Protein 6ERY (pdb70)

InterPro domains:
  IPR002946 Intracellular chloride channel [PR01263] (387-402)
  IPR002946 Intracellular chloride channel [PR01263] (429-440)
  IPR002946 Intracellular chloride channel [PR01263] (466-475)
  IPR002946 Intracellular chloride channel [PR01263] (518-526)
  IPR002946 Intracellular chloride channel [PR01263] (528-539)
  IPR002946 Intracellular chloride channel [TIGR00862] (362-596)
  IPR010987 Glutathione S-transferase, C-terminal-like [PS50405] (425-596)
  IPR036249 Thioredoxin-like superfamily [SSF52833] (372-443)
  IPR036282 Glutathione S-transferase, C-terminal domain superfamily [SSF47616] (447-594)
  IPR040079 Glutathione transferase family [SFLDS00019] (376-571)
  IPR053823 CLIC, N-terminal domain [PF22441] (362-446)
  IPR053823 CLIC, N-terminal domain [cd03061] (360-448)

CATH classification: 3.40.30.10 (+1 more: 1.20.1050.10)

Foldseek 3Di:
DQAAKEWEAAAFPVQFHHFQDLLSLLVLLVCVQFVGDYYYGHDRPVPDPPAPGGWMAHSRRTGDDSVVVVVVCLVPRDPDSTHRQAAPDVVLQVQLVCLLVLLVCLLPAQAPVCNVVSVVVNLVSLVSNLVQLQAADPPDDPVPDPDDRGGHPAQANRGVDHHSSCSNVVSSVVLSQLQCCVQPVDHNDPVSVSVVSNNVSQCPDCSRVVSHDDSCSSNVVSVVSNDHRD/DAKEWEAAAFPVLFHHFQDLLSLLVLLLCVQFVGDYHYGYDDLVRHHDPADDDDPPADDGWMAGPNDIGDDSVVVSVVCQVPRDPPNTHRFAAPDCVLQVQQVCQLVLLVCLLPDADPVCNVVSVVSNLVSLVSNLVQLQQADPVCCVDPPSVVRGGHLAQASRGVDHHSSCSNVVSSVVLSQLQCCVQPVDHNDVVSVSVVSNVVSQCVDCSRPVSDDDSVSSNVVSVVSNHD

Organism: Mus musculus (NCBI:txid10090)

Radius of gyration: 26.55 Å; Cα contacts (8 Å, |Δi|>4): 662; chains: 2; bounding box: 54×56×81 Å

Sequence (464 aa):
GAMGITLFVKAGYDGESIGNCPFSQRLFMILWLKGVIFNVTTVDLNLAPGTNPPFMTFDGEVKTDVNKIEEFLEEKLVPPRYPKLGTQHPESNSAGNDVFAKFSAFIKNTKKDANEIYEKNLLRALKKLDSYLNSPLPDEIDADSSEDVTVSQRKFLDGDELTLADCNLLPKLHIIKIVAKKYRDFEFPSEMTGIWRYLNNAYARDEFTNTCPADREIEHAYSDAAKRMKMGITLFVKAGYDGESSIGNCPFSQRLFMILWLKGVIFNVTTVDLKRKPADLQNLAPGTNPPFMTFDGEVKTDVNKIEEFLEEKLVPPRYPKLGTQHPESNSAGNDVFAKFSAFIKNTKKDANEIYEKNLLRALKKLDSYLNSPLPDEIDADSSEDVTVSQRKFLDGDELTLADCNLLPKLHIIKIVAKKYRDFEFPSEMTGIWRYLNNAYARDEFTNTCPADREIEHAYSDAAKR

Secondary structure (DSSP, 8-state):
--EEEEEEB-TTSSSBPS-HHHHHHHHHHHHHT---EEEEEBTTTB----SS--TTPPSPEEEETTEEE--HHHHHHHHHHHS-TTTS-----SSTHHHHTTTTHHHHHHHHHH---HHHHHHHHHHHHHHHHHHHHHHHSPPHHHHHSTTGGG--S---SBTTBSS--HHHHHHHHHHHHHHHHHHHHH-----TT-HHHHHHHHHHTT-HHHHTTPPPHHHHHHHTGGGG--/---SEEEEEEB-TTSSSBPS-HHHHHHHHHHHHHT--EEEEEE-----TT--S-EEEETTEEE--HHHHHHHHHHHS-TTTS-----SSTHHHHTTTTHHHHHHHHHH---GGGHHHHHHHHHHHHHHHHHHHHSPPTT---TT-SS---S---SSSSSSS--HHHHHHHHHHHHHHHHHHHHH-----TT-HHHHHHHHHHHTSHHHHTTSPPHHHHHHHTGGGGS---

B-factor: mean 38.96, std 15.68, range [15.63, 159.29]

Structure (mmCIF, N/CA/C/O backbone):
data_6ERY
#
_entry.id   6ERY
#
_cell.length_a   42.623
_cell.length_b   68.989
_cell.length_c   80.980
_cell.angle_alpha   90.000
_cell.angle_beta   95.140
_cell.angle_gamma   90.000
#
_symmetry.space_group_name_H-M   'P 1 21 1'
#
loop_
_entity.id
_entity.type
_entity.pdbx_description
1 polymer 'Chloride intracellular channel protein 6'
2 non-polymer 'SULFATE ION'
3 water water
#
loop_
_atom_site.group_PDB
_atom_site.id
_atom_site.type_symbol
_atom_site.label_atom_id
_atom_site.label_alt_id
_atom_site.label_comp_id
_atom_site.label_asym_id
_atom_site.label_entity_id
_atom_site.label_seq_id
_atom_site.pdbx_PDB_ins_code
_atom_site.Cartn_x
_atom_site.Cartn_y
_atom_site.Cartn_z
_atom_site.occupancy
_atom_site.B_iso_or_equiv
_atom_site.auth_seq_id
_atom_site.auth_comp_id
_atom_site.auth_asym_id
_atom_site.auth_atom_id
_atom_site.pdbx_PDB_model_num
ATOM 1 N N . GLY A 1 1 ? -30.264 4.117 -39.280 1.00 56.13 359 GLY B N 1
ATOM 2 C CA . GLY A 1 1 ? -29.819 5.200 -38.422 1.00 53.31 359 GLY B CA 1
ATOM 3 C C . GLY A 1 1 ? -28.715 4.763 -37.473 1.00 53.72 359 GLY B C 1
ATOM 4 O O . GLY A 1 1 ? -28.427 3.565 -37.371 1.00 51.48 359 GLY B O 1
ATOM 5 N N . ALA A 1 2 ? -28.076 5.726 -36.800 1.00 44.25 360 ALA B N 1
ATOM 6 C CA . ALA A 1 2 ? -27.148 5.368 -35.738 1.00 48.60 360 ALA B CA 1
ATOM 7 C C . ALA A 1 2 ? -27.920 4.653 -34.641 1.00 49.71 360 ALA B C 1
ATOM 8 O O . ALA A 1 2 ? -28.990 5.102 -34.220 1.00 47.01 360 ALA B O 1
ATOM 10 N N . MET A 1 3 ? -27.404 3.516 -34.209 1.00 42.79 361 MET B N 1
ATOM 11 C CA . MET A 1 3 ? -28.080 2.708 -33.211 1.00 37.26 361 MET B CA 1
ATOM 12 C C . MET A 1 3 ? -27.085 2.350 -32.124 1.00 36.50 361 MET B C 1
ATOM 13 O O . MET A 1 3 ? -25.898 2.137 -32.387 1.00 35.50 361 MET B O 1
ATOM 18 N N . GLY A 1 4 ? -27.572 2.296 -30.903 1.00 32.60 362 GLY B N 1
ATOM 19 C CA . GLY A 1 4 ? -26.724 1.898 -29.804 1.00 34.93 362 GLY B CA 1
ATOM 20 C C . GLY A 1 4 ? -26.130 3.080 -29.077 1.00 28.40 362 GLY B C 1
ATOM 21 O O . GLY A 1 4 ? -26.492 4.242 -29.278 1.00 29.29 362 GLY B O 1
ATOM 22 N N . ILE A 1 5 ? -25.157 2.758 -28.232 1.00 30.93 363 ILE B N 1
ATOM 23 C CA . ILE A 1 5 ? -24.571 3.701 -27.290 1.00 27.91 363 ILE B CA 1
ATOM 24 C C . ILE A 1 5 ? -23.087 3.855 -27.589 1.00 29.03 363 ILE B C 1
ATOM 25 O O . ILE A 1 5 ? -22.360 2.860 -27.690 1.00 25.13 363 ILE B O 1
ATOM 30 N N . THR A 1 6 ? -22.638 5.098 -27.719 1.00 32.66 364 THR B N 1
ATOM 31 C CA . THR A 1 6 ? -21.217 5.409 -27.705 1.00 31.10 364 THR B CA 1
ATOM 32 C C . THR A 1 6 ? -20.946 6.406 -26.587 1.00 33.65 364 THR B C 1
ATOM 33 O O . THR A 1 6 ? -21.586 7.463 -26.517 1.00 25.84 364 THR B O 1
ATOM 37 N N . LEU A 1 7 ? -20.019 6.051 -25.702 1.00 30.80 365 LEU B N 1
ATOM 38 C CA . LEU A 1 7 ? -19.554 6.935 -24.643 1.00 30.62 365 LEU B CA 1
ATOM 39 C C . LEU A 1 7 ? -18.274 7.621 -25.103 1.00 24.88 365 LEU B C 1
ATOM 40 O O . LEU A 1 7 ? -17.290 6.940 -25.425 1.00 31.03 365 LEU B O 1
ATOM 45 N N . PHE A 1 8 ? -18.284 8.955 -25.116 1.00 24.04 366 PHE B N 1
ATOM 46 C CA . PHE A 1 8 ? -17.126 9.767 -25.471 1.00 26.04 366 PHE B CA 1
ATOM 47 C C . PHE A 1 8 ? -16.471 10.242 -24.179 1.00 30.57 366 PHE B C 1
ATOM 48 O O . PHE A 1 8 ? -17.146 10.811 -23.313 1.00 30.30 366 PHE B O 1
ATOM 56 N N . VAL A 1 9 ? -15.182 9.945 -24.018 1.00 30.41 367 VAL B N 1
ATOM 57 C CA . VAL A 1 9 ? -14.464 10.208 -22.776 1.00 32.04 367 VAL B CA 1
ATOM 58 C C . VAL A 1 9 ? -13.225 11.038 -23.090 1.00 33.23 367 VAL B C 1
ATOM 59 O O . VAL A 1 9 ? -12.830 11.195 -24.247 1.00 37.05 367 VAL B O 1
ATOM 63 N N . LYS A 1 10 ? -12.617 11.584 -22.033 1.00 32.96 368 LYS B N 1
ATOM 64 C CA . LYS A 1 10 ? -11.350 12.306 -22.179 1.00 41.48 368 LYS B CA 1
ATOM 65 C C . LYS A 1 10 ? -10.216 11.344 -22.547 1.00 40.93 368 LYS B C 1
ATOM 66 O O . LYS A 1 10 ? -10.061 10.277 -21.935 1.00 34.12 368 LYS B O 1
ATOM 69 N N . ALA A 1 11 ? -9.425 11.717 -23.548 1.00 44.15 369 ALA B N 1
ATOM 70 C CA . ALA A 1 11 ? -8.229 10.955 -23.873 1.00 44.80 369 ALA B CA 1
ATOM 71 C C . ALA A 1 11 ? -7.121 11.253 -22.873 1.00 45.41 369 ALA B C 1
ATOM 72 O O . ALA A 1 11 ? -7.072 12.328 -22.271 1.00 50.81 369 ALA B O 1
ATOM 74 N N . GLY A 1 12 ? -6.234 10.280 -22.692 1.00 44.29 370 GLY B N 1
ATOM 75 C CA . GLY A 1 12 ? -5.034 10.477 -21.906 1.00 44.01 370 GLY B CA 1
ATOM 76 C C . GLY A 1 12 ? -4.021 11.306 -22.673 1.00 46.50 370 GLY B C 1
ATOM 77 O O . GLY A 1 12 ? -4.312 11.899 -23.712 1.00 54.06 370 GLY B O 1
ATOM 78 N N . TYR A 1 13 ? -2.809 11.368 -22.128 1.00 50.17 371 TYR B N 1
ATOM 79 C CA . TYR A 1 13 ? -1.769 12.163 -22.784 1.00 69.46 371 TYR B CA 1
ATOM 80 C C . TYR A 1 13 ? -1.225 11.512 -24.053 1.00 68.74 371 TYR B C 1
ATOM 81 O O . TYR A 1 13 ? -0.667 12.219 -24.898 1.00 70.05 371 TYR B O 1
ATOM 90 N N . ASP A 1 14 ? -1.371 10.196 -24.218 1.00 75.12 372 ASP B N 1
ATOM 91 C CA . ASP A 1 14 ? -0.935 9.602 -25.479 1.00 80.32 372 ASP B CA 1
ATOM 92 C C . ASP A 1 14 ? -1.888 9.900 -26.631 1.00 81.07 372 ASP B C 1
ATOM 93 O O . ASP A 1 14 ? -1.608 9.489 -27.762 1.00 83.63 372 ASP B O 1
ATOM 98 N N . GLY A 1 15 ? -2.997 10.593 -26.369 1.00 76.19 373 GLY B N 1
ATOM 99 C CA . GLY A 1 15 ? -3.962 10.935 -27.390 1.00 71.57 373 GLY B CA 1
ATOM 100 C C . GLY A 1 15 ? -4.927 9.833 -27.763 1.00 69.47 373 GLY B C 1
ATOM 101 O O . GLY A 1 15 ? -5.795 10.057 -28.618 1.00 73.02 373 GLY B O 1
ATOM 102 N N . GLU A 1 16 ? -4.834 8.665 -27.134 1.00 60.14 374 GLU B N 1
ATOM 103 C CA . GLU A 1 16 ? -5.679 7.543 -27.525 1.00 58.90 374 GLU B CA 1
ATOM 104 C C . GLU A 1 16 ? -6.272 6.761 -26.358 1.00 60.21 374 GLU B C 1
ATOM 105 O O . GLU A 1 16 ? -7.395 6.263 -26.494 1.00 58.32 374 GLU B O 1
ATOM 107 N N . SER A 1 17 ? -5.587 6.648 -25.218 1.00 62.24 375 SER B N 1
ATOM 108 C CA . SER A 1 17 ? -6.054 5.825 -24.113 1.00 55.22 375 SER B CA 1
ATOM 109 C C . SER A 1 17 ? -6.900 6.653 -23.143 1.00 47.42 375 SER B C 1
ATOM 110 O O . SER A 1 17 ? -7.045 7.870 -23.278 1.00 47.31 375 SER B O 1
ATOM 113 N N . ILE A 1 18 ? -7.471 5.973 -22.149 1.00 43.23 376 ILE B N 1
ATOM 114 C CA . ILE A 1 18 ? -8.349 6.624 -21.184 1.00 40.62 376 ILE B CA 1
ATOM 115 C C . ILE A 1 18 ? -7.567 7.626 -20.348 1.00 40.84 376 ILE B C 1
ATOM 116 O O . ILE A 1 18 ? -6.519 7.301 -19.778 1.00 43.29 376 ILE B O 1
ATOM 121 N N . GLY A 1 19 ? -8.072 8.861 -20.276 1.00 33.62 377 GLY B N 1
ATOM 122 C CA . GLY A 1 19 ? -7.462 9.878 -19.453 1.00 34.38 377 GLY B CA 1
ATOM 123 C C . GLY A 1 19 ? -8.151 9.985 -18.094 1.00 33.10 377 GLY B C 1
ATOM 124 O O . GLY A 1 19 ? -9.188 9.386 -17.846 1.00 35.36 377 GLY B O 1
ATOM 125 N N . ASN A 1 20 ? -7.533 10.770 -17.216 1.00 34.39 378 ASN B N 1
ATOM 126 C CA . ASN A 1 20 ? -8.139 11.073 -15.921 1.00 36.48 378 ASN B CA 1
ATOM 127 C C . ASN A 1 20 ? -9.472 11.804 -16.080 1.00 32.86 378 ASN B C 1
ATOM 128 O O . ASN A 1 20 ? -9.552 12.831 -16.750 1.00 34.30 378 ASN B O 1
ATOM 133 N N . CYS A 1 21 ? -10.514 11.263 -15.455 1.00 28.12 379 CYS B N 1
ATOM 134 C CA . CYS A 1 21 ? -11.832 11.878 -15.387 1.00 26.17 379 CYS B CA 1
ATOM 135 C C . CYS A 1 21 ? -12.762 11.022 -14.549 1.00 23.94 379 CYS B C 1
ATOM 136 O O . CYS A 1 21 ? -13.118 9.926 -14.975 1.00 24.71 379 CYS B O 1
ATOM 139 N N . PRO A 1 22 ? -13.175 11.481 -13.362 1.00 26.76 380 PRO B N 1
ATOM 140 C CA . PRO A 1 22 ? -14.105 10.679 -12.555 1.00 23.89 380 PRO B CA 1
ATOM 141 C C . PRO A 1 22 ? -15.470 10.592 -13.182 1.00 25.48 380 PRO B C 1
ATOM 142 O O . PRO A 1 22 ? -16.219 9.664 -12.869 1.00 24.42 380 PRO B O 1
ATOM 146 N N . PHE A 1 23 ? -15.824 11.539 -14.046 1.00 23.48 381 PHE B N 1
ATOM 147 C CA . PHE A 1 23 ? -17.166 11.508 -14.622 1.00 24.72 381 PHE B CA 1
ATOM 148 C C . PHE A 1 23 ? -17.264 10.481 -15.733 1.00 28.75 381 PHE B C 1
ATOM 149 O O . PHE A 1 23 ? -18.268 9.761 -15.834 1.00 24.29 381 PHE B O 1
ATOM 157 N N . SER A 1 24 ? -16.221 10.405 -16.566 1.00 22.63 382 SER B N 1
ATOM 158 C CA . SER A 1 24 ? -16.151 9.372 -17.598 1.00 24.00 382 SER B CA 1
ATOM 159 C C . SER A 1 24 ? -16.104 7.974 -16.981 1.00 21.56 382 SER B C 1
ATOM 160 O O . SER A 1 24 ? -16.774 7.051 -17.462 1.00 21.10 382 SER B O 1
ATOM 163 N N . GLN A 1 25 ? -15.276 7.789 -15.942 1.00 22.49 383 GLN B N 1
ATOM 164 C CA . GLN A 1 25 ? -15.192 6.477 -15.304 1.00 25.92 383 GLN B CA 1
ATOM 165 C C . GLN A 1 25 ? -16.541 6.061 -14.737 1.00 22.94 383 GLN B C 1
ATOM 166 O O . GLN A 1 25 ? -16.930 4.890 -14.835 1.00 22.89 383 GLN B O 1
ATOM 172 N N . ARG A 1 26 ? -17.261 7.015 -14.143 1.00 19.65 384 ARG B N 1
ATOM 173 C CA . ARG A 1 26 ? -18.583 6.756 -13.587 1.00 16.28 384 ARG B CA 1
ATOM 174 C C . ARG A 1 26 ? -19.526 6.185 -14.641 1.00 23.96 384 ARG B C 1
ATOM 175 O O . ARG A 1 26 ? -20.169 5.150 -14.427 1.00 21.41 384 ARG B O 1
ATOM 183 N N . LEU A 1 27 ? -19.582 6.819 -15.807 1.00 23.90 385 LEU B N 1
ATOM 184 C CA . LEU A 1 27 ? -20.467 6.340 -16.870 1.00 20.61 385 LEU B CA 1
ATOM 185 C C . LEU A 1 27 ? -19.976 5.021 -17.460 1.00 23.04 385 LEU B C 1
ATOM 186 O O . LEU A 1 27 ? -20.786 4.134 -17.768 1.00 24.49 385 LEU B O 1
ATOM 191 N N . PHE A 1 28 ? -18.659 4.874 -17.633 1.00 20.72 386 PHE B N 1
ATOM 192 C CA . PHE A 1 28 ? -18.077 3.597 -18.046 1.00 21.18 386 PHE B CA 1
ATOM 193 C C . PHE A 1 28 ? -18.534 2.462 -17.120 1.00 20.87 386 PHE B C 1
ATOM 194 O O . PHE A 1 28 ? -18.943 1.391 -17.584 1.00 21.11 386 PHE B O 1
ATOM 202 N N . MET A 1 29 ? -18.482 2.691 -15.801 1.00 20.30 387 MET B N 1
ATOM 203 C CA . MET A 1 29 ? -18.902 1.664 -14.848 1.00 23.58 387 MET B CA 1
ATOM 204 C C . MET A 1 29 ? -20.388 1.355 -14.977 1.00 22.26 387 MET B C 1
ATOM 205 O O . MET A 1 29 ? -20.787 0.185 -14.899 1.00 23.08 387 MET B O 1
ATOM 210 N N . ILE A 1 30 ? -21.223 2.392 -15.111 1.00 21.67 388 ILE B N 1
ATOM 211 C CA . ILE A 1 30 ? -22.662 2.176 -15.249 1.00 24.03 388 ILE B CA 1
ATOM 212 C C . ILE A 1 30 ? -22.938 1.301 -16.458 1.00 23.12 388 ILE B C 1
ATOM 213 O O . ILE A 1 30 ? -23.680 0.317 -16.371 1.00 21.96 388 ILE B O 1
ATOM 218 N N . LEU A 1 31 ? -22.337 1.651 -17.600 1.00 20.78 389 LEU B N 1
ATOM 219 C CA . LEU A 1 31 ? -22.614 0.925 -18.835 1.00 21.78 389 LEU B CA 1
ATOM 220 C C . LEU A 1 31 ? -22.122 -0.509 -18.729 1.00 22.67 389 LEU B C 1
ATOM 221 O O . LEU A 1 31 ? -22.789 -1.438 -19.197 1.00 22.29 389 LEU B O 1
ATOM 226 N N . TRP A 1 32 ? -20.954 -0.708 -18.105 1.00 22.35 390 TRP B N 1
ATOM 227 C CA . TRP A 1 32 ? -20.469 -2.057 -17.852 1.00 19.96 390 TRP B CA 1
ATOM 228 C C . TRP A 1 32 ? -21.454 -2.825 -16.983 1.00 20.58 390 TRP B C 1
ATOM 229 O O . TRP A 1 32 ? -21.899 -3.925 -17.339 1.00 22.17 390 TRP B O 1
ATOM 240 N N . LEU A 1 33 ? -21.826 -2.248 -15.846 1.00 21.67 391 LEU B N 1
ATOM 241 C CA . LEU A 1 33 ? -22.713 -2.950 -14.920 1.00 20.37 391 LEU B CA 1
ATOM 242 C C . LEU A 1 33 ? -24.089 -3.207 -15.529 1.00 20.35 391 LEU B C 1
ATOM 243 O O . LEU A 1 33 ? -24.792 -4.141 -15.110 1.00 24.24 391 LEU B O 1
ATOM 248 N N . LYS A 1 34 ? -24.512 -2.361 -16.468 1.00 16.82 392 LYS B N 1
ATOM 249 C CA . LYS A 1 34 ? -25.790 -2.587 -17.139 1.00 20.50 392 LYS B CA 1
ATOM 250 C C . LYS A 1 34 ? -25.760 -3.818 -18.024 1.00 21.54 392 LYS B C 1
ATOM 251 O O . LYS A 1 34 ? -26.824 -4.330 -18.385 1.00 21.00 392 LYS B O 1
ATOM 257 N N . GLY A 1 35 ? -24.580 -4.243 -18.461 1.00 21.52 393 GLY B N 1
ATOM 258 C CA . GLY A 1 35 ? -24.541 -5.341 -19.390 1.00 24.37 393 GLY B CA 1
ATOM 259 C C . GLY A 1 35 ? -24.951 -4.971 -20.794 1.00 28.29 393 GLY B C 1
ATOM 260 O O . GLY A 1 35 ? -25.313 -5.861 -21.560 1.00 26.90 393 GLY B O 1
ATOM 261 N N . VAL A 1 36 ? -25.004 -3.676 -21.118 1.00 24.48 394 VAL B N 1
ATOM 262 C CA . VAL A 1 36 ? -25.379 -3.216 -22.458 1.00 23.35 394 VAL B CA 1
ATOM 263 C C . VAL A 1 36 ? -24.169 -3.272 -23.386 1.00 27.75 394 VAL B C 1
ATOM 264 O O . VAL A 1 36 ? -23.016 -3.193 -22.949 1.00 23.72 394 VAL B O 1
ATOM 268 N N . ILE A 1 37 ? -24.424 -3.454 -24.680 1.00 23.70 395 ILE B N 1
ATOM 269 C CA . ILE A 1 37 ? -23.369 -3.336 -25.679 1.00 28.37 395 ILE B CA 1
ATOM 270 C C . ILE A 1 37 ? -23.084 -1.857 -25.887 1.00 24.72 395 ILE B C 1
ATOM 271 O O . ILE A 1 37 ? -24.011 -1.058 -26.060 1.00 25.51 395 ILE B O 1
ATOM 276 N N . PHE A 1 38 ? -21.813 -1.478 -25.826 1.00 25.33 396 PHE B N 1
ATOM 277 C CA . PHE A 1 38 ? -21.454 -0.083 -26.054 1.00 28.70 396 PHE B CA 1
ATOM 278 C C . PHE A 1 38 ? -20.000 -0.006 -26.486 1.00 32.44 396 PHE B C 1
ATOM 279 O O . PHE A 1 38 ? -19.220 -0.942 -26.276 1.00 28.56 396 PHE B O 1
ATOM 287 N N . ASN A 1 39 ? -19.645 1.104 -27.125 1.00 28.50 397 ASN B N 1
ATOM 288 C CA . ASN A 1 39 ? -18.237 1.370 -27.364 1.00 39.93 397 ASN B CA 1
ATOM 289 C C . ASN A 1 39 ? -17.817 2.652 -26.647 1.00 41.25 397 ASN B C 1
ATOM 290 O O . ASN A 1 39 ? -18.640 3.505 -26.287 1.00 30.79 397 ASN B O 1
ATOM 295 N N . VAL A 1 40 ? -16.510 2.786 -26.462 1.00 32.79 398 VAL B N 1
ATOM 296 C CA . VAL A 1 40 ? -15.917 3.923 -25.781 1.00 26.26 398 VAL B CA 1
ATOM 297 C C . VAL A 1 40 ? -14.981 4.590 -26.771 1.00 36.45 398 VAL B C 1
ATOM 298 O O . VAL A 1 40 ? -14.072 3.945 -27.312 1.00 36.26 398 VAL B O 1
ATOM 302 N N . THR A 1 41 ? -15.201 5.874 -27.014 1.00 38.19 399 THR B N 1
ATOM 303 C CA . THR A 1 41 ? -14.372 6.633 -27.933 1.00 36.87 399 THR B CA 1
ATOM 304 C C . THR A 1 41 ? -13.662 7.701 -27.130 1.00 42.06 399 THR B C 1
ATOM 305 O O . THR A 1 41 ? -14.302 8.473 -26.405 1.00 40.46 399 THR B O 1
ATOM 309 N N . THR A 1 42 ? -12.351 7.757 -27.268 1.00 36.83 400 THR B N 1
ATOM 310 C CA . THR A 1 42 ? -11.586 8.774 -26.577 1.00 36.16 400 THR B CA 1
ATOM 311 C C . THR A 1 42 ? -11.556 10.010 -27.459 1.00 35.56 400 THR B C 1
ATOM 312 O O . THR A 1 42 ? -11.523 9.901 -28.687 1.00 34.98 400 THR B O 1
ATOM 316 N N . VAL A 1 43 ? -11.566 11.182 -26.828 1.00 38.58 401 VAL B N 1
ATOM 317 C CA . VAL A 1 43 ? -11.643 12.466 -27.518 1.00 41.46 401 VAL B CA 1
ATOM 318 C C . VAL A 1 43 ? -10.290 13.133 -27.328 1.00 49.15 401 VAL B C 1
ATOM 319 O O . VAL A 1 43 ? -9.880 13.395 -26.190 1.00 53.59 401 VAL B O 1
ATOM 323 N N . ASP A 1 44 ? -9.619 13.455 -28.439 1.00 54.70 402 ASP B N 1
ATOM 324 C CA . ASP A 1 44 ? -8.224 13.891 -28.394 1.00 66.33 402 ASP B CA 1
ATOM 325 C C . ASP A 1 44 ? -7.959 15.307 -28.888 1.00 72.84 402 ASP B C 1
ATOM 326 O O . ASP A 1 44 ? -6.795 15.725 -28.882 1.00 85.71 402 ASP B O 1
ATOM 328 N N . LEU A 1 45 ? -8.979 16.048 -29.315 1.00 68.21 403 LEU B N 1
ATOM 329 C CA . LEU A 1 45 ? -8.816 17.438 -29.758 1.00 74.67 403 LEU B CA 1
ATOM 330 C C . LEU A 1 45 ? -7.717 17.631 -30.807 1.00 74.72 403 LEU B C 1
ATOM 331 O O . LEU A 1 45 ? -6.561 17.881 -30.469 1.00 72.19 403 LEU B O 1
ATOM 336 N N . ASN A 1 54 ? -25.176 17.346 -33.749 1.00 79.13 412 ASN B N 1
ATOM 337 C CA . ASN A 1 54 ? -25.440 18.639 -33.127 1.00 82.99 412 ASN B CA 1
ATOM 338 C C . ASN A 1 54 ? -24.968 18.654 -31.675 1.00 86.06 412 ASN B C 1
ATOM 339 O O . ASN A 1 54 ? -25.730 18.324 -30.763 1.00 85.84 412 ASN B O 1
ATOM 341 N N . LEU A 1 55 ? -23.696 19.014 -31.473 1.00 85.71 413 LEU B N 1
ATOM 342 C CA . LEU A 1 55 ? -23.115 19.208 -30.150 1.00 72.27 413 LEU B CA 1
ATOM 343 C C . LEU A 1 55 ? -22.483 20.593 -30.085 1.00 73.52 413 LEU B C 1
ATOM 344 O O . LEU A 1 55 ? -21.811 21.026 -31.028 1.00 75.01 413 LEU B O 1
ATOM 346 N N . ALA A 1 56 ? -22.723 21.288 -28.965 1.00 76.21 414 ALA B N 1
ATOM 347 C CA . ALA A 1 56 ? -22.244 22.650 -28.766 1.00 78.30 414 ALA B CA 1
ATOM 348 C C . ALA A 1 56 ? -20.719 22.711 -28.858 1.00 84.35 414 ALA B C 1
ATOM 349 O O . ALA A 1 56 ? -20.034 21.711 -28.626 1.00 85.85 414 ALA B O 1
ATOM 351 N N . PRO A 1 57 ? -20.167 23.877 -29.201 1.00 92.84 415 PRO B N 1
ATOM 352 C CA . PRO A 1 57 ? -18.707 23.989 -29.342 1.00 95.28 415 PRO B CA 1
ATOM 353 C C . PRO A 1 57 ? -17.999 23.761 -28.014 1.00 99.42 415 PRO B C 1
ATOM 354 O O . PRO A 1 57 ? -18.371 24.332 -26.985 1.00 104.52 415 PRO B O 1
ATOM 358 N N . GLY A 1 58 ? -16.967 22.920 -28.046 1.00 95.27 416 GLY B N 1
ATOM 359 C CA . GLY A 1 58 ? -16.125 22.749 -26.880 1.00 94.28 416 GLY B CA 1
ATOM 360 C C . GLY A 1 58 ? -16.818 22.173 -25.667 1.00 93.98 416 GLY B C 1
ATOM 361 O O . GLY A 1 58 ? -16.360 22.398 -24.543 1.00 97.30 416 GLY B O 1
ATOM 362 N N . THR A 1 59 ? -17.915 21.438 -25.862 1.00 89.85 417 THR B N 1
ATOM 363 C CA . THR A 1 59 ? -18.592 20.768 -24.756 1.00 76.83 417 THR B CA 1
ATOM 364 C C . THR A 1 59 ? -17.610 19.836 -24.054 1.00 72.57 417 THR B C 1
ATOM 365 O O . THR A 1 59 ? -16.751 19.223 -24.694 1.00 71.95 417 THR B O 1
ATOM 367 N N . ASN A 1 60 ? -17.717 19.741 -22.729 1.00 68.05 418 ASN B N 1
ATOM 368 C CA . ASN A 1 60 ? -16.711 18.988 -21.995 1.00 61.54 418 ASN B CA 1
ATOM 369 C C . ASN A 1 60 ? -16.893 17.491 -22.243 1.00 59.28 418 ASN B C 1
ATOM 370 O O . ASN A 1 60 ? -18.004 16.964 -22.110 1.00 34.54 418 ASN B O 1
ATOM 375 N N . PRO A 1 61 ? -15.795 16.773 -22.465 1.00 61.29 419 PRO B N 1
ATOM 376 C CA . PRO A 1 61 ? -15.815 15.578 -23.313 1.00 61.49 419 PRO B CA 1
ATOM 377 C C . PRO A 1 61 ? -16.499 14.356 -22.729 1.00 58.88 419 PRO B C 1
ATOM 378 O O . PRO A 1 61 ? -16.650 13.375 -23.470 1.00 73.90 419 PRO B O 1
ATOM 382 N N . PRO A 1 62 ? -16.940 14.314 -21.451 1.00 51.42 420 PRO B N 1
ATOM 383 C CA . PRO A 1 62 ? -17.802 13.163 -21.106 1.00 34.09 420 PRO B CA 1
ATOM 384 C C . PRO A 1 62 ? -19.220 13.346 -21.631 1.00 36.71 420 PRO B C 1
ATOM 385 O O . PRO A 1 62 ? -20.035 14.003 -20.988 1.00 26.82 420 PRO B O 1
ATOM 389 N N . PHE A 1 63 ? -19.537 12.778 -22.800 1.00 28.77 421 PHE B N 1
ATOM 390 C CA . PHE A 1 63 ? -20.909 12.787 -23.305 1.00 28.17 421 PHE B CA 1
ATOM 391 C C . PHE A 1 63 ? -21.183 11.481 -24.050 1.00 31.49 421 PHE B C 1
ATOM 392 O O . PHE A 1 63 ? -20.315 10.615 -24.176 1.00 29.28 421 PHE B O 1
ATOM 400 N N . MET A 1 64 ? -22.417 11.333 -24.537 1.00 27.49 422 MET B N 1
ATOM 401 C CA . MET A 1 64 ? -22.898 10.036 -24.999 1.00 30.02 422 MET B CA 1
ATOM 402 C C . MET A 1 64 ? -23.861 10.203 -26.164 1.00 32.41 422 MET B C 1
ATOM 403 O O . MET A 1 64 ? -24.675 11.130 -26.168 1.00 37.28 422 MET B O 1
ATOM 408 N N . THR A 1 65 ? -23.772 9.314 -27.155 1.00 29.59 423 THR B N 1
ATOM 409 C CA . THR A 1 65 ? -24.844 9.213 -28.140 1.00 33.86 423 THR B CA 1
ATOM 410 C C . THR A 1 65 ? -25.655 7.959 -27.869 1.00 32.69 423 THR B C 1
ATOM 411 O O . THR A 1 65 ? -25.097 6.893 -27.578 1.00 31.23 423 THR B O 1
ATOM 415 N N . PHE A 1 66 ? -26.977 8.105 -27.964 1.00 31.80 424 PHE B N 1
ATOM 416 C CA . PHE A 1 66 ? -27.926 7.020 -27.761 1.00 30.72 424 PHE B CA 1
ATOM 417 C C . PHE A 1 66 ? -28.814 7.018 -28.994 1.00 39.01 424 PHE B C 1
ATOM 418 O O . PHE A 1 66 ? -29.624 7.934 -29.179 1.00 40.06 424 PHE B O 1
ATOM 426 N N . ASP A 1 67 ? -28.639 6.005 -29.838 1.00 34.92 425 ASP B N 1
ATOM 427 C CA . ASP A 1 67 ? -29.296 5.955 -31.137 1.00 45.93 425 ASP B CA 1
ATOM 428 C C . ASP A 1 67 ? -29.083 7.265 -31.893 1.00 42.00 425 ASP B C 1
ATOM 429 O O . ASP A 1 67 ? -29.999 7.821 -32.497 1.00 54.64 425 ASP B O 1
ATOM 434 N N . GLY A 1 68 ? -27.853 7.779 -31.833 1.00 40.54 426 GLY B N 1
ATOM 435 C CA . GLY A 1 68 ? -27.483 8.967 -32.566 1.00 51.97 426 GLY B CA 1
ATOM 436 C C . GLY A 1 68 ? -27.754 10.277 -31.853 1.00 55.98 426 GLY B C 1
ATOM 437 O O . GLY A 1 68 ? -27.167 11.299 -32.227 1.00 60.18 426 GLY B O 1
ATOM 438 N N . GLU A 1 69 ? -28.622 10.279 -30.840 1.00 45.68 427 GLU B N 1
ATOM 439 C CA . GLU A 1 69 ? -28.953 11.505 -30.124 1.00 46.52 427 GLU B CA 1
ATOM 440 C C . GLU A 1 69 ? -27.886 11.794 -29.073 1.00 44.47 427 GLU B C 1
ATOM 441 O O . GLU A 1 69 ? -27.505 10.903 -28.310 1.00 38.49 427 GLU B O 1
ATOM 443 N N . VAL A 1 70 ? -27.406 13.040 -29.035 1.00 46.23 428 VAL B N 1
ATOM 444 C CA . VAL A 1 70 ? -26.354 13.442 -28.106 1.00 46.65 428 VAL B CA 1
ATOM 445 C C . VAL A 1 70 ? -26.955 13.742 -26.739 1.00 42.22 428 VAL B C 1
ATOM 446 O O . VAL A 1 70 ? -27.992 14.403 -26.629 1.00 36.45 428 VAL B O 1
ATOM 450 N N . LYS A 1 71 ? -26.303 13.248 -25.691 1.00 36.39 429 LYS B N 1
ATOM 451 C CA . LYS A 1 71 ? -26.704 13.490 -24.311 1.00 35.17 429 LYS B CA 1
ATOM 452 C C . LYS A 1 71 ? -25.519 14.044 -23.539 1.00 37.39 429 LYS B C 1
ATOM 453 O O . LYS A 1 71 ? -24.419 13.481 -23.608 1.00 31.00 429 LYS B O 1
ATOM 459 N N . THR A 1 72 ? -25.743 15.131 -22.810 1.00 37.14 430 THR B N 1
ATOM 460 C CA . THR A 1 72 ? -24.702 15.819 -22.059 1.00 34.27 430 THR B CA 1
ATOM 461 C C . THR A 1 72 ? -25.042 15.822 -20.573 1.00 41.20 430 THR B C 1
ATOM 462 O O . THR A 1 72 ? -26.164 15.495 -20.166 1.00 39.92 430 THR B O 1
ATOM 466 N N . ASP A 1 73 ? -24.040 16.195 -19.769 1.00 38.47 431 ASP B N 1
ATOM 467 C CA . ASP A 1 73 ? -24.164 16.345 -18.317 1.00 37.99 431 ASP B CA 1
ATOM 468 C C . ASP A 1 73 ? -24.156 14.960 -17.691 1.00 34.12 431 ASP B C 1
ATOM 469 O O . ASP A 1 73 ? -25.052 14.145 -17.948 1.00 36.95 431 ASP B O 1
ATOM 474 N N . VAL A 1 74 ? -23.128 14.680 -16.887 1.00 35.99 432 VAL B N 1
ATOM 475 C CA . VAL A 1 74 ? -22.940 13.325 -16.375 1.00 33.73 432 VAL B CA 1
ATOM 476 C C . VAL A 1 74 ? -24.143 12.889 -15.544 1.00 32.04 432 VAL B C 1
ATOM 477 O O . VAL A 1 74 ? -24.555 11.720 -15.590 1.00 31.16 432 VAL B O 1
ATOM 481 N N . ASN A 1 75 ? -24.725 13.813 -14.768 1.00 30.83 433 ASN B N 1
ATOM 482 C CA . ASN A 1 75 ? -25.864 13.441 -13.936 1.00 31.98 433 ASN B CA 1
ATOM 483 C C . ASN A 1 75 ? -27.080 13.111 -14.797 1.00 35.10 433 ASN B C 1
ATOM 484 O O . ASN A 1 75 ? -27.843 12.183 -14.485 1.00 33.65 433 ASN B O 1
ATOM 489 N N . LYS A 1 76 ? -27.285 13.868 -15.880 1.00 31.10 434 LYS B N 1
ATOM 490 C CA . LYS A 1 76 ? -28.425 13.597 -16.743 1.00 30.75 434 LYS B CA 1
ATOM 491 C C . LYS A 1 76 ? -28.219 12.321 -17.546 1.00 29.03 434 LYS B C 1
ATOM 492 O O . LYS A 1 76 ? -29.185 11.581 -17.791 1.00 28.29 434 LYS B O 1
ATOM 495 N N . ILE A 1 77 ? -26.977 12.022 -17.929 1.00 26.92 435 ILE B N 1
ATOM 496 C CA . ILE A 1 77 ? -26.732 10.765 -18.628 1.00 28.42 435 ILE B CA 1
ATOM 497 C C . ILE A 1 77 ? -27.012 9.586 -17.699 1.00 32.56 435 ILE B C 1
ATOM 498 O O . ILE A 1 77 ? -27.625 8.590 -18.111 1.00 25.42 435 ILE B O 1
ATOM 503 N N . GLU A 1 78 ? -26.590 9.679 -16.433 1.00 30.23 436 GLU B N 1
ATOM 504 C CA . GLU A 1 78 ? -26.886 8.602 -15.492 1.00 26.76 436 GLU B CA 1
ATOM 505 C C . GLU A 1 78 ? -28.386 8.361 -15.395 1.00 31.02 436 GLU B C 1
ATOM 506 O O . GLU A 1 78 ? -28.851 7.218 -15.496 1.00 29.85 436 GLU B O 1
ATOM 512 N N . GLU A 1 79 ? -29.161 9.431 -15.170 1.00 31.32 437 GLU B N 1
ATOM 513 C CA . GLU A 1 79 ? -30.610 9.283 -15.051 1.00 33.43 437 GLU B CA 1
ATOM 514 C C . GLU A 1 79 ? -31.198 8.675 -16.315 1.00 28.39 437 GLU B C 1
ATOM 515 O O . GLU A 1 79 ? -32.104 7.838 -16.249 1.00 32.23 437 GLU B O 1
ATOM 521 N N . PHE A 1 80 ? -30.703 9.097 -17.480 1.00 35.71 438 PHE B N 1
ATOM 522 C CA . PHE A 1 80 ? -31.223 8.570 -18.738 1.00 32.65 438 PHE B CA 1
ATOM 523 C C . PHE A 1 80 ? -30.932 7.074 -18.873 1.00 23.57 438 PHE B C 1
ATOM 524 O O . PHE A 1 80 ? -31.816 6.292 -19.260 1.00 25.24 438 PHE B O 1
ATOM 532 N N . LEU A 1 81 ? -29.704 6.650 -18.545 1.00 25.20 439 LEU B N 1
ATOM 533 C CA . LEU A 1 81 ? -29.351 5.236 -18.655 1.00 30.41 439 LEU B CA 1
ATOM 534 C C . LEU A 1 81 ? -30.168 4.382 -17.701 1.00 32.11 439 LEU B C 1
ATOM 535 O O . LEU A 1 81 ? -30.647 3.301 -18.076 1.00 24.60 439 LEU B O 1
ATOM 540 N N . GLU A 1 82 ? -30.334 4.847 -16.460 1.00 25.69 440 GLU B N 1
ATOM 541 C CA . GLU A 1 82 ? -31.106 4.093 -15.485 1.00 23.84 440 GLU B CA 1
ATOM 542 C C . GLU A 1 82 ? -32.560 3.981 -15.920 1.00 32.70 440 GLU B C 1
ATOM 543 O O . GLU A 1 82 ? -33.225 2.978 -15.626 1.00 31.76 440 GLU B O 1
ATOM 549 N N . GLU A 1 83 ? -33.052 4.966 -16.676 1.00 24.31 441 GLU B N 1
ATOM 550 C CA . GLU A 1 83 ? -34.438 4.955 -17.108 1.00 26.05 441 GLU B CA 1
ATOM 551 C C . GLU A 1 83 ? -34.642 4.203 -18.418 1.00 24.98 441 GLU B C 1
ATOM 552 O O . GLU A 1 83 ? -35.714 3.629 -18.627 1.00 26.77 441 GLU B O 1
ATOM 558 N N . LYS A 1 84 ? -33.644 4.171 -19.304 1.00 33.65 442 LYS B N 1
ATOM 559 C CA . LYS A 1 84 ? -33.819 3.533 -20.605 1.00 33.67 442 LYS B CA 1
ATOM 560 C C . LYS A 1 84 ? -33.358 2.078 -20.636 1.00 30.60 442 LYS B C 1
ATOM 561 O O . LYS A 1 84 ? -33.802 1.328 -21.512 1.00 27.84 442 LYS B O 1
ATOM 567 N N . LEU A 1 85 ? -32.448 1.673 -19.756 1.00 20.89 443 LEU B N 1
ATOM 568 C CA . LEU A 1 85 ? -31.943 0.303 -19.722 1.00 23.00 443 LEU B CA 1
ATOM 569 C C . LEU A 1 85 ? -32.564 -0.383 -18.505 1.00 25.66 443 LEU B C 1
ATOM 570 O O . LEU A 1 85 ? -32.122 -0.182 -17.364 1.00 25.09 443 LEU B O 1
ATOM 575 N N . VAL A 1 86 ? -33.595 -1.186 -18.735 1.00 24.28 444 VAL B N 1
ATOM 576 C CA . VAL A 1 86 ? -34.370 -1.707 -17.605 1.00 23.04 444 VAL B CA 1
ATOM 577 C C . VAL A 1 86 ? -34.564 -3.215 -17.713 1.00 21.43 444 VAL B C 1
ATOM 578 O O . VAL A 1 86 ? -34.288 -3.810 -18.773 1.00 20.14 444 VAL B O 1
ATOM 582 N N . PRO A 1 87 ? -35.020 -3.873 -16.648 1.00 22.55 445 PRO B N 1
ATOM 583 C CA . PRO A 1 87 ? -35.286 -5.301 -16.731 1.00 23.37 445 PRO B CA 1
ATOM 584 C C . PRO A 1 87 ? -36.320 -5.578 -17.801 1.00 21.95 445 PRO B C 1
ATOM 585 O O . PRO A 1 87 ? -37.171 -4.721 -18.100 1.00 21.08 445 PRO B O 1
ATOM 589 N N . PRO A 1 88 ? -36.310 -6.778 -18.390 1.00 24.68 446 PRO B N 1
ATOM 590 C CA . PRO A 1 88 ? -35.452 -7.922 -18.041 1.00 24.91 446 PRO B CA 1
ATOM 591 C C . PRO A 1 88 ? -34.072 -7.965 -18.715 1.00 22.58 446 PRO B C 1
ATOM 592 O O . PRO A 1 88 ? -33.241 -8.774 -18.289 1.00 23.43 446 PRO B O 1
ATOM 596 N N . ARG A 1 89 ? -33.807 -7.111 -19.718 1.00 23.86 447 ARG B N 1
ATOM 597 C CA . ARG A 1 89 ? -32.524 -7.186 -20.415 1.00 24.12 447 ARG B CA 1
ATOM 598 C C . ARG A 1 89 ? -31.394 -6.547 -19.615 1.00 21.07 447 ARG B C 1
ATOM 599 O O . ARG A 1 89 ? -30.256 -7.008 -19.715 1.00 23.42 447 ARG B O 1
ATOM 607 N N . TYR A 1 90 ? -31.693 -5.544 -18.771 1.00 19.18 448 TYR B N 1
ATOM 608 C CA . TYR A 1 90 ? -30.669 -4.823 -18.016 1.00 23.12 448 TYR B CA 1
ATOM 609 C C . TYR A 1 90 ? -31.105 -4.657 -16.573 1.00 20.31 448 TYR B C 1
ATOM 610 O O . TYR A 1 90 ? -32.285 -4.424 -16.303 1.00 18.68 448 TYR B O 1
ATOM 619 N N . PRO A 1 91 ? -30.188 -4.740 -15.629 1.00 18.25 449 PRO B N 1
ATOM 620 C CA . PRO A 1 91 ? -30.578 -4.572 -14.228 1.00 23.80 449 PRO B CA 1
ATOM 621 C C . PRO A 1 91 ? -30.787 -3.107 -13.859 1.00 18.83 449 PRO B C 1
ATOM 622 O O . PRO A 1 91 ? -30.178 -2.195 -14.421 1.00 20.81 449 PRO B O 1
ATOM 626 N N . LYS A 1 92 ? -31.666 -2.896 -12.890 1.00 17.54 450 LYS B N 1
ATOM 627 C CA . LYS A 1 92 ? -31.749 -1.600 -12.222 1.00 23.24 450 LYS B CA 1
ATOM 628 C C . LYS A 1 92 ? -30.518 -1.408 -11.336 1.00 21.73 450 LYS B C 1
ATOM 629 O O . LYS A 1 92 ? -30.134 -2.308 -10.593 1.00 25.86 450 LYS B O 1
ATOM 632 N N . LEU A 1 93 ? -29.879 -0.251 -11.427 1.00 20.62 451 LEU B N 1
ATOM 633 C CA . LEU A 1 93 ? -28.710 0.014 -10.584 1.00 22.45 451 LEU B CA 1
ATOM 634 C C . LEU A 1 93 ? -28.983 1.039 -9.493 1.00 25.94 451 LEU B C 1
ATOM 6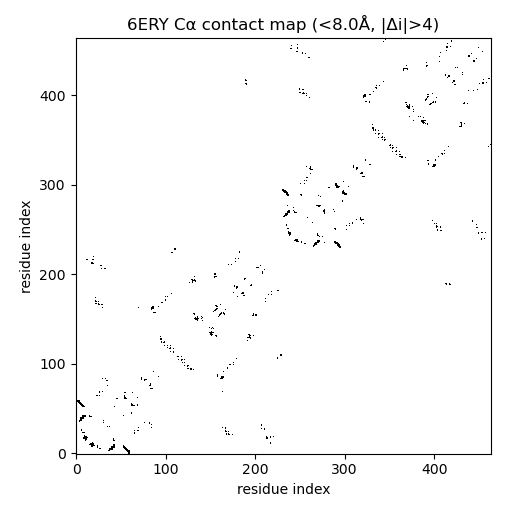35 O O . LEU A 1 93 ? -28.075 1.343 -8.710 1.00 25.40 451 LEU B O 1
ATOM 640 N N . GLY A 1 94 ? -30.196 1.576 -9.419 1.00 24.39 452 GLY B N 1
ATOM 641 C CA . GLY A 1 94 ? -30.509 2.569 -8.400 1.00 26.15 452 GLY B CA 1
ATOM 642 C C . GLY A 1 94 ? -30.385 2.028 -6.985 1.00 31.37 452 GLY B C 1
ATOM 643 O O . GLY A 1 94 ? -30.494 0.828 -6.722 1.00 26.88 452 GLY B O 1
ATOM 644 N N . THR A 1 95 ? -30.147 2.946 -6.051 1.00 28.77 453 THR B N 1
ATOM 645 C CA . THR A 1 95 ? -29.979 2.587 -4.651 1.00 29.57 453 THR B CA 1
ATOM 646 C C . THR A 1 95 ? -31.331 2.335 -3.996 1.00 35.51 453 THR B C 1
ATOM 647 O O . THR A 1 95 ? -32.361 2.862 -4.424 1.00 32.80 453 THR B O 1
ATOM 651 N N . GLN A 1 96 ? -31.316 1.512 -2.949 1.00 35.46 454 GLN B N 1
ATOM 652 C CA . GLN A 1 96 ? -32.501 1.249 -2.148 1.00 35.60 454 GLN B CA 1
ATOM 653 C C . GLN A 1 96 ? -32.583 2.161 -0.930 1.00 46.74 454 GLN B C 1
ATOM 654 O O . GLN A 1 96 ? -33.686 2.467 -0.462 1.00 45.13 454 GLN B O 1
ATOM 660 N N . HIS A 1 97 ? -31.441 2.625 -0.430 1.00 35.44 455 HIS B N 1
ATOM 661 C CA . HIS A 1 97 ? -31.385 3.457 0.761 1.00 38.17 455 HIS B CA 1
ATOM 662 C C . HIS A 1 97 ? -30.979 4.861 0.356 1.00 32.14 455 HIS B C 1
ATOM 663 O O . HIS A 1 97 ? -29.887 5.046 -0.194 1.00 35.49 455 HIS B O 1
ATOM 670 N N . PRO A 1 98 ? -31.833 5.864 0.574 1.00 49.06 456 PRO B N 1
ATOM 671 C CA . PRO A 1 98 ? -31.498 7.231 0.133 1.00 47.39 456 PRO B CA 1
ATOM 672 C C . PRO A 1 98 ? -30.219 7.779 0.725 1.00 36.58 456 PRO B C 1
ATOM 673 O O . PRO A 1 98 ? -29.542 8.575 0.060 1.00 36.23 456 PRO B O 1
ATOM 677 N N . GLU A 1 99 ? -29.865 7.398 1.956 1.00 39.01 457 GLU B N 1
ATOM 678 C CA . GLU A 1 99 ? -28.600 7.858 2.526 1.00 36.71 457 GLU B CA 1
ATOM 679 C C . GLU A 1 99 ? -27.400 7.396 1.710 1.00 30.82 457 GLU B C 1
ATOM 680 O O . GLU A 1 99 ? -26.335 8.033 1.768 1.00 29.10 457 GLU B O 1
ATOM 682 N N . SER A 1 100 ? -27.538 6.300 0.952 1.00 33.16 458 SER B N 1
ATOM 683 C CA . SER A 1 100 ? -26.437 5.859 0.105 1.00 30.59 458 SER B CA 1
ATOM 684 C C . SER A 1 100 ? -26.088 6.902 -0.941 1.00 35.67 458 SER B C 1
ATOM 685 O O . SER A 1 100 ? -24.926 6.987 -1.365 1.00 30.80 458 SER B O 1
ATOM 688 N N . ASN A 1 101 ? -27.070 7.710 -1.361 1.00 32.96 459 ASN B N 1
ATOM 689 C CA . ASN A 1 101 ? -26.830 8.680 -2.422 1.00 31.31 459 ASN B CA 1
ATOM 690 C C . ASN A 1 101 ? -26.128 9.928 -1.920 1.00 39.47 459 ASN B C 1
ATOM 691 O O . ASN A 1 101 ? -25.572 10.672 -2.731 1.00 48.33 459 ASN B O 1
ATOM 696 N N . SER A 1 102 ? -26.140 10.179 -0.614 1.00 32.90 460 SER B N 1
ATOM 697 C CA . SER A 1 102 ? -25.503 11.369 -0.073 1.00 35.17 460 SER B CA 1
ATOM 698 C C . SER A 1 102 ? -24.245 11.067 0.721 1.00 37.80 460 SER B C 1
ATOM 699 O O . SER A 1 102 ? -23.497 11.998 1.040 1.00 35.57 460 SER B O 1
ATOM 702 N N . ALA A 1 103 ? -23.995 9.801 1.052 1.00 38.92 461 ALA B N 1
ATOM 703 C CA . ALA A 1 103 ? -22.832 9.466 1.858 1.00 36.63 461 ALA B CA 1
ATOM 704 C C . ALA A 1 103 ? -21.563 9.865 1.116 1.00 32.06 461 ALA B C 1
ATOM 705 O O . ALA A 1 103 ? -21.385 9.536 -0.062 1.00 39.59 461 ALA B O 1
ATOM 707 N N . GLY A 1 104 ? -20.698 10.609 1.795 1.00 32.94 462 GLY B N 1
ATOM 708 C CA . GLY A 1 104 ? -19.468 11.058 1.171 1.00 35.22 462 GLY B CA 1
ATOM 709 C C . GLY A 1 104 ? -19.622 12.004 -0.001 1.00 30.15 462 GLY B C 1
ATOM 710 O O . GLY A 1 104 ? -18.692 12.124 -0.800 1.00 29.08 462 GLY B O 1
ATOM 711 N N . ASN A 1 105 ? -20.768 12.683 -0.142 1.00 29.54 463 ASN B N 1
ATOM 712 C CA . ASN A 1 105 ? -20.949 13.531 -1.319 1.00 38.75 463 ASN B CA 1
ATOM 713 C C . ASN A 1 105 ? -20.135 14.820 -1.253 1.00 31.94 463 ASN B C 1
ATOM 714 O O . ASN A 1 105 ? -20.083 15.546 -2.248 1.00 36.42 463 ASN B O 1
ATOM 719 N N . ASP A 1 106 ? -19.512 15.119 -0.117 1.00 26.78 464 ASP B N 1
ATOM 720 C CA . ASP A 1 106 ? -18.638 16.275 0.024 1.00 32.43 464 ASP B CA 1
ATOM 721 C C . ASP A 1 106 ? -17.152 15.907 -0.037 1.00 32.12 464 ASP B C 1
ATOM 722 O O . ASP A 1 106 ? -16.303 16.806 -0.001 1.00 32.86 464 ASP B O 1
ATOM 727 N N . VAL A 1 107 ? -16.818 14.614 -0.118 1.00 25.21 465 VAL B N 1
ATOM 728 C CA . VAL A 1 107 ? -15.423 14.184 0.007 1.00 26.66 465 VAL B CA 1
ATOM 729 C C . VAL A 1 107 ? -14.583 14.722 -1.155 1.00 28.03 465 VAL B C 1
ATOM 730 O O . VAL A 1 107 ? -13.518 15.313 -0.945 1.00 25.54 465 VAL B O 1
ATOM 734 N N . PHE A 1 108 ? -15.074 14.592 -2.390 1.00 27.22 466 PHE B N 1
ATOM 735 C CA . PHE A 1 108 ? -14.271 15.035 -3.530 1.00 24.63 466 PHE B CA 1
ATOM 736 C C . PHE A 1 108 ? -14.093 16.549 -3.521 1.00 27.04 466 PHE B C 1
ATOM 737 O O . PHE A 1 108 ? -13.000 17.048 -3.822 1.00 29.69 466 PHE B O 1
ATOM 745 N N . ALA A 1 109 ? -15.142 17.299 -3.149 1.00 28.35 467 ALA B N 1
ATOM 746 C CA . ALA A 1 109 ? -15.014 18.748 -3.054 1.00 29.45 467 ALA B CA 1
ATOM 747 C C . ALA A 1 109 ? -13.983 19.149 -1.996 1.00 30.47 467 ALA B C 1
ATOM 748 O O . ALA A 1 109 ? -13.172 20.056 -2.222 1.00 27.53 467 ALA B O 1
ATOM 750 N N . LYS A 1 110 ? -14.000 18.489 -0.837 1.00 29.68 468 LYS B N 1
ATOM 751 C CA . LYS A 1 110 ? -13.032 18.825 0.203 1.00 33.39 468 LYS B CA 1
ATOM 752 C C . LYS A 1 110 ? -11.621 18.444 -0.212 1.00 29.81 468 LYS B C 1
ATOM 753 O O . LYS A 1 110 ? -10.673 19.212 0.018 1.00 27.91 468 LYS B O 1
ATOM 759 N N . PHE A 1 111 ? -11.460 17.282 -0.865 1.00 29.66 469 PHE B N 1
ATOM 760 C CA . PHE A 1 111 ? -10.137 16.907 -1.365 1.00 28.65 469 PHE B CA 1
ATOM 761 C C . PHE A 1 111 ? -9.634 17.925 -2.385 1.00 34.57 469 PHE B C 1
ATOM 762 O O . PHE A 1 111 ? -8.454 18.297 -2.379 1.00 33.99 469 PHE B O 1
ATOM 770 N N . SER A 1 112 ? -10.516 18.361 -3.285 1.00 29.35 470 SER B N 1
ATOM 771 C CA . SER A 1 112 ? -10.115 19.335 -4.283 1.00 31.51 470 SER B CA 1
ATOM 772 C C . SER A 1 112 ? -9.596 20.618 -3.630 1.00 35.04 470 SER B C 1
ATOM 773 O O . SER A 1 112 ? -8.568 21.171 -4.050 1.00 34.90 470 SER B O 1
ATOM 776 N N . ALA A 1 113 ? -10.291 21.125 -2.609 1.00 30.52 471 ALA B N 1
ATOM 777 C CA . ALA A 1 113 ? -9.840 22.350 -1.947 1.00 32.29 471 ALA B CA 1
ATOM 778 C C . ALA A 1 113 ? -8.499 22.133 -1.241 1.00 31.14 471 ALA B C 1
ATOM 779 O O . ALA A 1 113 ? -7.622 23.009 -1.252 1.00 30.34 471 ALA B O 1
ATOM 781 N N . PHE A 1 114 ? -8.332 20.957 -0.641 1.00 33.88 472 PHE B N 1
ATOM 782 C CA . PHE A 1 114 ? -7.098 20.593 0.048 1.00 28.00 472 PHE B CA 1
ATOM 783 C C . PHE A 1 114 ? -5.930 20.515 -0.922 1.00 30.25 472 PHE B C 1
ATOM 784 O O . PHE A 1 114 ? -4.862 21.084 -0.672 1.00 31.63 472 PHE B O 1
ATOM 792 N N . ILE A 1 115 ? -6.131 19.857 -2.066 1.00 27.45 473 ILE B N 1
ATOM 793 C CA . ILE A 1 115 ? -5.024 19.639 -2.988 1.00 35.12 473 ILE B CA 1
ATOM 794 C C . ILE A 1 115 ? -4.724 20.879 -3.825 1.00 41.45 473 ILE B C 1
ATOM 795 O O . ILE A 1 115 ? -3.577 21.060 -4.249 1.00 46.06 473 ILE B O 1
ATOM 800 N N . LYS A 1 116 ? -5.699 21.767 -4.030 1.00 40.49 474 LYS B N 1
ATOM 801 C CA . LYS A 1 116 ? -5.476 22.995 -4.789 1.00 40.10 474 LYS B CA 1
ATOM 802 C C . LYS A 1 116 ? -5.022 24.172 -3.932 1.00 49.05 474 LYS B C 1
ATOM 803 O O . LYS A 1 116 ? -4.639 25.209 -4.485 1.00 53.35 474 LYS B O 1
ATOM 809 N N . ASN A 1 117 ? -5.058 24.055 -2.607 1.00 49.16 475 ASN B N 1
ATOM 810 C CA . ASN A 1 117 ? -4.630 25.156 -1.752 1.00 43.15 475 ASN B CA 1
ATOM 811 C C . ASN A 1 117 ? -3.120 25.325 -1.823 1.00 46.66 475 ASN B C 1
ATOM 812 O O . ASN A 1 117 ? -2.373 24.343 -1.800 1.00 46.51 475 ASN B O 1
ATOM 817 N N . THR A 1 118 ? -2.679 26.583 -1.933 1.00 49.67 476 THR B N 1
ATOM 818 C CA . THR A 1 118 ? -1.265 26.945 -2.006 1.00 59.60 476 THR B CA 1
ATOM 819 C C . THR A 1 118 ? -0.677 27.383 -0.666 1.00 65.14 476 THR B C 1
ATOM 820 O O . THR A 1 118 ? 0.531 27.238 -0.454 1.00 68.63 476 THR B O 1
ATOM 824 N N . LYS A 1 119 ? -1.489 27.959 0.219 1.00 60.72 477 LYS B N 1
ATOM 825 C CA . LYS A 1 119 ? -1.003 28.563 1.458 1.00 52.04 477 LYS B CA 1
ATOM 826 C C . LYS A 1 119 ? -0.793 27.507 2.544 1.00 51.78 477 LYS B C 1
ATOM 827 O O . LYS A 1 119 ? -1.718 26.761 2.883 1.00 44.21 477 LYS B O 1
ATOM 830 N N . LYS A 1 120 ? 0.423 27.453 3.103 1.00 55.61 478 LYS B N 1
ATOM 831 C CA . LYS A 1 120 ? 0.708 26.493 4.169 1.00 52.57 478 LYS B CA 1
ATOM 832 C C . LYS A 1 120 ? -0.138 26.756 5.413 1.00 49.29 478 LYS B C 1
ATOM 833 O O . LYS A 1 120 ? -0.577 25.813 6.082 1.00 55.62 478 LYS B O 1
ATOM 836 N N . ASP A 1 121 ? -0.400 28.027 5.729 1.00 49.82 479 ASP B N 1
ATOM 837 C CA . ASP A 1 121 ? -1.154 28.354 6.938 1.00 58.66 479 ASP B CA 1
ATOM 838 C C . ASP A 1 121 ? -2.609 27.890 6.875 1.00 53.86 479 ASP B C 1
ATOM 839 O O . ASP A 1 121 ? -3.263 27.806 7.920 1.00 56.99 479 ASP B O 1
ATOM 844 N N . ALA A 1 122 ? -3.141 27.634 5.681 1.00 44.59 480 ALA B N 1
ATOM 845 C CA . ALA A 1 122 ? -4.498 27.128 5.529 1.00 47.76 480 ALA B CA 1
ATOM 846 C C . ALA A 1 122 ? -4.580 25.606 5.417 1.00 42.07 480 ALA B C 1
ATOM 847 O O . ALA A 1 122 ? -5.693 25.067 5.396 1.00 38.16 480 ALA B O 1
ATOM 849 N N . ASN A 1 123 ? -3.447 24.894 5.348 1.00 45.38 481 ASN B N 1
ATOM 850 C CA . ASN A 1 123 ? -3.515 23.449 5.119 1.00 41.13 481 ASN B CA 1
ATOM 851 C C . ASN A 1 123 ? -4.222 22.721 6.254 1.00 34.64 481 ASN B C 1
ATOM 852 O O . ASN A 1 123 ? -4.972 21.769 6.014 1.00 32.82 481 ASN B O 1
ATOM 857 N N . GLU A 1 124 ? -3.981 23.128 7.503 1.00 37.91 482 GLU B N 1
ATOM 858 C CA . GLU A 1 124 ? -4.637 22.439 8.619 1.00 36.59 482 GLU B CA 1
ATOM 859 C C . GLU A 1 124 ? -6.155 22.492 8.478 1.00 38.89 482 GLU B C 1
ATOM 860 O O . GLU A 1 124 ? -6.839 21.487 8.685 1.00 34.97 482 GLU B O 1
ATOM 866 N N . ILE A 1 125 ? -6.701 23.648 8.090 1.00 40.58 483 ILE B N 1
ATOM 867 C CA . ILE A 1 125 ? -8.156 23.743 7.958 1.00 39.93 483 ILE B CA 1
ATOM 868 C C . ILE A 1 125 ? -8.658 22.853 6.819 1.00 36.16 483 ILE B C 1
ATOM 869 O O . ILE A 1 125 ? -9.597 22.064 6.997 1.00 33.23 483 ILE B O 1
ATOM 874 N N . TYR A 1 126 ? -8.025 22.937 5.644 1.00 33.50 484 TYR B N 1
ATOM 875 C CA . TYR A 1 126 ? -8.480 22.123 4.514 1.00 32.32 484 TYR B CA 1
ATOM 876 C C . TYR A 1 126 ? -8.319 20.636 4.794 1.00 34.29 484 TYR B C 1
ATOM 877 O O . TYR A 1 126 ? -9.189 19.835 4.434 1.00 27.89 484 TYR B O 1
ATOM 886 N N . GLU A 1 127 ? -7.209 20.243 5.424 1.00 38.37 485 GLU B N 1
ATOM 887 C CA . GLU A 1 127 ? -7.005 18.829 5.717 1.00 34.92 485 GLU B CA 1
ATOM 888 C C . GLU A 1 12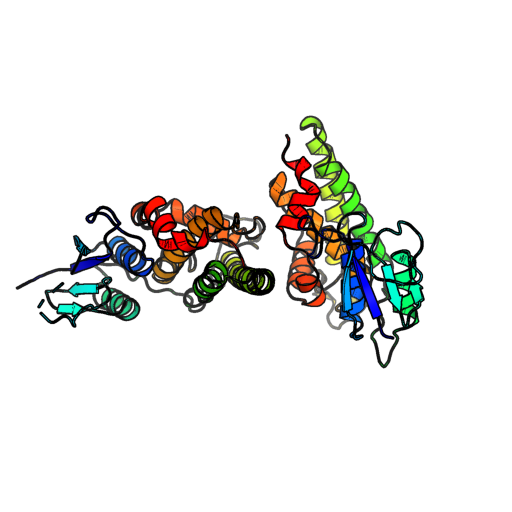7 ? -8.010 18.334 6.745 1.00 36.73 485 GLU B C 1
ATOM 889 O O . GLU A 1 127 ? -8.518 17.207 6.639 1.00 35.29 485 GLU B O 1
ATOM 895 N N . LYS A 1 128 ? -8.281 19.145 7.775 1.00 34.99 486 LYS B N 1
ATOM 896 C CA . LYS A 1 128 ? -9.275 18.741 8.764 1.00 30.81 486 LYS B CA 1
ATOM 897 C C . LYS A 1 128 ? -10.667 18.672 8.151 1.00 31.16 486 LYS B C 1
ATOM 898 O O . LYS A 1 128 ? -11.452 17.792 8.507 1.00 33.52 486 LYS B O 1
ATOM 900 N N . ASN A 1 129 ? -10.984 19.564 7.209 1.00 33.87 487 ASN B N 1
ATOM 901 C CA . ASN A 1 129 ? -12.287 19.480 6.552 1.00 29.06 487 ASN B CA 1
ATOM 902 C C . ASN A 1 129 ? -12.393 18.206 5.730 1.00 30.80 487 ASN B C 1
ATOM 903 O O . ASN A 1 129 ? -13.437 17.542 5.735 1.00 32.12 487 ASN B O 1
ATOM 908 N N . LEU A 1 130 ? -11.306 17.826 5.056 1.00 28.56 488 LEU B N 1
ATOM 909 C CA . LEU A 1 130 ? -11.275 16.554 4.342 1.00 28.69 488 LEU B CA 1
ATOM 910 C C . LEU A 1 130 ? -11.455 15.386 5.304 1.00 29.97 488 LEU B C 1
ATOM 911 O O . LEU A 1 130 ? -12.272 14.488 5.072 1.00 27.43 488 LEU B O 1
ATOM 916 N N . LEU A 1 131 ? -10.721 15.393 6.417 1.00 28.97 489 LEU B N 1
ATOM 917 C CA . LEU A 1 131 ? -10.820 14.267 7.344 1.00 26.60 489 LEU B CA 1
ATOM 918 C C . LEU A 1 131 ? -12.218 14.146 7.939 1.00 29.28 489 LEU B C 1
ATOM 919 O O . LEU A 1 131 ? -12.706 13.028 8.162 1.00 31.88 489 LEU B O 1
ATOM 924 N N . ARG A 1 132 ? -12.878 15.282 8.184 1.00 31.29 490 ARG B N 1
ATOM 925 C CA . ARG A 1 132 ? -14.224 15.258 8.744 1.00 37.49 490 ARG B CA 1
ATOM 926 C C . ARG A 1 132 ? -15.205 14.635 7.762 1.00 38.36 490 ARG B C 1
ATOM 927 O O . ARG A 1 132 ? -16.079 13.843 8.148 1.00 28.22 490 ARG B O 1
ATOM 935 N N . ALA A 1 133 ? -15.068 14.987 6.483 1.00 32.22 491 ALA B N 1
ATOM 936 C CA . ALA A 1 133 ? -15.920 14.406 5.452 1.00 28.16 491 ALA B CA 1
ATOM 937 C C . ALA A 1 133 ? -15.682 12.917 5.320 1.00 29.78 491 ALA B C 1
ATOM 938 O O . ALA A 1 133 ? -16.630 12.137 5.165 1.00 35.21 491 ALA B O 1
ATOM 940 N N . LEU A 1 134 ? -14.416 12.502 5.379 1.00 27.03 492 LEU B N 1
ATOM 941 C CA . LEU A 1 134 ? -14.100 11.092 5.259 1.00 28.83 492 LEU B CA 1
ATOM 942 C C . LEU A 1 134 ? -14.644 10.320 6.450 1.00 33.59 492 LEU B C 1
ATOM 943 O O . LEU A 1 134 ? -15.154 9.203 6.295 1.00 26.21 492 LEU B O 1
ATOM 948 N N . LYS A 1 135 ? -14.559 10.913 7.642 1.00 32.59 493 LYS B N 1
ATOM 949 C CA . LYS A 1 135 ? -15.086 10.264 8.834 1.00 28.07 493 LYS B CA 1
ATOM 950 C C . LYS A 1 135 ? -16.567 9.963 8.686 1.00 28.75 493 LYS B C 1
ATOM 951 O O . LYS A 1 135 ? -17.019 8.856 9.015 1.00 31.73 493 LYS B O 1
ATOM 957 N N . LYS A 1 136 ? -17.328 10.928 8.168 1.00 29.22 494 LYS B N 1
ATOM 958 C CA . LYS A 1 136 ? -18.761 10.740 7.963 1.00 35.59 494 LYS B CA 1
ATOM 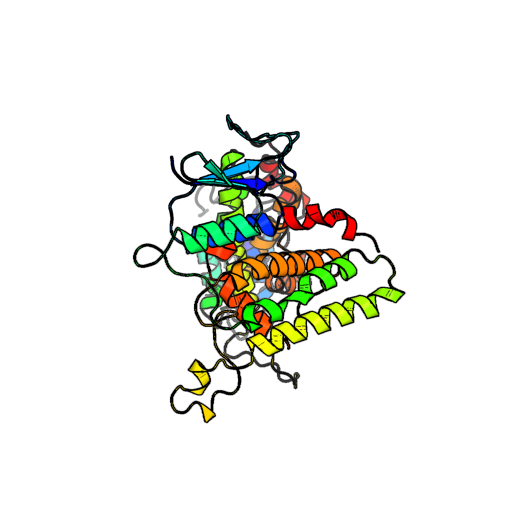959 C C . LYS A 1 136 ? -19.037 9.575 7.016 1.00 32.76 494 LYS B C 1
ATOM 960 O O . LYS A 1 136 ? -19.953 8.775 7.251 1.00 28.10 494 LYS B O 1
ATOM 963 N N . LEU A 1 137 ? -18.277 9.492 5.921 1.00 30.65 495 LEU B N 1
ATOM 964 C CA . LEU A 1 137 ? -18.418 8.384 4.978 1.00 26.82 495 LEU B CA 1
ATOM 965 C C . LEU A 1 137 ? -18.007 7.065 5.617 1.00 25.24 495 LEU B C 1
ATOM 966 O O . LEU A 1 137 ? -18.719 6.063 5.501 1.00 25.55 495 LEU B O 1
ATOM 971 N N . ASP A 1 138 ? -16.890 7.062 6.352 1.00 24.37 496 ASP B N 1
ATOM 972 C CA . ASP A 1 138 ? -16.441 5.847 7.019 1.00 24.39 496 ASP B CA 1
ATOM 973 C C . ASP A 1 138 ? -17.489 5.344 8.002 1.00 31.73 496 ASP B C 1
ATOM 974 O O . ASP A 1 138 ? -17.717 4.128 8.123 1.00 30.96 496 ASP B O 1
ATOM 979 N N . SER A 1 139 ? -18.127 6.272 8.726 1.00 31.40 497 SER B N 1
ATOM 980 C CA . SER A 1 139 ? -19.188 5.901 9.655 1.00 34.19 497 SER B CA 1
ATOM 981 C C . SER A 1 139 ? -20.350 5.217 8.931 1.00 30.46 497 SER B C 1
ATOM 982 O O . SER A 1 139 ? -20.870 4.193 9.398 1.00 31.07 497 SER B O 1
ATOM 985 N N . TYR A 1 140 ? -20.754 5.753 7.778 1.00 29.11 498 TYR B N 1
ATOM 986 C CA . TYR A 1 140 ? -21.840 5.131 7.023 1.00 27.30 498 TYR B CA 1
ATOM 987 C C . TYR A 1 140 ? -21.441 3.744 6.547 1.00 28.54 498 TYR B C 1
ATOM 988 O O . TYR A 1 140 ? -22.250 2.806 6.572 1.00 28.49 498 TYR B O 1
ATOM 997 N N . LEU A 1 141 ? -20.198 3.590 6.102 1.00 29.95 499 LEU B N 1
ATOM 998 C CA . LEU A 1 141 ? -19.777 2.284 5.622 1.00 30.15 499 LEU B CA 1
ATOM 999 C C . LEU A 1 141 ? -19.700 1.259 6.749 1.00 31.30 499 LEU B C 1
ATOM 1000 O O . LEU A 1 141 ? -19.996 0.075 6.528 1.00 32.50 499 LEU B O 1
ATOM 1005 N N . ASN A 1 142 ? -19.393 1.692 7.978 1.00 27.57 500 ASN B N 1
ATOM 1006 C CA . ASN A 1 142 ? -19.235 0.746 9.071 1.00 32.97 500 ASN B CA 1
ATOM 1007 C C . ASN A 1 142 ? -20.501 0.516 9.878 1.00 40.57 500 ASN B C 1
ATOM 1008 O O . ASN A 1 142 ? -20.560 -0.464 10.628 1.00 40.29 500 ASN B O 1
ATOM 1013 N N . SER A 1 143 ? -21.535 1.333 9.702 1.00 44.57 501 SER B N 1
ATOM 1014 C CA . SER A 1 143 ? -22.756 1.156 10.473 1.00 40.83 501 SER B CA 1
ATOM 1015 C C . SER A 1 143 ? -23.713 0.271 9.697 1.00 44.67 501 SER B C 1
ATOM 1016 O O . SER A 1 143 ? -24.014 0.579 8.531 1.00 40.92 501 SER B O 1
ATOM 1019 N N . PRO A 1 144 ? -24.185 -0.838 10.268 1.00 43.19 502 PRO B N 1
ATOM 1020 C CA . PRO A 1 144 ? -25.059 -1.735 9.507 1.00 45.48 502 PRO B CA 1
ATOM 1021 C C . PRO A 1 144 ? -26.296 -1.004 9.009 1.00 43.97 502 PRO B C 1
ATOM 1022 O O . PRO A 1 144 ? -26.864 -0.163 9.708 1.00 44.31 502 PRO B O 1
ATOM 1026 N N . LEU A 1 145 ? -26.714 -1.323 7.784 1.00 39.11 503 LEU B N 1
ATOM 1027 C CA . LEU A 1 145 ? -27.930 -0.716 7.295 1.00 42.35 503 LEU B CA 1
ATOM 1028 C C . LEU A 1 145 ? -29.101 -1.340 8.043 1.00 41.00 503 LEU B C 1
ATOM 1029 O O . LEU A 1 145 ? -28.958 -2.415 8.637 1.00 36.37 503 LEU B O 1
ATOM 1034 N N . PRO A 1 146 ? -30.261 -0.667 8.073 1.00 50.35 504 PRO B N 1
ATOM 1035 C CA . PRO A 1 146 ? -31.360 -1.173 8.918 1.00 62.04 504 PRO B CA 1
ATOM 1036 C C . PRO A 1 146 ? -31.775 -2.590 8.584 1.00 60.74 504 PRO B C 1
ATOM 1037 O O . PRO A 1 146 ? -31.967 -3.421 9.481 1.00 60.33 504 PRO B O 1
ATOM 1041 N N . ASP A 1 147 ? -31.897 -2.889 7.302 1.00 61.19 505 ASP B N 1
ATOM 1042 C CA . ASP A 1 147 ? -32.313 -4.201 6.838 1.00 60.92 505 ASP B CA 1
ATOM 1043 C C . ASP A 1 147 ? -31.180 -5.211 6.876 1.00 43.91 505 ASP B C 1
ATOM 1044 O O . ASP A 1 147 ? -31.406 -6.385 6.575 1.00 46.66 505 ASP B O 1
ATOM 1046 N N . GLU A 1 148 ? -29.969 -4.786 7.210 1.00 42.87 506 GLU B N 1
ATOM 1047 C CA . GLU A 1 148 ? -28.829 -5.682 7.113 1.00 45.98 506 GLU B CA 1
ATOM 1048 C C . GLU A 1 148 ? -28.945 -6.821 8.113 1.00 48.44 506 GLU B C 1
ATOM 1049 O O . GLU A 1 148 ? -29.266 -6.611 9.285 1.00 50.50 506 GLU B O 1
ATOM 1055 N N . ILE A 1 149 ? -28.724 -8.036 7.621 1.00 47.50 507 ILE B N 1
ATOM 1056 C CA . ILE A 1 149 ? -28.660 -9.237 8.441 1.00 56.20 507 ILE B CA 1
ATOM 1057 C C . ILE A 1 149 ? -27.410 -10.000 8.043 1.00 56.44 507 ILE B C 1
ATOM 1058 O O . ILE A 1 149 ? -27.037 -10.015 6.864 1.00 64.76 507 ILE B O 1
ATOM 1063 N N . ASP A 1 150 ? -26.701 -10.532 9.026 1.00 52.74 508 ASP B N 1
ATOM 1064 C CA . ASP A 1 150 ? -25.655 -11.515 8.753 1.00 49.17 508 ASP B CA 1
ATOM 1065 C C . ASP A 1 150 ? -26.254 -12.862 9.143 1.00 45.51 508 ASP B C 1
ATOM 1066 O O . ASP A 1 150 ? -26.097 -13.319 10.278 1.00 37.07 508 ASP B O 1
ATOM 1071 N N . ALA A 1 151 ? -26.940 -13.494 8.192 1.00 39.41 509 ALA B N 1
ATOM 1072 C CA . ALA A 1 151 ? -27.580 -14.775 8.460 1.00 45.26 509 ALA B CA 1
ATOM 1073 C C . ALA A 1 151 ? -26.600 -15.827 8.984 1.00 46.23 509 ALA B C 1
ATOM 1074 O O . ALA A 1 151 ? -27.014 -16.739 9.708 1.00 43.57 509 ALA B O 1
ATOM 1076 N N . ASP A 1 152 ? -25.321 -15.750 8.606 1.00 40.74 510 ASP B N 1
ATOM 1077 C CA . ASP A 1 152 ? -24.346 -16.772 8.980 1.00 41.19 510 ASP B CA 1
ATOM 1078 C C . ASP A 1 152 ? -23.647 -16.526 10.319 1.00 44.56 510 ASP B C 1
ATOM 1079 O O . ASP A 1 152 ? -22.814 -17.349 10.725 1.00 39.42 510 ASP B O 1
ATOM 1084 N N . SER A 1 153 ? -23.943 -15.434 11.014 1.00 46.83 511 SER B N 1
ATOM 1085 C CA . SER A 1 153 ? -23.209 -15.068 12.220 1.00 49.58 511 SER B CA 1
ATOM 1086 C C . SER A 1 153 ? -24.053 -15.395 13.442 1.00 45.77 511 SER B C 1
ATOM 1087 O O . SER A 1 153 ? -25.197 -14.939 13.544 1.00 45.94 511 SER B O 1
ATOM 1090 N N . SER A 1 154 ? -23.524 -16.239 14.335 1.00 48.22 512 SER B N 1
ATOM 1091 C CA . SER A 1 154 ? -24.203 -16.441 15.611 1.00 56.56 512 SER B CA 1
ATOM 1092 C C . SER A 1 154 ? -24.079 -15.216 16.509 1.00 59.25 512 SER B C 1
ATOM 1093 O O . SER A 1 154 ? -24.973 -14.955 17.326 1.00 56.18 512 SER B O 1
ATOM 1096 N N . GLU A 1 155 ? -22.969 -14.485 16.398 1.00 57.75 513 GLU B N 1
ATOM 1097 C CA . GLU A 1 155 ? -22.685 -13.333 17.242 1.00 60.16 513 GLU B CA 1
ATOM 1098 C C . GLU A 1 155 ? -23.423 -12.109 16.712 1.00 61.12 513 GLU B C 1
ATOM 1099 O O . GLU A 1 155 ? -23.830 -12.055 15.549 1.00 54.68 513 GLU B O 1
ATOM 1105 N N . ASP A 1 156 ? -23.525 -11.082 17.547 1.00 67.13 514 ASP B N 1
ATOM 1106 C CA . ASP A 1 156 ? -24.172 -9.859 17.095 1.00 64.53 514 ASP B CA 1
ATOM 1107 C C . ASP A 1 156 ? -23.207 -9.082 16.216 1.00 54.53 514 ASP B C 1
ATOM 1108 O O . ASP A 1 156 ? -21.997 -9.059 16.460 1.00 54.17 514 ASP B O 1
ATOM 1113 N N . VAL A 1 157 ? -23.754 -8.467 15.179 1.00 47.32 515 VAL B N 1
ATOM 1114 C CA . VAL A 1 157 ? -22.978 -7.809 14.133 1.00 61.02 515 VAL B CA 1
ATOM 1115 C C . VAL A 1 157 ? -23.027 -6.305 14.386 1.00 61.52 515 VAL B C 1
ATOM 1116 O O . VAL A 1 157 ? -24.048 -5.653 14.155 1.00 67.96 515 VAL B O 1
ATOM 1118 N N . THR A 1 158 ? -21.924 -5.749 14.885 1.00 58.32 516 THR B N 1
ATOM 1119 C CA . THR A 1 158 ? -21.867 -4.320 15.162 1.00 50.29 516 THR B CA 1
ATOM 1120 C C . THR A 1 158 ? -21.244 -3.516 14.035 1.00 46.45 516 THR B C 1
ATOM 1121 O O . THR A 1 158 ? -21.634 -2.363 13.835 1.00 53.36 516 THR B O 1
ATOM 1125 N N . VAL A 1 159 ? -20.288 -4.081 13.300 1.00 38.92 517 VAL B N 1
ATOM 1126 C CA . VAL A 1 159 ? -19.658 -3.409 12.170 1.00 40.69 517 VAL B CA 1
ATOM 1127 C C . VAL A 1 159 ? -20.181 -4.055 10.895 1.00 39.53 517 VAL B C 1
ATOM 1128 O O . VAL A 1 159 ? -20.066 -5.273 10.714 1.00 44.17 517 VAL B O 1
ATOM 1132 N N . SER A 1 160 ? -20.728 -3.237 10.006 1.00 36.64 518 SER B N 1
ATOM 1133 C CA . SER A 1 160 ? -21.389 -3.759 8.822 1.00 31.76 518 SER B CA 1
ATOM 1134 C C . SER A 1 160 ? -20.403 -4.560 7.976 1.00 37.73 518 SER B C 1
ATOM 1135 O O . SER A 1 160 ? -19.242 -4.175 7.809 1.00 47.52 518 SER B O 1
ATOM 1138 N N . GLN A 1 161 ? -20.870 -5.687 7.440 1.00 34.22 519 GLN B N 1
ATOM 1139 C CA . GLN A 1 161 ? -20.050 -6.526 6.580 1.00 40.84 519 GLN B CA 1
ATOM 1140 C C . GLN A 1 161 ? -20.493 -6.463 5.123 1.00 40.03 519 GLN B C 1
ATOM 1141 O O . GLN A 1 161 ? -20.058 -7.289 4.313 1.00 40.72 519 GLN B O 1
ATOM 1143 N N . ARG A 1 162 ? -21.345 -5.509 4.772 1.00 36.53 520 ARG B N 1
ATOM 1144 C CA . ARG A 1 162 ? -21.802 -5.407 3.398 1.00 32.32 520 ARG B CA 1
ATOM 1145 C C . ARG A 1 162 ? -20.652 -4.961 2.503 1.00 34.82 520 ARG B C 1
ATOM 1146 O O . ARG A 1 162 ? -19.709 -4.289 2.940 1.00 31.38 520 ARG B O 1
ATOM 1154 N N . LYS A 1 163 ? -20.743 -5.315 1.223 1.00 31.56 521 LYS B N 1
ATOM 1155 C CA . LYS A 1 163 ? -19.602 -5.039 0.367 1.00 29.32 521 LYS B CA 1
ATOM 1156 C C . LYS A 1 163 ? -19.517 -3.564 -0.018 1.00 32.02 521 LYS B C 1
ATOM 1157 O O . LYS A 1 163 ? -18.420 -2.990 -0.028 1.00 26.91 521 LYS B O 1
ATOM 1161 N N . PHE A 1 164 ? -20.651 -2.920 -0.309 1.00 26.42 522 PHE B N 1
ATOM 1162 C CA . PHE A 1 164 ? -20.601 -1.583 -0.906 1.00 24.64 522 PHE B CA 1
ATOM 1163 C C . PHE A 1 164 ? -21.533 -0.612 -0.185 1.00 25.80 522 PHE B C 1
ATOM 1164 O O . PHE A 1 164 ? -22.019 -0.917 0.911 1.00 26.23 522 PHE B O 1
ATOM 1172 N N . LEU A 1 165 ? -21.755 0.569 -0.771 1.00 24.66 523 LEU B N 1
ATOM 1173 C CA . LEU A 1 165 ? -22.469 1.635 -0.065 1.00 28.40 523 LEU B CA 1
ATOM 1174 C C . LEU A 1 165 ? -23.865 1.212 0.348 1.00 28.82 523 LEU B C 1
ATOM 1175 O O . LEU A 1 165 ? -24.300 1.503 1.467 1.00 27.58 523 LEU B O 1
ATOM 1180 N N . ASP A 1 166 ? -24.583 0.537 -0.554 1.00 25.78 524 ASP B N 1
ATOM 1181 C CA . ASP A 1 166 ? -26.013 0.289 -0.438 1.00 25.88 524 ASP B CA 1
ATOM 1182 C C . ASP A 1 166 ? -26.339 -1.165 -0.132 1.00 25.10 524 ASP B C 1
ATOM 1183 O O . ASP A 1 166 ? -27.516 -1.519 -0.014 1.00 27.25 524 ASP B O 1
ATOM 1188 N N . GLY A 1 167 ? -25.345 -2.015 -0.029 1.00 28.50 525 GLY B N 1
ATOM 1189 C CA . GLY A 1 167 ? -25.577 -3.437 0.087 1.00 32.55 525 GLY B CA 1
ATOM 1190 C C . GLY A 1 167 ? -24.436 -4.194 -0.565 1.00 32.49 525 GLY B C 1
ATOM 1191 O O . GLY A 1 167 ? -23.321 -3.682 -0.656 1.00 30.68 525 GLY B O 1
ATOM 1192 N N . ASP A 1 168 ? -24.748 -5.399 -1.047 1.00 32.33 526 ASP B N 1
ATOM 1193 C CA . ASP A 1 168 ? -23.727 -6.277 -1.599 1.00 31.08 526 ASP B CA 1
ATOM 1194 C C . ASP A 1 168 ? -23.569 -6.156 -3.110 1.00 27.30 526 ASP B C 1
ATOM 1195 O O . ASP A 1 168 ? -22.729 -6.857 -3.678 1.00 35.10 526 ASP B O 1
ATOM 1200 N N . GLU A 1 169 ? -24.338 -5.299 -3.775 1.00 28.08 527 GLU B N 1
ATOM 1201 C CA . GLU A 1 169 ? -24.207 -5.071 -5.211 1.00 25.39 527 GLU B CA 1
ATOM 1202 C C . GLU A 1 169 ? -23.790 -3.632 -5.475 1.00 20.99 527 GLU B C 1
ATOM 1203 O O . GLU A 1 169 ? -24.227 -2.703 -4.783 1.00 23.78 527 GLU B O 1
ATOM 1209 N N . LEU A 1 170 ? -22.975 -3.448 -6.508 1.00 28.58 528 LEU B N 1
ATOM 1210 C CA . LEU A 1 170 ? -22.615 -2.105 -6.939 1.00 27.66 528 LEU B CA 1
ATOM 1211 C C . LEU A 1 170 ? -23.852 -1.380 -7.443 1.00 28.40 528 LEU B C 1
ATOM 1212 O O . LEU A 1 170 ? -24.678 -1.961 -8.148 1.00 28.35 528 LEU B O 1
ATOM 1217 N N . THR A 1 171 ? -24.010 -0.131 -7.029 1.00 27.38 529 THR B N 1
ATOM 1218 C CA . THR A 1 171 ? -25.126 0.699 -7.463 1.00 25.62 529 THR B CA 1
ATOM 1219 C C . THR A 1 171 ? -24.568 1.974 -8.095 1.00 25.16 529 THR B C 1
ATOM 1220 O O . THR A 1 171 ? -23.361 2.234 -8.078 1.00 25.25 529 THR B O 1
ATOM 1224 N N . LEU A 1 172 ? -25.481 2.790 -8.619 1.00 25.94 530 LEU B N 1
ATOM 1225 C CA . LEU A 1 172 ? -25.117 4.112 -9.121 1.00 27.01 530 LEU B CA 1
ATOM 1226 C C . LEU A 1 172 ? -24.329 4.924 -8.100 1.00 24.42 530 LEU B C 1
ATOM 1227 O O . LEU A 1 172 ? -23.465 5.714 -8.485 1.00 24.60 530 LEU B O 1
ATOM 1232 N N . ALA A 1 173 ? -24.618 4.769 -6.804 1.00 23.53 531 ALA B N 1
ATOM 1233 C CA . ALA A 1 173 ? -23.884 5.557 -5.812 1.00 23.81 531 ALA B CA 1
ATOM 1234 C C . ALA A 1 173 ? -22.406 5.178 -5.815 1.00 23.05 531 ALA B C 1
ATOM 1235 O O . ALA A 1 173 ? -21.531 6.049 -5.716 1.00 24.09 531 ALA B O 1
ATOM 1237 N N . ASP A 1 174 ? -22.105 3.881 -5.972 1.00 24.06 532 ASP B N 1
ATOM 1238 C CA . ASP A 1 174 ? -20.705 3.462 -6.045 1.00 22.86 532 ASP B CA 1
ATOM 1239 C C . ASP A 1 174 ? -20.042 3.957 -7.319 1.00 20.74 532 ASP B C 1
ATOM 1240 O O . ASP A 1 174 ? -18.873 4.342 -7.303 1.00 19.41 532 ASP B O 1
ATOM 1245 N N . CYS A 1 175 ? -20.770 3.950 -8.440 1.00 21.11 533 CYS B N 1
ATOM 1246 C CA . CYS A 1 175 ? -20.183 4.416 -9.695 1.00 23.01 533 CYS B CA 1
ATOM 1247 C C . CYS A 1 175 ? -19.823 5.887 -9.595 1.00 24.82 533 CYS B C 1
ATOM 1248 O O . CYS A 1 175 ? -18.870 6.351 -10.241 1.00 22.97 533 CYS B O 1
ATOM 1251 N N . ASN A 1 176 ? -20.573 6.640 -8.786 1.00 21.48 534 ASN B N 1
ATOM 1252 C CA . ASN A 1 176 ? -20.255 8.045 -8.600 1.00 21.05 534 ASN B CA 1
ATOM 1253 C C . ASN A 1 176 ? -19.028 8.206 -7.708 1.00 23.85 534 ASN B C 1
ATOM 1254 O O . ASN A 1 176 ? -18.079 8.933 -8.043 1.00 25.22 534 ASN B O 1
ATOM 1259 N N . LEU A 1 177 ? -19.037 7.534 -6.563 1.00 20.20 535 LEU B N 1
ATOM 1260 C CA . LEU A 1 177 ? -18.053 7.801 -5.512 1.00 22.04 535 LEU B CA 1
ATOM 1261 C C . LEU A 1 177 ? -16.710 7.122 -5.766 1.00 25.39 535 LEU B C 1
ATOM 1262 O O . LEU A 1 177 ? -15.657 7.711 -5.483 1.00 26.42 535 LEU B O 1
ATOM 1267 N N . LEU A 1 178 ? -16.717 5.871 -6.226 1.00 20.26 536 LEU B N 1
ATOM 1268 C CA . LEU A 1 178 ? -15.465 5.118 -6.322 1.00 21.34 536 LEU B CA 1
ATOM 1269 C C . LEU A 1 178 ? -14.421 5.781 -7.221 1.00 19.88 536 LEU B C 1
ATOM 1270 O O . LEU A 1 178 ? -13.242 5.839 -6.811 1.00 22.81 536 LEU B O 1
ATOM 1275 N N . PRO A 1 179 ? -14.760 6.312 -8.403 1.00 18.58 537 PRO B N 1
ATOM 1276 C CA . PRO A 1 179 ? -13.746 7.026 -9.186 1.00 22.16 537 PRO B CA 1
ATOM 1277 C C . PRO A 1 179 ? -13.173 8.226 -8.460 1.00 24.76 537 PRO B C 1
ATOM 1278 O O . PRO A 1 179 ? -11.981 8.507 -8.620 1.00 27.33 537 PRO B O 1
ATOM 1282 N N . LYS A 1 180 ? -13.970 8.920 -7.643 1.00 22.24 538 LYS B N 1
ATOM 1283 C CA . LYS A 1 180 ? -13.442 10.067 -6.910 1.00 22.47 538 LYS B CA 1
ATOM 1284 C C . LYS A 1 180 ? -12.491 9.618 -5.807 1.00 23.31 538 LYS B C 1
ATOM 1285 O O . LYS A 1 180 ? -11.411 10.201 -5.625 1.00 23.51 538 LYS B O 1
ATOM 1291 N N . LEU A 1 181 ? -12.873 8.576 -5.071 1.00 25.44 539 LEU B N 1
ATOM 1292 C CA . LEU A 1 181 ? -12.017 8.038 -4.022 1.00 28.67 539 LEU B CA 1
ATOM 1293 C C . LEU A 1 181 ? -10.706 7.520 -4.612 1.00 22.66 539 LEU B C 1
ATOM 1294 O O . LEU A 1 181 ? -9.646 7.632 -3.991 1.00 25.44 539 LEU B O 1
ATOM 1299 N N . HIS A 1 182 ? -10.769 6.932 -5.812 1.00 22.99 540 HIS B N 1
ATOM 1300 C CA . HIS A 1 182 ? -9.560 6.445 -6.462 1.00 24.29 540 HIS B CA 1
ATOM 1301 C C . HIS A 1 182 ? -8.603 7.595 -6.773 1.00 23.13 540 HIS B C 1
ATOM 1302 O O . HIS A 1 182 ? -7.395 7.492 -6.526 1.00 27.58 540 HIS B O 1
ATOM 1309 N N . ILE A 1 183 ? -9.135 8.717 -7.262 1.00 22.59 541 ILE B N 1
ATOM 1310 C CA . ILE A 1 183 ? -8.307 9.893 -7.528 1.00 29.58 541 ILE B CA 1
ATOM 1311 C C . ILE A 1 183 ? -7.659 10.396 -6.236 1.00 30.01 541 ILE B C 1
ATOM 1312 O O . ILE A 1 183 ? -6.453 10.659 -6.183 1.00 28.18 541 ILE B O 1
ATOM 1317 N N . ILE A 1 184 ? -8.462 10.548 -5.180 1.00 27.79 542 ILE B N 1
ATOM 1318 C CA . ILE A 1 184 ? -7.942 11.022 -3.896 1.00 25.67 542 ILE B CA 1
ATOM 1319 C C . ILE A 1 184 ? -6.795 10.136 -3.440 1.00 25.80 542 ILE B C 1
ATOM 1320 O O . ILE A 1 184 ? -5.735 10.622 -3.018 1.00 31.94 542 ILE B O 1
ATOM 1325 N N . LYS A 1 185 ? -6.985 8.817 -3.534 1.00 29.67 543 LYS B N 1
ATOM 1326 C CA . LYS A 1 185 ? -5.984 7.899 -3.010 1.00 33.06 543 LYS B CA 1
ATOM 1327 C C . LYS A 1 185 ? -4.670 8.066 -3.760 1.00 37.26 543 LYS B C 1
ATOM 1328 O O . LYS A 1 185 ? -3.601 8.163 -3.149 1.00 34.50 543 LYS B O 1
ATOM 1334 N N . ILE A 1 186 ? -4.735 8.132 -5.089 1.00 28.06 544 ILE B N 1
ATOM 1335 C CA . ILE A 1 186 ? -3.519 8.268 -5.892 1.00 30.00 544 ILE B CA 1
ATOM 1336 C C . ILE A 1 186 ? -2.868 9.630 -5.672 1.00 33.51 544 ILE B C 1
ATOM 1337 O O . ILE A 1 186 ? -1.676 9.722 -5.344 1.00 38.56 544 ILE B O 1
ATOM 1342 N N . VAL A 1 187 ? -3.645 10.704 -5.809 1.00 29.33 545 VAL B N 1
ATOM 1343 C CA . VAL A 1 187 ? -3.068 12.050 -5.828 1.00 29.62 545 VAL B CA 1
ATOM 1344 C C . VAL A 1 187 ? -2.587 12.459 -4.440 1.00 34.89 545 VAL B C 1
ATOM 1345 O O . VAL A 1 187 ? -1.454 12.933 -4.271 1.00 32.61 545 VAL B O 1
ATOM 1349 N N . ALA A 1 188 ? -3.443 12.297 -3.423 1.00 33.66 546 ALA B N 1
ATOM 1350 C CA . ALA A 1 188 ? -3.068 12.742 -2.083 1.00 36.81 546 ALA B CA 1
ATOM 1351 C C . ALA A 1 188 ? -1.819 12.020 -1.591 1.00 38.02 546 ALA B C 1
ATOM 1352 O O . ALA A 1 188 ? -1.009 12.603 -0.860 1.00 44.14 546 ALA B O 1
ATOM 1354 N N . LYS A 1 189 ? -1.624 10.770 -2.014 1.00 37.46 547 LYS B N 1
ATOM 1355 C CA . LYS A 1 189 ? -0.420 10.039 -1.629 1.00 41.35 547 LYS B CA 1
ATOM 1356 C C . LYS A 1 189 ? 0.804 10.601 -2.341 1.00 39.30 547 LYS B C 1
ATOM 1357 O O . LYS A 1 189 ? 1.804 10.956 -1.702 1.00 43.98 547 LYS B O 1
ATOM 1363 N N . LYS A 1 190 ? 0.726 10.707 -3.672 1.00 37.57 548 LYS B N 1
ATOM 1364 C CA . LYS A 1 190 ? 1.871 11.119 -4.480 1.00 37.34 548 LYS B CA 1
ATOM 1365 C C . LYS A 1 190 ? 2.402 12.479 -4.050 1.00 36.01 548 LYS B C 1
ATOM 1366 O O . LYS A 1 190 ? 3.611 12.656 -3.871 1.00 38.15 548 LYS B O 1
ATOM 1372 N N . TYR A 1 191 ? 1.507 13.446 -3.846 1.00 43.61 549 TYR B N 1
ATOM 1373 C CA . TYR A 1 191 ? 1.899 14.840 -3.681 1.00 41.70 549 TYR B CA 1
ATOM 1374 C C . TYR A 1 191 ? 1.822 15.351 -2.250 1.00 41.84 549 TYR B C 1
ATOM 1375 O O . TYR A 1 191 ? 2.380 16.414 -1.961 1.00 45.50 549 TYR B O 1
ATOM 1384 N N . ARG A 1 192 ? 1.151 14.644 -1.351 1.00 47.61 550 ARG B N 1
ATOM 1385 C CA . ARG A 1 192 ? 1.047 15.094 0.030 1.00 47.47 550 ARG B CA 1
ATOM 1386 C C . ARG A 1 192 ? 1.391 14.022 1.052 1.00 48.38 550 ARG B C 1
ATOM 1387 O O . ARG A 1 192 ? 1.346 14.305 2.254 1.00 50.76 550 ARG B O 1
ATOM 1395 N N . ASP A 1 193 ? 1.733 12.807 0.619 1.00 43.90 551 ASP B N 1
ATOM 1396 C CA . ASP A 1 193 ? 1.960 11.692 1.538 1.00 50.32 551 ASP B CA 1
ATOM 1397 C C . ASP A 1 193 ? 0.775 11.508 2.483 1.00 49.24 551 ASP B C 1
ATOM 1398 O O . ASP A 1 193 ? 0.944 11.115 3.640 1.00 50.24 551 ASP B O 1
ATOM 1403 N N . PHE A 1 194 ? -0.428 11.818 1.992 1.00 41.59 552 PHE B N 1
ATOM 1404 C CA . PHE A 1 194 ? -1.663 11.723 2.757 1.00 39.58 552 PHE B CA 1
ATOM 1405 C C . PHE A 1 194 ? -2.365 10.440 2.349 1.00 40.37 552 PHE B C 1
ATOM 1406 O O . PHE A 1 194 ? -2.471 10.144 1.155 1.00 42.17 552 PHE B O 1
ATOM 1414 N N . GLU A 1 195 ? -2.825 9.674 3.336 1.00 38.56 553 GLU B N 1
ATOM 1415 C CA . GLU A 1 195 ? -3.552 8.437 3.092 1.00 40.34 553 GLU B CA 1
ATOM 1416 C C . GLU A 1 195 ? -4.842 8.436 3.900 1.00 36.22 553 GLU B C 1
ATOM 1417 O O . GLU A 1 195 ? -4.955 9.117 4.923 1.00 38.75 553 GLU B O 1
ATOM 1423 N N . PHE A 1 196 ? -5.816 7.667 3.432 1.00 29.32 554 PHE B N 1
ATOM 1424 C CA . PHE A 1 196 ? -7.000 7.428 4.250 1.00 35.42 554 PHE B CA 1
ATOM 1425 C C . PHE A 1 196 ? -6.541 6.850 5.586 1.00 31.90 554 PHE B C 1
ATOM 1426 O O . PHE A 1 196 ? -5.773 5.878 5.602 1.00 28.25 554 PHE B O 1
ATOM 1434 N N . PRO A 1 197 ? -6.935 7.442 6.712 1.00 31.76 555 PRO B N 1
ATOM 1435 C CA . PRO A 1 197 ? -6.430 6.970 8.007 1.00 32.21 555 PRO B CA 1
ATOM 1436 C C . PRO A 1 197 ? -6.729 5.495 8.242 1.00 30.64 555 PRO B C 1
ATOM 1437 O O . PRO A 1 197 ? -7.741 4.956 7.787 1.00 27.86 555 PRO B O 1
ATOM 1441 N N . SER A 1 198 ? -5.806 4.834 8.941 1.00 34.13 556 SER B N 1
ATOM 1442 C CA . SER A 1 198 ? -5.943 3.405 9.212 1.00 33.20 556 SER B CA 1
ATOM 1443 C C . SER A 1 198 ? -7.174 3.095 10.045 1.00 29.79 556 SER B C 1
ATOM 1444 O O . SER A 1 198 ? -7.729 1.997 9.929 1.00 29.93 556 SER B O 1
ATOM 1447 N N . GLU A 1 199 ? -7.582 4.016 10.930 1.00 31.87 557 GLU B N 1
ATOM 1448 C CA . GLU A 1 199 ? -8.760 3.755 11.748 1.00 36.76 557 GLU B CA 1
ATOM 1449 C C . GLU A 1 199 ? -10.048 3.823 10.938 1.00 28.89 557 GLU B C 1
ATOM 1450 O O . GLU A 1 199 ? -11.081 3.362 11.420 1.00 31.01 557 GLU B O 1
ATOM 1456 N N . MET A 1 200 ? -10.035 4.368 9.724 1.00 27.36 558 MET B N 1
ATOM 1457 C CA . MET A 1 200 ? -11.266 4.343 8.933 1.00 27.95 558 MET B CA 1
ATOM 1458 C C . MET A 1 200 ? -11.374 3.017 8.191 1.00 29.94 558 MET B C 1
ATOM 1459 O O . MET A 1 200 ? -11.181 2.911 6.975 1.00 28.66 558 MET B O 1
ATOM 1464 N N . THR A 1 201 ? -11.742 1.991 8.959 1.00 29.17 559 THR B N 1
ATOM 1465 C CA . THR A 1 201 ? -11.827 0.627 8.448 1.00 31.18 559 THR B CA 1
ATOM 1466 C C . THR A 1 201 ? -13.008 0.419 7.501 1.00 32.51 559 THR B C 1
ATOM 1467 O O . THR A 1 201 ? -12.972 -0.506 6.682 1.00 33.37 559 THR B O 1
ATOM 1471 N N . GLY A 1 202 ? -14.047 1.248 7.584 1.00 28.22 560 GLY B N 1
ATOM 1472 C CA . GLY A 1 202 ? -15.121 1.142 6.607 1.00 33.17 560 GLY B CA 1
ATOM 1473 C C . GLY A 1 202 ? -14.666 1.552 5.219 1.00 34.41 560 GLY B C 1
ATOM 1474 O O . GLY A 1 202 ? -14.938 0.858 4.226 1.00 25.91 560 GLY B O 1
ATOM 1475 N N . ILE A 1 203 ? -13.968 2.687 5.123 1.00 34.37 561 ILE B N 1
ATOM 1476 C CA . ILE A 1 203 ? -13.449 3.106 3.821 1.00 31.52 561 ILE B CA 1
ATOM 1477 C C . ILE A 1 203 ? -12.507 2.046 3.269 1.00 35.07 561 ILE B C 1
ATOM 1478 O O . ILE A 1 203 ? -12.595 1.658 2.096 1.00 27.93 561 ILE B O 1
ATOM 1483 N N . TRP A 1 204 ? -11.633 1.511 4.120 1.00 28.83 562 TRP B N 1
ATOM 1484 C CA . TRP A 1 204 ? -10.662 0.548 3.624 1.00 33.11 562 TRP B CA 1
ATOM 1485 C C . TRP A 1 204 ? -11.332 -0.770 3.237 1.00 30.08 562 TRP B C 1
ATOM 1486 O O . TRP A 1 204 ? -10.924 -1.401 2.258 1.00 34.64 562 TRP B O 1
ATOM 1497 N N . ARG A 1 205 ? -12.354 -1.208 3.985 1.00 32.48 563 ARG B N 1
ATOM 1498 C CA . ARG A 1 205 ? -13.099 -2.407 3.584 1.00 31.22 563 ARG B CA 1
ATOM 1499 C C . ARG A 1 205 ? -13.783 -2.191 2.240 1.00 29.71 563 ARG B C 1
ATOM 1500 O O . ARG A 1 205 ? -13.731 -3.053 1.352 1.00 27.01 563 ARG B O 1
ATOM 1508 N N . TYR A 1 206 ? -14.438 -1.036 2.087 1.00 25.89 564 TYR B N 1
ATOM 1509 C CA . TYR A 1 206 ? -15.121 -0.681 0.844 1.00 25.65 564 TYR B CA 1
ATOM 1510 C C . TYR A 1 206 ? -14.159 -0.685 -0.338 1.00 28.01 564 TYR B C 1
ATOM 1511 O O . TYR A 1 206 ? -14.410 -1.334 -1.358 1.00 25.94 564 TYR B O 1
ATOM 1520 N N . LEU A 1 207 ? -13.019 -0.008 -0.201 1.00 25.61 565 LEU B N 1
ATOM 1521 C CA . LEU A 1 207 ? -12.069 0.024 -1.303 1.00 24.77 565 LEU B CA 1
ATOM 1522 C C . LEU A 1 207 ? -11.537 -1.371 -1.615 1.00 26.67 565 LEU B C 1
ATOM 1523 O O . LEU A 1 207 ? -11.415 -1.737 -2.782 1.00 25.55 565 LEU B O 1
ATOM 1528 N N . ASN A 1 208 ? -11.235 -2.175 -0.590 1.00 29.02 566 ASN B N 1
ATOM 1529 C CA . ASN A 1 208 ? -10.763 -3.535 -0.860 1.00 28.95 566 ASN B CA 1
ATOM 1530 C C . ASN A 1 208 ? -11.818 -4.344 -1.618 1.00 33.32 566 ASN B C 1
ATOM 1531 O O . ASN A 1 208 ? -11.493 -5.092 -2.551 1.00 32.89 566 ASN B O 1
ATOM 1536 N N . ASN A 1 209 ? -13.088 -4.197 -1.240 1.00 25.58 567 ASN B N 1
ATOM 1537 C CA . ASN A 1 209 ? -14.151 -4.886 -1.966 1.00 29.70 567 ASN B CA 1
ATOM 1538 C C . ASN A 1 209 ? -14.235 -4.398 -3.406 1.00 29.88 567 ASN B C 1
ATOM 1539 O O . ASN A 1 209 ? -14.405 -5.202 -4.331 1.00 28.23 567 ASN B O 1
ATOM 1544 N N . ALA A 1 210 ? -14.123 -3.081 -3.607 1.00 29.21 568 ALA B N 1
ATOM 1545 C CA . ALA A 1 210 ? -14.294 -2.498 -4.936 1.00 29.72 568 ALA B CA 1
ATOM 1546 C C . ALA A 1 210 ? -13.153 -2.859 -5.873 1.00 29.08 568 ALA B C 1
ATOM 1547 O O . ALA A 1 210 ? -13.385 -3.136 -7.056 1.00 28.80 568 ALA B O 1
ATOM 1549 N N . TYR A 1 211 ? -11.908 -2.824 -5.379 1.00 27.09 569 TYR B N 1
ATOM 1550 C CA . TYR A 1 211 ? -10.763 -3.136 -6.228 1.00 27.40 569 TYR B CA 1
ATOM 1551 C C . TYR A 1 211 ? -10.762 -4.590 -6.668 1.00 28.50 569 TYR B C 1
ATOM 1552 O O . TYR A 1 211 ? -10.063 -4.933 -7.629 1.00 28.45 569 TYR B O 1
ATOM 1561 N N . ALA A 1 212 ? -11.567 -5.427 -6.021 1.00 26.71 570 ALA B N 1
ATOM 1562 C CA . ALA A 1 212 ? -11.756 -6.816 -6.388 1.00 30.40 570 ALA B CA 1
ATOM 1563 C C . ALA A 1 212 ? -12.813 -6.975 -7.474 1.00 26.60 570 ALA B C 1
ATOM 1564 O O . ALA A 1 212 ? -13.061 -8.094 -7.920 1.00 35.55 570 ALA B O 1
ATOM 1566 N N . ARG A 1 213 ? -13.401 -5.883 -7.938 1.00 28.01 571 ARG B N 1
ATOM 1567 C CA . ARG A 1 213 ? -14.397 -5.932 -8.999 1.00 24.74 571 ARG B CA 1
ATOM 1568 C C . ARG A 1 213 ? -13.775 -5.447 -10.303 1.00 29.01 571 ARG B C 1
ATOM 1569 O O . ARG A 1 213 ? -13.132 -4.391 -10.336 1.00 25.71 571 ARG B O 1
ATOM 1577 N N . ASP A 1 214 ? -13.934 -6.247 -11.364 1.00 28.04 572 ASP B N 1
ATOM 1578 C CA . ASP A 1 214 ? -13.379 -5.883 -12.662 1.00 26.39 572 ASP B CA 1
ATOM 1579 C C . ASP A 1 214 ? -13.942 -4.555 -13.137 1.00 22.90 572 ASP B C 1
ATOM 1580 O O . ASP A 1 214 ? -13.239 -3.765 -13.783 1.00 24.44 572 ASP B O 1
ATOM 1585 N N . GLU A 1 215 ? -15.212 -4.292 -12.823 1.00 24.94 573 GLU B N 1
ATOM 1586 C CA . GLU A 1 215 ? -15.875 -3.105 -13.348 1.00 24.13 573 GLU B CA 1
ATOM 1587 C C . GLU A 1 215 ? -15.264 -1.825 -12.785 1.00 28.42 573 GLU B C 1
ATOM 1588 O O . GLU A 1 215 ? -15.320 -0.787 -13.444 1.00 19.07 573 GLU B O 1
ATOM 1594 N N . PHE A 1 216 ? -14.673 -1.880 -11.585 1.00 24.66 574 PHE B N 1
ATOM 1595 C CA . PHE A 1 216 ? -13.957 -0.730 -11.035 1.00 26.18 574 PHE B CA 1
ATOM 1596 C C . PHE A 1 216 ? -12.488 -0.720 -11.464 1.00 24.00 574 PHE B C 1
ATOM 1597 O O . PHE A 1 216 ? -12.022 0.261 -12.055 1.00 26.17 574 PHE B O 1
ATOM 1605 N N . THR A 1 217 ? -11.754 -1.802 -11.179 1.00 23.89 575 THR B N 1
ATOM 1606 C CA . THR A 1 217 ? -10.315 -1.820 -11.428 1.00 29.47 575 THR B CA 1
ATOM 1607 C C . THR A 1 217 ? -10.001 -1.579 -12.902 1.00 30.77 575 THR B C 1
ATOM 1608 O O . THR A 1 217 ? -9.133 -0.762 -13.244 1.00 27.96 575 THR B O 1
ATOM 1612 N N . ASN A 1 218 ? -10.732 -2.230 -13.795 1.00 24.80 576 ASN B N 1
ATOM 1613 C CA . ASN A 1 218 ? -10.451 -2.116 -15.222 1.00 26.45 576 ASN B CA 1
ATOM 1614 C C . ASN A 1 218 ? -11.145 -0.922 -15.893 1.00 26.69 576 ASN B C 1
ATOM 1615 O O . ASN A 1 218 ? -11.162 -0.843 -17.129 1.00 28.66 576 ASN B O 1
ATOM 1620 N N . THR A 1 219 ? -11.752 -0.013 -15.125 1.00 24.48 577 THR B N 1
ATOM 1621 C CA . THR A 1 219 ? -12.113 1.292 -15.672 1.00 30.96 577 THR B CA 1
ATOM 1622 C C . THR A 1 219 ? -11.232 2.415 -15.130 1.00 28.97 577 THR B C 1
ATOM 1623 O O . THR A 1 219 ? -11.419 3.574 -15.519 1.00 28.50 577 THR B O 1
ATOM 1627 N N . CYS A 1 220 ? -10.296 2.112 -14.235 1.00 26.86 578 CYS B N 1
ATOM 1628 C CA . CYS A 1 220 ? -9.395 3.143 -13.717 1.00 26.16 578 CYS B CA 1
ATOM 1629 C C . CYS A 1 220 ? -8.400 3.552 -14.793 1.00 33.44 578 CYS B C 1
ATOM 1630 O O . CYS A 1 220 ? -7.748 2.686 -15.379 1.00 26.40 578 CYS B O 1
ATOM 1633 N N . PRO A 1 221 ? -8.239 4.845 -15.068 1.00 36.58 579 PRO B N 1
ATOM 1634 C CA . PRO A 1 221 ? -7.092 5.275 -15.876 1.00 39.23 579 PRO B CA 1
ATOM 1635 C C . PRO A 1 221 ? -5.791 4.974 -15.147 1.00 38.10 579 PRO B C 1
ATOM 1636 O O . PRO A 1 221 ? -5.752 4.803 -13.925 1.00 33.59 579 PRO B O 1
ATOM 1640 N N . ALA A 1 222 ? -4.717 4.895 -15.925 1.00 39.73 580 ALA B N 1
ATOM 1641 C CA . ALA A 1 222 ? -3.408 4.594 -15.360 1.00 42.29 580 ALA B CA 1
ATOM 1642 C C . ALA A 1 222 ? -3.029 5.617 -14.299 1.00 37.74 580 ALA B C 1
ATOM 1643 O O . ALA A 1 222 ? -3.353 6.804 -14.411 1.00 37.93 580 ALA B O 1
ATOM 1645 N N . ASP A 1 223 ? -2.297 5.148 -13.280 1.00 31.84 581 ASP B N 1
ATOM 1646 C CA . ASP A 1 223 ? -1.834 6.040 -12.217 1.00 38.54 581 ASP B CA 1
ATOM 1647 C C . ASP A 1 223 ? -1.159 7.281 -12.792 1.00 40.11 581 ASP B C 1
ATOM 1648 O O . ASP A 1 223 ? -1.402 8.403 -12.331 1.00 39.85 581 ASP B O 1
ATOM 1653 N N . ARG A 1 224 ? -0.310 7.102 -13.811 1.00 42.89 582 ARG B N 1
ATOM 1654 C CA . ARG A 1 224 ? 0.443 8.236 -14.329 1.00 42.53 582 ARG B CA 1
ATOM 1655 C C . ARG A 1 224 ? -0.467 9.238 -15.019 1.00 41.26 582 ARG B C 1
ATOM 1656 O O . ARG A 1 224 ? -0.135 10.427 -15.078 1.00 38.24 582 ARG B O 1
ATOM 1658 N N . GLU A 1 225 ? -1.609 8.787 -15.551 1.00 41.27 583 GLU B N 1
ATOM 1659 C CA . GLU A 1 225 ? -2.595 9.730 -16.068 1.00 40.36 583 GLU B CA 1
ATOM 1660 C C . GLU A 1 225 ? -3.125 10.610 -14.946 1.00 37.20 583 GLU B C 1
ATOM 1661 O O . GLU A 1 225 ? -3.187 11.836 -15.080 1.00 33.03 583 GLU B O 1
ATOM 1667 N N . ILE A 1 226 ? -3.519 9.987 -13.831 1.00 30.84 584 ILE B N 1
ATOM 1668 C CA . ILE A 1 226 ? -4.080 10.717 -12.698 1.00 34.73 584 ILE B CA 1
ATOM 1669 C C . ILE A 1 226 ? -3.028 11.611 -12.050 1.00 38.12 584 ILE B C 1
ATOM 1670 O O . ILE A 1 226 ? -3.307 12.766 -11.701 1.00 34.10 584 ILE B O 1
ATOM 1675 N N . GLU A 1 227 ? -1.807 11.098 -11.866 1.00 32.24 585 GLU B N 1
ATOM 1676 C CA . GLU A 1 227 ? -0.782 11.931 -11.243 1.00 35.53 585 GLU B CA 1
ATOM 1677 C C . GLU A 1 227 ? -0.421 13.105 -12.141 1.00 40.68 585 GLU B C 1
ATOM 1678 O O . GLU A 1 227 ? -0.210 14.223 -11.652 1.00 40.61 585 GLU B O 1
ATOM 1684 N N . HIS A 1 228 ? -0.357 12.875 -13.461 1.00 34.19 586 HIS B N 1
ATOM 1685 C CA . HIS A 1 228 ? -0.048 13.959 -14.393 1.00 40.27 586 HIS B CA 1
ATOM 1686 C C . HIS A 1 228 ? -1.146 15.020 -14.376 1.00 38.87 586 HIS B C 1
ATOM 1687 O O . HIS A 1 228 ? -0.855 16.218 -14.353 1.00 46.03 586 HIS B O 1
ATOM 1694 N N . ALA A 1 229 ? -2.415 14.594 -14.331 1.00 41.18 587 ALA B N 1
ATOM 1695 C CA . ALA A 1 229 ? -3.521 15.548 -14.284 1.00 44.18 587 ALA B CA 1
ATOM 1696 C C . ALA A 1 229 ? -3.439 16.474 -13.074 1.00 44.97 587 ALA B C 1
ATOM 1697 O O . ALA A 1 229 ? -3.922 17.614 -13.133 1.00 38.56 587 ALA B O 1
ATOM 1699 N N . TYR A 1 230 ? -2.822 16.022 -11.981 1.00 41.22 588 TYR B N 1
ATOM 1700 C CA . TYR A 1 230 ? -2.713 16.825 -10.770 1.00 36.06 588 TYR B CA 1
ATOM 1701 C C . TYR A 1 230 ? -1.286 17.283 -10.515 1.00 42.50 588 TYR B C 1
ATOM 1702 O O . TYR A 1 230 ? -0.929 17.598 -9.377 1.00 43.47 588 TYR B O 1
ATOM 1711 N N . SER A 1 231 ? -0.479 17.386 -11.576 1.00 44.25 589 SER B N 1
ATOM 1712 C CA . SER A 1 231 ? 0.944 17.673 -11.425 1.00 46.70 589 SER B CA 1
ATOM 1713 C C . SER A 1 231 ? 1.212 19.036 -10.800 1.00 48.53 589 SER B C 1
ATOM 1714 O O . SER A 1 231 ? 2.341 19.281 -10.367 1.00 48.61 589 SER B O 1
ATOM 1717 N N . ASP A 1 232 ? 0.212 19.919 -10.725 1.00 52.46 590 ASP B N 1
ATOM 1718 C CA . ASP A 1 232 ? 0.427 21.203 -10.070 1.00 53.30 590 ASP B CA 1
ATOM 1719 C C . ASP A 1 232 ? 0.555 21.067 -8.560 1.00 49.24 590 ASP B C 1
ATOM 1720 O O . ASP A 1 232 ? 1.052 21.993 -7.914 1.00 42.81 590 ASP B O 1
ATOM 1725 N N . ALA A 1 233 ? 0.143 19.932 -7.986 1.00 52.02 591 ALA B N 1
ATOM 1726 C CA . ALA A 1 233 ? 0.280 19.747 -6.548 1.00 47.91 591 ALA B CA 1
ATOM 1727 C C . ALA A 1 233 ? 1.723 19.525 -6.130 1.00 49.15 591 ALA B C 1
ATOM 1728 O O . ALA A 1 233 ? 2.023 19.559 -4.931 1.00 50.87 591 ALA B O 1
ATOM 1730 N N . ALA A 1 234 ? 2.627 19.334 -7.082 1.00 49.03 592 ALA B N 1
ATOM 1731 C CA . ALA A 1 234 ? 4.031 19.202 -6.739 1.00 54.20 592 ALA B CA 1
ATOM 1732 C C . ALA A 1 234 ? 4.678 20.540 -6.409 1.00 53.48 592 ALA B C 1
ATOM 1733 O O . ALA A 1 234 ? 5.824 20.550 -5.945 1.00 61.69 592 ALA B O 1
ATOM 1735 N N . LYS A 1 235 ? 3.970 21.659 -6.587 1.00 50.29 593 LYS B N 1
ATOM 1736 C CA . LYS A 1 235 ? 4.559 22.960 -6.295 1.00 57.14 593 LYS B CA 1
ATOM 1737 C C . LYS A 1 235 ? 4.617 23.194 -4.789 1.00 58.18 593 LYS B C 1
ATOM 1738 O O . LYS A 1 235 ? 3.767 22.719 -4.027 1.00 54.71 593 LYS B O 1
ATOM 1740 N N . ARG A 1 236 ? 5.615 23.974 -4.376 1.00 53.85 594 ARG B N 1
ATOM 1741 C CA . ARG A 1 236 ? 5.836 24.263 -2.966 1.00 60.36 594 ARG B CA 1
ATOM 1742 C C . ARG A 1 236 ? 4.673 25.048 -2.372 1.00 65.57 594 ARG B C 1
ATOM 1743 O O . ARG A 1 236 ? 3.984 25.803 -3.063 1.00 70.97 594 ARG B O 1
ATOM 1745 N N . MET A 1 237 ? 4.461 24.866 -1.071 1.00 69.19 595 MET B N 1
ATOM 1746 C CA . MET A 1 237 ? 3.406 25.577 -0.353 1.00 72.04 595 MET B CA 1
ATOM 1747 C C . MET A 1 237 ? 3.922 26.954 0.057 1.00 71.90 595 MET B C 1
ATOM 1748 O O . MET A 1 237 ? 4.836 27.062 0.882 1.00 76.30 595 MET B O 1
ATOM 1750 N N . LYS A 1 238 ? 3.341 28.008 -0.514 1.00 69.06 596 LYS B N 1
ATOM 1751 C CA . LYS A 1 238 ? 3.795 29.379 -0.250 1.00 69.05 596 LYS B CA 1
ATOM 1752 C C . LYS A 1 238 ? 3.369 29.862 1.143 1.00 70.03 596 LYS B C 1
ATOM 1753 O O . LYS A 1 238 ? 2.396 29.368 1.724 1.00 63.32 596 LYS B O 1
ATOM 1755 N N . MET B 1 3 ? -2.356 39.371 30.751 1.00 62.99 361 MET A N 1
ATOM 1756 C CA . MET B 1 3 ? -3.706 39.031 31.200 1.00 61.66 361 MET A CA 1
ATOM 1757 C C . MET B 1 3 ? -4.297 37.888 30.358 1.00 56.77 361 MET A C 1
ATOM 1758 O O . MET B 1 3 ? -4.037 37.785 29.159 1.00 61.56 361 MET A O 1
ATOM 1760 N N . GLY B 1 4 ? -5.097 37.036 30.993 1.00 42.44 362 GLY A N 1
ATOM 1761 C CA . GLY B 1 4 ? -5.709 35.907 30.320 1.00 38.50 362 GLY A CA 1
ATOM 1762 C C . GLY B 1 4 ? -4.932 34.625 30.545 1.00 34.70 362 GLY A C 1
ATOM 1763 O O . GLY B 1 4 ? -4.045 34.528 31.398 1.00 32.96 362 GLY A O 1
ATOM 1764 N N . ILE B 1 5 ? -5.309 33.608 29.780 1.00 24.33 363 ILE A N 1
ATOM 1765 C CA . ILE B 1 5 ? -4.789 32.257 29.927 1.00 26.10 363 ILE A CA 1
ATOM 1766 C C . ILE B 1 5 ? -4.177 31.815 28.605 1.00 31.69 363 ILE A C 1
ATOM 1767 O O . ILE B 1 5 ? -4.847 31.858 27.563 1.00 24.68 363 ILE A O 1
ATOM 1772 N N . THR B 1 6 ? -2.931 31.350 28.650 1.00 24.06 364 THR A N 1
ATOM 1773 C CA . THR B 1 6 ? -2.299 30.690 27.510 1.00 22.04 364 THR A CA 1
ATOM 1774 C C . THR B 1 6 ? -1.770 29.334 27.940 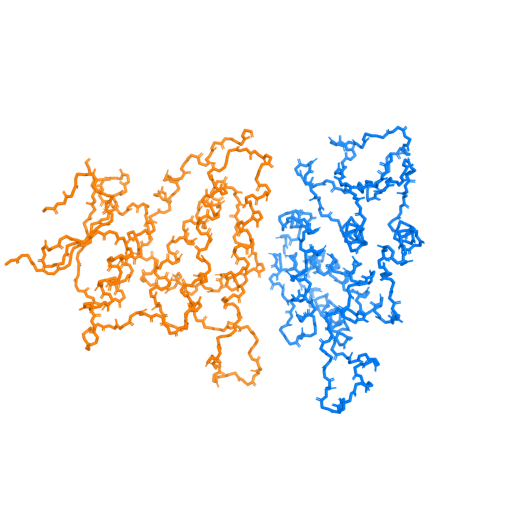1.00 22.16 364 THR A C 1
ATOM 1775 O O . THR B 1 6 ? -1.006 29.242 28.911 1.00 24.10 364 THR A O 1
ATOM 1779 N N . LEU B 1 7 ? -2.167 28.288 27.221 1.00 20.49 365 LEU A N 1
ATOM 1780 C CA . LEU B 1 7 ? -1.610 26.950 27.409 1.00 21.59 365 LEU A CA 1
ATOM 1781 C C . LEU B 1 7 ? -0.449 26.764 26.435 1.00 25.46 365 LEU A C 1
ATOM 1782 O O . LEU B 1 7 ? -0.611 26.958 25.224 1.00 21.80 365 LEU A O 1
ATOM 1787 N N . PHE B 1 8 ? 0.729 26.430 26.964 1.00 20.81 366 PHE A N 1
ATOM 1788 C CA . PHE B 1 8 ? 1.908 26.162 26.147 1.00 21.33 366 PHE A CA 1
ATOM 1789 C C . PHE B 1 8 ? 2.054 24.657 26.003 1.00 26.43 366 PHE A C 1
ATOM 1790 O O . PHE B 1 8 ? 2.170 23.949 27.009 1.00 25.22 366 PHE A O 1
ATOM 1798 N N . VAL B 1 9 ? 2.063 24.169 24.755 1.00 23.95 367 VAL A N 1
ATOM 1799 C CA . VAL B 1 9 ? 2.053 22.738 24.484 1.00 21.40 367 VAL A CA 1
ATOM 1800 C C . VAL B 1 9 ? 3.277 22.378 23.647 1.00 26.18 367 VAL A C 1
ATOM 1801 O O . VAL B 1 9 ? 3.936 23.233 23.048 1.00 28.72 367 VAL A O 1
ATOM 1805 N N . LYS B 1 10 ? 3.568 21.077 23.609 1.00 23.04 368 LYS A N 1
ATOM 1806 C CA . LYS B 1 10 ? 4.681 20.569 22.817 1.00 30.45 368 LYS A CA 1
ATOM 1807 C C . LYS B 1 10 ? 4.381 20.713 21.333 1.00 27.34 368 LYS A C 1
ATOM 1808 O O . LYS B 1 10 ? 3.302 20.332 20.864 1.00 31.71 368 LYS A O 1
ATOM 1812 N N . ALA B 1 11 ? 5.332 21.270 20.593 1.00 27.55 369 ALA A N 1
ATOM 1813 C CA . ALA B 1 11 ? 5.194 21.331 19.142 1.00 29.86 369 ALA A CA 1
ATOM 1814 C C . ALA B 1 11 ? 5.441 19.958 18.521 1.00 31.49 369 ALA A C 1
ATOM 1815 O O . ALA B 1 11 ? 6.191 19.137 19.056 1.00 36.70 369 ALA A O 1
ATOM 1817 N N . GLY B 1 12 ? 4.814 19.724 17.366 1.00 31.76 370 GLY A N 1
ATOM 1818 C CA . GLY B 1 12 ? 5.031 18.511 16.594 1.00 27.21 370 GLY A CA 1
ATOM 1819 C C . GLY B 1 12 ? 6.350 18.495 15.851 1.00 33.42 370 GLY A C 1
ATOM 1820 O O . GLY B 1 12 ? 7.204 19.369 16.004 1.00 36.98 370 GLY A O 1
ATOM 1821 N N . TYR B 1 13 ? 6.498 17.481 14.992 1.00 32.12 371 TYR A N 1
ATOM 1822 C CA . TYR B 1 13 ? 7.756 17.283 14.286 1.00 37.96 371 TYR A CA 1
ATOM 1823 C C . TYR B 1 13 ? 8.029 18.354 13.241 1.00 38.53 371 TYR A C 1
ATOM 1824 O O . TYR B 1 13 ? 9.190 18.526 12.852 1.00 38.17 371 TYR A O 1
ATOM 1833 N N . ASP B 1 14 ? 7.004 19.058 12.765 1.00 39.56 372 ASP A N 1
ATOM 1834 C CA . ASP B 1 14 ? 7.233 20.184 11.869 1.00 50.03 372 ASP A CA 1
ATOM 1835 C C . ASP B 1 14 ? 7.711 21.429 12.608 1.00 47.36 372 ASP A C 1
ATOM 1836 O O . ASP B 1 14 ? 7.981 22.447 11.970 1.00 54.21 372 ASP A O 1
ATOM 1841 N N . GLY B 1 15 ? 7.813 21.367 13.932 1.00 42.57 373 GLY A N 1
ATOM 1842 C CA . GLY B 1 15 ? 8.250 22.477 14.741 1.00 47.10 373 GLY A CA 1
ATOM 1843 C C . GLY B 1 15 ? 7.195 23.512 15.069 1.00 43.05 373 GLY A C 1
ATOM 1844 O O . GLY B 1 15 ? 7.510 24.474 15.780 1.00 42.31 373 GLY A O 1
ATOM 1845 N N . GLU B 1 16 ? 5.951 23.360 14.594 1.00 32.97 374 GLU A N 1
ATOM 1846 C CA . GLU B 1 16 ? 4.959 24.392 14.899 1.00 34.91 374 GLU A CA 1
ATOM 1847 C C . GLU B 1 16 ? 3.559 23.873 15.211 1.00 35.46 374 GLU A C 1
ATOM 1848 O O . GLU B 1 16 ? 2.878 24.491 16.033 1.00 29.77 374 GLU A O 1
ATOM 1851 N N . SER B 1 17 ? 3.089 22.778 14.613 1.00 32.46 375 SER A N 1
ATOM 1852 C CA A SER B 1 17 ? 1.747 22.315 14.932 0.50 31.07 375 SER A CA 1
ATOM 1853 C CA B SER B 1 17 ? 1.753 22.284 14.916 0.50 31.11 375 SER A CA 1
ATOM 1854 C C . SER B 1 17 ? 1.737 21.625 16.295 1.00 36.24 375 SER A C 1
ATOM 1855 O O . SER B 1 17 ? 2.782 21.360 16.899 1.00 31.89 375 SER A O 1
ATOM 1860 N N . ILE B 1 18 ? 0.522 21.356 16.791 1.00 28.91 376 ILE A N 1
ATOM 1861 C CA . ILE B 1 18 ? 0.357 20.636 18.051 1.00 33.14 376 ILE A CA 1
ATOM 1862 C C . ILE B 1 18 ? 0.987 19.261 17.912 1.00 29.99 376 ILE A C 1
ATOM 1863 O O . ILE B 1 18 ? 0.638 18.499 17.001 1.00 30.08 376 ILE A O 1
ATOM 1868 N N . GLY B 1 19 ? 1.897 18.913 18.837 1.00 24.06 377 GLY A N 1
ATOM 1869 C CA . GLY B 1 19 ? 2.542 17.617 18.768 1.00 28.60 377 GLY A CA 1
ATOM 1870 C C . GLY B 1 19 ? 1.849 16.572 19.624 1.00 30.36 377 GLY A C 1
ATOM 1871 O O . GLY B 1 19 ? 0.975 16.889 20.424 1.00 26.87 377 GLY A O 1
ATOM 1872 N N . ASN B 1 20 ? 2.271 15.319 19.450 1.00 26.73 378 ASN A N 1
ATOM 1873 C CA . ASN B 1 20 ? 1.767 14.247 20.307 1.00 26.26 378 ASN A CA 1
ATOM 1874 C C . ASN B 1 20 ? 2.156 14.497 21.753 1.00 31.46 378 ASN A C 1
ATOM 1875 O O . ASN B 1 20 ? 3.338 14.652 22.066 1.00 29.29 378 ASN A O 1
ATOM 1880 N N . CYS B 1 21 ? 1.165 14.499 22.633 1.00 23.67 379 CYS A N 1
ATOM 1881 C CA . CYS B 1 21 ? 1.405 14.640 24.069 1.00 30.36 379 CYS A CA 1
ATOM 1882 C C . CYS B 1 21 ? 0.093 14.489 24.812 1.00 26.48 379 CYS A C 1
ATOM 1883 O O . CYS B 1 21 ? -0.770 15.368 24.738 1.00 29.31 379 CYS A O 1
ATOM 1886 N N . PRO B 1 22 ? -0.083 13.408 25.562 1.00 25.99 380 PRO A N 1
ATOM 1887 C CA . PRO B 1 22 ? -1.353 13.222 26.268 1.00 24.71 380 PRO A CA 1
ATOM 1888 C C . PRO B 1 22 ? -1.543 14.207 27.388 1.00 27.20 380 PRO A C 1
ATOM 1889 O O . PRO B 1 22 ? -2.685 14.446 27.794 1.00 24.75 380 PRO A O 1
ATOM 1893 N N . PHE B 1 23 ? -0.454 14.767 27.925 1.00 27.03 381 PHE A N 1
ATOM 1894 C CA . PHE B 1 23 ? -0.585 15.741 29.002 1.00 22.88 381 PHE A CA 1
ATOM 1895 C C . PHE B 1 23 ? -1.026 17.086 28.454 1.00 23.25 381 PHE A C 1
ATOM 1896 O O . PHE B 1 23 ? -1.867 17.755 29.064 1.00 22.13 381 PHE A O 1
ATOM 1904 N N . SER B 1 24 ? -0.489 17.478 27.294 1.00 27.87 382 SER A N 1
ATOM 1905 C CA . SER B 1 24 ? -0.940 18.704 26.643 1.00 25.68 382 SER A CA 1
ATOM 1906 C C . SER B 1 24 ? -2.416 18.602 26.320 1.00 23.35 382 SER A C 1
ATOM 1907 O O . SER B 1 24 ? -3.191 19.515 26.622 1.00 18.13 382 SER A O 1
ATOM 1910 N N . GLN B 1 25 ? -2.826 17.464 25.746 1.00 19.71 383 GLN A N 1
ATOM 1911 C CA . GLN B 1 25 ? -4.220 17.296 25.349 1.00 23.39 383 GLN A CA 1
ATOM 1912 C C . GLN B 1 25 ? -5.139 17.308 26.560 1.00 20.37 383 GLN A C 1
ATOM 1913 O O . GLN B 1 25 ? -6.230 17.869 26.517 1.00 18.48 383 GLN A O 1
ATOM 1919 N N . ARG B 1 26 ? -4.718 16.675 27.646 1.00 21.19 384 ARG A N 1
ATOM 1920 C CA . ARG B 1 26 ? -5.534 16.646 28.849 1.00 21.01 384 ARG A CA 1
ATOM 1921 C C . ARG B 1 26 ? -5.879 18.063 29.317 1.00 19.35 384 ARG A C 1
ATOM 1922 O O . ARG B 1 26 ? -7.041 18.352 29.617 1.00 20.96 384 ARG A O 1
ATOM 1930 N N . LEU B 1 27 ? -4.879 18.961 29.377 1.00 21.73 385 LEU A N 1
ATOM 1931 C CA . LEU B 1 27 ? -5.115 20.348 29.799 1.00 24.04 385 LEU A CA 1
ATOM 1932 C C . LEU B 1 27 ? -5.896 21.148 28.755 1.00 23.16 385 LEU A C 1
ATOM 1933 O O . LEU B 1 27 ? -6.751 21.974 29.104 1.00 22.83 385 LEU A O 1
ATOM 1938 N N . PHE B 1 28 ? -5.575 20.953 27.475 1.00 19.05 386 PHE A N 1
ATOM 1939 C CA . PHE B 1 28 ? -6.360 21.528 26.378 1.00 15.76 386 PHE A CA 1
ATOM 1940 C C . PHE B 1 28 ? -7.849 21.189 26.532 1.00 20.19 386 PHE A C 1
ATOM 1941 O O . PHE B 1 28 ? -8.714 22.073 26.427 1.00 23.98 386 PHE A O 1
ATOM 1949 N N . MET B 1 29 ? -8.162 19.919 26.822 1.00 19.55 387 MET A N 1
ATOM 1950 C CA . MET B 1 29 ? -9.558 19.510 27.014 1.00 21.63 387 MET A CA 1
ATOM 1951 C C . MET B 1 29 ? -10.183 20.179 28.238 1.00 20.73 387 MET A C 1
ATOM 1952 O O . MET B 1 29 ? -11.352 20.590 28.199 1.00 17.42 387 MET A O 1
ATOM 1957 N N . ILE B 1 30 ? -9.445 20.249 29.352 1.00 19.27 388 ILE A N 1
ATOM 1958 C CA . ILE B 1 30 ? -9.978 20.894 30.557 1.00 18.22 388 ILE A CA 1
ATOM 1959 C C . ILE B 1 30 ? -10.378 22.333 30.257 1.00 22.07 388 ILE A C 1
ATOM 1960 O O . ILE B 1 30 ? -11.484 22.782 30.603 1.00 19.98 388 ILE A O 1
ATOM 1965 N N . LEU B 1 31 ? -9.484 23.086 29.602 1.00 17.44 389 LEU A N 1
ATOM 1966 C CA . LEU B 1 31 ? -9.769 24.493 29.338 1.00 24.93 389 LEU A CA 1
ATOM 1967 C C . LEU B 1 31 ? -10.948 24.642 28.388 1.00 22.04 389 LEU A C 1
ATOM 1968 O O . LEU B 1 31 ? -11.748 25.582 28.513 1.00 21.14 389 LEU A O 1
ATOM 1973 N N . TRP B 1 32 ? -11.038 23.759 27.396 1.00 16.93 390 TRP A N 1
ATOM 1974 C CA . TRP B 1 32 ? -12.181 23.789 26.490 1.00 17.27 390 TRP A CA 1
ATOM 1975 C C . TRP B 1 32 ? -13.469 23.538 27.265 1.00 20.01 390 TRP A C 1
ATOM 1976 O O . TRP B 1 32 ? -14.451 24.287 27.132 1.00 21.77 390 TRP A O 1
ATOM 1987 N N . LEU B 1 33 ? -13.490 22.467 28.069 1.00 18.85 391 LEU A N 1
ATOM 1988 C CA . LEU B 1 33 ? -14.700 22.136 28.822 1.00 21.91 391 LEU A CA 1
ATOM 1989 C C . LEU B 1 33 ? -15.077 23.218 29.828 1.00 24.50 391 LEU A C 1
ATOM 1990 O O . LEU B 1 33 ? -16.269 23.426 30.083 1.00 24.39 391 LEU A O 1
ATOM 1995 N N . LYS B 1 34 ? -14.098 23.930 30.396 1.00 24.02 392 LYS A N 1
ATOM 1996 C CA . LYS B 1 34 ? -14.441 25.011 31.317 1.00 28.90 392 LYS A CA 1
ATOM 1997 C C . LYS B 1 34 ? -15.157 26.159 30.610 1.00 27.59 392 LYS A C 1
ATOM 1998 O O . LYS B 1 34 ? -15.930 26.892 31.245 1.00 26.18 392 LYS A O 1
ATOM 2004 N N . GLY B 1 35 ? -14.938 26.326 29.303 1.00 24.25 393 GLY A N 1
ATOM 2005 C CA . GLY B 1 35 ? -15.516 27.434 28.561 1.00 25.78 393 GLY A CA 1
ATOM 2006 C C . GLY B 1 35 ? -14.820 28.765 28.744 1.00 23.56 393 GLY A C 1
ATOM 2007 O O . GLY B 1 35 ? -15.283 29.774 28.200 1.00 25.62 393 GLY A O 1
ATOM 2008 N N . VAL B 1 36 ? -13.664 28.782 29.394 1.00 20.81 394 VAL A N 1
ATOM 2009 C CA . VAL B 1 36 ? -12.918 30.020 29.600 1.00 22.19 394 VAL A CA 1
ATOM 2010 C C . VAL B 1 36 ? -12.241 30.397 28.284 1.00 22.60 394 VAL A C 1
ATOM 2011 O O . VAL B 1 36 ? -11.958 29.538 27.437 1.00 23.83 394 VAL A O 1
ATOM 2015 N N . ILE B 1 37 ? -12.007 31.685 28.082 1.00 21.51 395 ILE A N 1
ATOM 2016 C CA . ILE B 1 37 ? -11.267 32.131 26.906 1.00 23.95 395 ILE A CA 1
ATOM 2017 C C . ILE B 1 37 ? -9.785 31.860 27.130 1.00 22.43 395 ILE A C 1
ATOM 2018 O O . ILE B 1 37 ? -9.232 32.241 28.167 1.00 26.60 395 ILE A O 1
ATOM 2023 N N . PHE B 1 38 ? -9.135 31.211 26.165 1.00 22.02 396 PHE A N 1
ATOM 2024 C CA . PHE B 1 38 ? -7.713 30.889 26.299 1.00 22.15 396 PHE A CA 1
ATOM 2025 C C . PHE B 1 38 ? -7.065 30.766 24.926 1.00 20.95 396 PHE A C 1
ATOM 2026 O O . PHE B 1 38 ? -7.740 30.540 23.915 1.00 22.86 396 PHE A O 1
ATOM 2034 N N . ASN B 1 39 ? -5.737 30.914 24.910 1.00 22.66 397 ASN A N 1
ATOM 2035 C CA . ASN B 1 39 ? -4.897 30.717 23.735 1.00 21.16 397 ASN A CA 1
ATOM 2036 C C . ASN B 1 39 ? -3.993 29.513 23.949 1.00 17.94 397 ASN A C 1
ATOM 2037 O O . ASN B 1 39 ? -3.848 29.014 25.071 1.00 22.86 397 ASN A O 1
ATOM 2042 N N . VAL B 1 40 ? -3.450 29.007 22.836 1.00 24.36 398 VAL A N 1
ATOM 2043 C CA . VAL B 1 40 ? -2.535 27.870 22.828 1.00 24.22 398 VAL A CA 1
ATOM 2044 C C . VAL B 1 40 ? -1.309 28.228 22.002 1.00 23.90 398 VAL A C 1
ATOM 2045 O O . VAL B 1 40 ? -1.434 28.626 20.834 1.00 25.81 398 VAL A O 1
ATOM 2049 N N . THR B 1 41 ? -0.125 28.078 22.590 1.00 20.26 399 THR A N 1
ATOM 2050 C CA . THR B 1 41 ? 1.130 28.329 21.888 1.00 27.61 399 THR A CA 1
ATOM 2051 C C . THR B 1 41 ? 1.970 27.060 21.880 1.00 27.55 399 THR A C 1
ATOM 2052 O O . THR B 1 41 ? 2.102 26.398 22.918 1.00 23.85 399 THR A O 1
ATOM 2056 N N . THR B 1 42 ? 2.528 26.700 20.719 1.00 19.74 400 THR A N 1
ATOM 2057 C CA . THR B 1 42 ? 3.344 25.499 20.684 1.00 19.78 400 THR A CA 1
ATOM 2058 C C . THR B 1 42 ? 4.785 25.856 21.027 1.00 28.19 400 THR A C 1
ATOM 2059 O O . THR B 1 42 ? 5.268 26.937 20.696 1.00 29.09 400 THR A O 1
ATOM 2063 N N . VAL B 1 43 ? 5.434 24.964 21.763 1.00 30.31 401 VAL A N 1
ATOM 2064 C CA . VAL B 1 43 ? 6.775 25.180 22.287 1.00 30.60 401 VAL A CA 1
ATOM 2065 C C . VAL B 1 43 ? 7.680 24.040 21.862 1.00 28.09 401 VAL A C 1
ATOM 2066 O O . VAL B 1 43 ? 7.296 22.871 21.972 1.00 25.16 401 VAL A O 1
ATOM 2070 N N . ASP B 1 44 ? 8.822 24.374 21.278 1.00 34.54 402 ASP A N 1
ATOM 2071 C CA . ASP B 1 44 ? 9.924 23.430 21.160 1.00 40.87 402 ASP A CA 1
ATOM 2072 C C . ASP B 1 44 ? 11.169 24.080 21.748 1.00 42.38 402 ASP A C 1
ATOM 2073 O O . ASP B 1 44 ? 11.558 25.172 21.320 1.00 39.41 402 ASP A O 1
ATOM 2078 N N . LEU B 1 45 ? 11.808 23.401 22.705 1.00 39.21 403 LEU A N 1
ATOM 2079 C CA . LEU B 1 45 ? 12.981 23.967 23.375 1.00 43.40 403 LEU A CA 1
ATOM 2080 C C . LEU B 1 45 ? 14.042 24.457 22.390 1.00 42.90 403 LEU A C 1
ATOM 2081 O O . LEU B 1 45 ? 14.557 25.575 22.518 1.00 45.63 403 LEU A O 1
ATOM 2086 N N . LYS B 1 46 ? 14.388 23.635 21.398 1.00 37.95 404 LYS A N 1
ATOM 2087 C CA . LYS B 1 46 ? 15.462 24.023 20.489 1.00 40.63 404 LYS A CA 1
ATOM 2088 C C . LYS B 1 46 ? 14.954 24.890 19.341 1.00 39.70 404 LYS A C 1
ATOM 2089 O O . LYS B 1 46 ? 15.632 25.838 18.938 1.00 44.71 404 LYS A O 1
ATOM 2093 N N . ARG B 1 47 ? 13.768 24.587 18.804 1.00 37.24 405 ARG A N 1
ATOM 2094 C CA . ARG B 1 47 ? 13.287 25.197 17.567 1.00 41.47 405 ARG A CA 1
ATOM 2095 C C . ARG B 1 47 ? 12.369 26.398 17.783 1.00 39.66 405 ARG A C 1
ATOM 2096 O O . ARG B 1 47 ? 12.270 27.260 16.899 1.00 35.36 405 ARG A O 1
ATOM 2104 N N . LYS B 1 48 ? 11.701 26.471 18.921 1.00 32.92 406 LYS A N 1
ATOM 2105 C CA . LYS B 1 48 ? 10.626 27.438 19.114 1.00 30.95 406 LYS A CA 1
ATOM 2106 C C . LYS B 1 48 ? 10.398 27.683 20.602 1.00 30.03 406 LYS A C 1
ATOM 2107 O O . LYS B 1 48 ? 9.358 27.307 21.153 1.00 27.90 406 LYS A O 1
ATOM 2113 N N . PRO B 1 49 ? 11.349 28.308 21.289 1.00 36.06 407 PRO A N 1
ATOM 2114 C CA . PRO B 1 49 ? 11.179 28.540 22.727 1.00 39.90 407 PRO A CA 1
ATOM 2115 C C . PRO B 1 49 ? 10.085 29.556 22.987 1.00 36.95 407 PRO A C 1
ATOM 2116 O O . PRO B 1 49 ? 9.790 30.411 22.148 1.00 37.19 407 PRO A O 1
ATOM 2120 N N . ALA B 1 50 ? 9.465 29.448 24.163 1.00 39.51 408 ALA A N 1
ATOM 2121 C CA . ALA B 1 50 ? 8.357 30.334 24.508 1.00 39.89 408 ALA A CA 1
ATOM 2122 C C . ALA B 1 50 ? 8.846 31.766 24.703 1.00 44.44 408 ALA A C 1
ATOM 2123 O O . ALA B 1 50 ? 9.937 31.999 25.238 1.00 42.95 408 ALA A O 1
ATOM 2125 N N . ASP B 1 51 ? 8.037 32.733 24.248 1.00 46.46 409 ASP A N 1
ATOM 2126 C CA . ASP B 1 51 ? 8.364 34.158 24.396 1.00 60.27 409 ASP A CA 1
ATOM 2127 C C . ASP B 1 51 ? 7.728 34.644 25.692 1.00 56.90 409 ASP A C 1
ATOM 2128 O O . ASP B 1 51 ? 6.618 35.182 25.705 1.00 53.86 409 ASP A O 1
ATOM 2133 N N . LEU B 1 52 ? 8.441 34.430 26.799 1.00 55.26 410 LEU A N 1
ATOM 2134 C CA . LEU B 1 52 ? 7.999 34.812 28.134 1.00 56.23 410 LEU A CA 1
ATOM 2135 C C . LEU B 1 52 ? 9.136 35.536 28.838 1.00 56.38 410 LEU A C 1
ATOM 2136 O O . LEU B 1 52 ? 10.311 35.302 28.544 1.00 63.20 410 LEU A O 1
ATOM 2141 N N . GLN B 1 53 ? 8.788 36.422 29.768 1.00 50.20 411 GLN A N 1
ATOM 2142 C CA . GLN B 1 53 ? 9.836 37.138 30.486 1.00 57.35 411 GLN A CA 1
ATOM 2143 C C . GLN B 1 53 ? 10.291 36.425 31.757 1.00 62.13 411 GLN A C 1
ATOM 2144 O O . GLN B 1 53 ? 11.463 36.538 32.130 1.00 63.65 411 GLN A O 1
ATOM 2150 N N . ASN B 1 54 ? 9.413 35.686 32.437 1.00 66.84 412 ASN A N 1
ATOM 2151 C CA . ASN B 1 54 ? 9.807 34.989 33.663 1.00 73.05 412 ASN A CA 1
ATOM 2152 C C . ASN B 1 54 ? 9.416 33.522 33.530 1.00 77.22 412 ASN A C 1
ATOM 2153 O O . ASN B 1 54 ? 8.380 33.092 34.045 1.00 82.39 412 ASN A O 1
ATOM 2155 N N . LEU B 1 55 ? 10.270 32.748 32.863 1.00 71.70 413 LEU A N 1
ATOM 2156 C CA . LEU B 1 55 ? 10.118 31.302 32.784 1.00 65.62 413 LEU A CA 1
ATOM 2157 C C . LEU B 1 55 ? 11.434 30.650 33.177 1.00 66.43 413 LEU A C 1
ATOM 2158 O O . LEU B 1 55 ? 12.501 31.075 32.723 1.00 64.80 413 LEU A O 1
ATOM 2163 N N . ALA B 1 56 ? 11.353 29.626 34.022 1.00 68.27 414 ALA A N 1
ATOM 2164 C CA . ALA B 1 56 ? 12.545 28.932 34.480 1.00 70.71 414 ALA A CA 1
ATOM 2165 C C . ALA B 1 56 ? 13.293 28.317 33.296 1.00 73.44 414 ALA A C 1
ATOM 2166 O O . ALA B 1 56 ? 12.700 28.046 32.245 1.00 70.23 414 ALA A O 1
ATOM 2168 N N . PRO B 1 57 ? 14.600 28.104 33.431 1.00 84.35 415 PRO A N 1
ATOM 2169 C CA . PRO B 1 57 ? 15.375 27.541 32.315 1.00 88.33 415 PRO A CA 1
ATOM 2170 C C . PRO B 1 57 ? 14.948 26.117 31.968 1.00 86.29 415 PRO A C 1
ATOM 2171 O O . PRO B 1 57 ? 14.765 25.269 32.847 1.00 87.30 415 PRO A O 1
ATOM 2175 N N . GLY B 1 58 ? 14.769 25.873 30.669 1.00 79.99 416 GLY A N 1
ATOM 2176 C CA . GLY B 1 58 ? 14.527 24.540 30.142 1.00 77.84 416 GLY A CA 1
ATOM 2177 C C . GLY B 1 58 ? 13.252 23.864 30.599 1.00 75.77 416 GLY A C 1
ATOM 2178 O O . GLY B 1 58 ? 13.175 22.632 30.567 1.00 76.54 416 GLY A O 1
ATOM 2179 N N . THR B 1 59 ? 12.247 24.626 31.031 1.00 68.14 417 THR A N 1
ATOM 2180 C CA . THR B 1 59 ? 10.978 24.020 31.413 1.00 62.53 417 THR A CA 1
ATOM 2181 C C . THR B 1 59 ? 10.336 23.313 30.222 1.00 60.38 417 THR A C 1
ATOM 2182 O O . THR B 1 59 ? 10.238 23.873 29.124 1.00 53.22 417 THR A O 1
ATOM 2186 N N . ASN B 1 60 ? 9.915 22.073 30.439 1.00 60.07 418 ASN A N 1
ATOM 2187 C CA . ASN B 1 60 ? 9.291 21.286 29.384 1.00 55.17 418 ASN A CA 1
ATOM 2188 C C . ASN B 1 60 ? 7.777 21.506 29.364 1.00 47.36 418 ASN A C 1
ATOM 2189 O O . ASN B 1 60 ? 7.141 21.583 30.421 1.00 38.15 418 ASN A O 1
ATOM 2191 N N . PRO B 1 61 ? 7.155 21.622 28.200 1.00 39.80 419 PRO A N 1
ATOM 2192 C CA . PRO B 1 61 ? 5.705 21.807 28.167 1.00 31.80 419 PRO A CA 1
ATOM 2193 C C . PRO B 1 61 ? 5.025 20.509 28.577 1.00 37.46 419 PRO A C 1
ATOM 2194 O O . PRO B 1 61 ? 5.640 19.435 28.512 1.00 28.01 419 PRO A O 1
ATOM 2198 N N . PRO B 1 62 ? 3.746 20.541 28.965 1.00 29.37 420 PRO A N 1
ATOM 2199 C CA . PRO B 1 62 ? 2.806 21.661 29.000 1.00 27.70 420 PRO A CA 1
ATOM 2200 C C . PRO B 1 62 ? 2.980 22.557 30.232 1.00 29.77 420 PRO A C 1
ATOM 2201 O O . PRO B 1 62 ? 3.312 22.086 31.325 1.00 25.54 420 PRO A O 1
ATOM 2205 N N . PHE B 1 63 ? 2.820 23.862 30.045 1.00 25.93 421 PHE A N 1
ATOM 2206 C CA . PHE B 1 63 ? 2.688 24.775 31.170 1.00 24.10 421 PHE A CA 1
ATOM 2207 C C . PHE B 1 63 ? 1.682 25.836 30.762 1.00 27.14 421 PHE A C 1
ATOM 2208 O O . PHE B 1 63 ? 1.161 25.830 29.638 1.00 24.20 421 PHE A O 1
ATOM 2216 N N . MET B 1 64 ? 1.371 26.733 31.690 1.00 25.23 422 MET A N 1
ATOM 2217 C CA . MET B 1 64 ? 0.228 27.606 31.483 1.00 27.07 422 MET A CA 1
ATOM 2218 C C . MET B 1 64 ? 0.538 28.937 32.139 1.00 29.74 422 MET A C 1
ATOM 2219 O O . MET B 1 64 ? 1.150 28.977 33.211 1.00 29.44 422 MET A O 1
ATOM 2224 N N . THR B 1 65 ? 0.153 30.024 31.487 1.00 21.90 423 THR A N 1
ATOM 2225 C CA . THR B 1 65 ? 0.154 31.317 32.153 1.00 26.25 423 THR A CA 1
ATOM 2226 C C . THR B 1 65 ? -1.279 31.693 32.479 1.00 27.90 423 THR A C 1
ATOM 2227 O O . THR B 1 65 ? -2.193 31.479 31.672 1.00 30.30 423 THR A O 1
ATOM 2231 N N . PHE B 1 66 ? -1.469 32.209 33.686 1.00 27.68 424 PHE A N 1
ATOM 2232 C CA . PHE B 1 66 ? -2.773 32.635 34.185 1.00 31.41 424 PHE A CA 1
ATOM 2233 C C . PHE B 1 66 ? -2.578 34.024 34.770 1.00 32.24 424 PHE A C 1
ATOM 2234 O O . PHE B 1 66 ? -1.917 34.176 35.806 1.00 29.99 424 PHE A O 1
ATOM 2242 N N . ASP B 1 67 ? -3.089 35.043 34.073 1.00 38.70 425 ASP A N 1
ATOM 2243 C CA . ASP B 1 67 ? -2.883 36.445 34.450 1.00 46.25 425 ASP A CA 1
ATOM 2244 C C . ASP B 1 67 ? -1.403 36.760 34.689 1.00 49.88 425 ASP A C 1
ATOM 2245 O O . ASP B 1 67 ? -1.036 37.441 35.648 1.00 47.99 425 ASP A O 1
ATOM 2250 N N . GLY B 1 68 ? -0.539 36.257 33.806 1.00 46.53 426 GLY A N 1
ATOM 2251 C CA . GLY B 1 68 ? 0.881 36.532 33.870 1.00 48.11 426 GLY A CA 1
ATOM 2252 C C . GLY B 1 68 ? 1.704 35.566 34.702 1.00 49.17 426 GLY A C 1
ATOM 2253 O O . GLY B 1 68 ? 2.922 35.494 34.511 1.00 58.06 426 GLY A O 1
ATOM 2254 N N . GLU B 1 69 ? 1.079 34.810 35.603 1.00 40.03 427 GLU A N 1
ATOM 2255 C CA . GLU B 1 69 ? 1.798 33.850 36.433 1.00 38.01 427 GLU A CA 1
ATOM 2256 C C . GLU B 1 69 ? 1.983 32.538 35.688 1.00 37.59 427 GLU A C 1
ATOM 2257 O O . GLU B 1 69 ? 1.018 31.975 35.161 1.00 35.29 427 GLU A O 1
ATOM 2263 N N . VAL B 1 70 ? 3.207 32.029 35.678 1.00 32.34 428 VAL A N 1
ATOM 2264 C CA . VAL B 1 70 ? 3.471 30.752 35.033 1.00 37.67 428 VAL A CA 1
ATOM 2265 C C . VAL B 1 70 ? 3.107 29.643 36.001 1.00 38.12 428 VAL A C 1
ATOM 2266 O O . VAL B 1 70 ? 3.497 29.675 37.175 1.00 32.29 428 VAL A O 1
ATOM 2270 N N . LYS B 1 71 ? 2.417 28.631 35.505 1.00 27.99 429 LYS A N 1
ATOM 2271 C CA . LYS B 1 71 ? 2.057 27.465 36.296 1.00 27.02 429 LYS A CA 1
ATOM 2272 C C . LYS B 1 71 ? 2.629 26.236 35.620 1.00 30.99 429 LYS A C 1
ATOM 2273 O O . LYS B 1 71 ? 2.489 26.074 34.398 1.00 28.45 429 LYS A O 1
ATOM 2279 N N . THR B 1 72 ? 3.270 25.382 36.418 1.00 29.36 430 THR A N 1
ATOM 2280 C CA . THR B 1 72 ? 3.953 24.164 35.981 1.00 26.46 430 THR A CA 1
ATOM 2281 C C . THR B 1 72 ? 3.271 22.948 36.591 1.00 29.49 430 THR A C 1
ATOM 2282 O O . THR B 1 72 ? 2.584 23.048 37.612 1.00 36.47 430 THR A O 1
ATOM 2286 N N . ASP B 1 73 ? 3.578 21.786 35.993 1.00 30.83 431 ASP A N 1
ATOM 2287 C CA . ASP B 1 73 ? 3.163 20.460 36.461 1.00 30.14 431 ASP A CA 1
ATOM 2288 C C . ASP B 1 73 ? 1.708 20.187 36.112 1.00 27.60 431 ASP A C 1
ATOM 2289 O O . ASP B 1 73 ? 0.805 20.861 36.627 1.00 31.93 431 ASP A O 1
ATOM 2294 N N . VAL B 1 74 ? 1.480 19.171 35.270 1.00 26.48 432 VAL A N 1
ATOM 2295 C CA . VAL B 1 74 ? 0.145 18.923 34.725 1.00 26.04 432 VAL A CA 1
ATOM 2296 C C . VAL B 1 74 ? -0.861 18.706 35.850 1.00 29.82 432 VAL A C 1
ATOM 2297 O O . VAL B 1 74 ? -1.982 19.228 35.806 1.00 30.59 432 VAL A O 1
ATOM 2301 N N . ASN B 1 75 ? -0.460 17.995 36.906 1.00 31.62 433 ASN A N 1
ATOM 2302 C CA . ASN B 1 75 ? -1.396 17.710 37.983 1.00 23.60 433 ASN A CA 1
ATOM 2303 C C . ASN B 1 75 ? -1.735 18.961 38.779 1.00 29.72 433 ASN A C 1
ATOM 2304 O O . ASN B 1 75 ? -2.888 19.150 39.182 1.00 33.80 433 ASN A O 1
ATOM 2309 N N . LYS B 1 76 ? -0.746 19.819 39.036 1.00 29.55 434 LYS A N 1
ATOM 2310 C CA . LYS B 1 76 ? -1.034 21.046 39.774 1.00 28.76 434 LYS A CA 1
ATOM 2311 C C . LYS B 1 76 ? -1.836 22.030 38.924 1.00 28.39 434 LYS A C 1
ATOM 2312 O O . LYS B 1 76 ? -2.690 22.755 39.453 1.00 32.08 434 LYS A O 1
ATOM 2315 N N . ILE B 1 77 ? -1.601 22.053 37.607 1.00 25.25 435 ILE A N 1
ATOM 2316 C CA . ILE B 1 77 ? -2.384 22.931 36.740 1.00 26.32 435 ILE A CA 1
ATOM 2317 C C . ILE B 1 77 ? -3.836 22.482 36.726 1.00 28.77 435 ILE A C 1
ATOM 2318 O O . ILE B 1 77 ? -4.764 23.296 36.856 1.00 33.34 435 ILE A O 1
ATOM 2323 N N . GLU B 1 78 ? -4.050 21.170 36.586 1.00 31.06 436 GLU A N 1
ATOM 2324 C CA . GLU B 1 78 ? -5.406 20.636 36.603 1.00 30.69 436 GLU A CA 1
ATOM 2325 C C . GLU B 1 78 ? -6.111 21.018 37.892 1.00 29.86 436 GLU A C 1
ATOM 2326 O O . GLU B 1 78 ? -7.221 21.566 37.870 1.00 31.60 436 GLU A O 1
ATOM 2332 N N . GLU B 1 79 ? -5.456 20.779 39.027 1.00 32.47 437 GLU A N 1
ATOM 2333 C CA . GLU B 1 79 ? -6.049 21.139 40.311 1.00 30.63 437 GLU A CA 1
ATOM 2334 C C . GLU B 1 79 ? -6.343 22.630 40.380 1.00 32.60 437 GLU A C 1
ATOM 2335 O O . GLU B 1 79 ? -7.399 23.044 40.876 1.00 29.37 437 GLU A O 1
ATOM 2337 N N . PHE B 1 80 ? -5.427 23.456 39.870 1.00 32.21 438 PHE A N 1
ATOM 2338 C CA . PHE B 1 80 ? -5.631 24.900 39.904 1.00 30.32 438 PHE A CA 1
ATOM 2339 C C . PHE B 1 80 ? -6.862 25.313 39.106 1.00 29.41 438 PHE A C 1
ATOM 2340 O O . PHE B 1 80 ? -7.686 26.105 39.584 1.00 32.46 438 PHE A O 1
ATOM 2348 N N . LEU B 1 81 ? -6.993 24.789 37.883 1.00 26.48 439 LEU A N 1
ATOM 2349 C CA . LEU B 1 81 ? -8.122 25.134 37.022 1.00 22.69 439 LEU A CA 1
ATOM 2350 C C . LEU B 1 81 ? -9.430 24.672 37.644 1.00 30.20 439 LEU A C 1
ATOM 2351 O O . LEU B 1 81 ? -10.435 25.400 37.626 1.00 27.99 439 LEU A O 1
ATOM 2356 N N . GLU B 1 82 ? -9.425 23.465 38.218 1.00 26.96 440 GLU A N 1
ATOM 2357 C CA . GLU B 1 82 ? -10.622 22.942 38.869 1.00 36.43 440 GLU A CA 1
ATOM 2358 C C . GLU B 1 82 ? -11.006 23.783 40.089 1.00 42.19 440 GLU A C 1
ATOM 2359 O O . GLU B 1 82 ? -12.198 23.917 40.398 1.00 43.48 440 GLU A O 1
ATOM 2365 N N . GLU B 1 83 ? -10.029 24.416 40.749 1.00 30.97 441 GLU A N 1
ATOM 2366 C CA . GLU B 1 83 ? -10.305 25.190 41.955 1.00 37.51 441 GLU A CA 1
ATOM 2367 C C . GLU B 1 83 ? -10.653 26.644 41.668 1.00 39.53 441 GLU A C 1
ATOM 2368 O O . GLU B 1 83 ? -11.415 27.253 42.429 1.00 35.00 441 GLU A O 1
ATOM 2371 N N . LYS B 1 84 ? -10.127 27.217 40.591 1.00 36.65 442 LYS A N 1
ATOM 2372 C CA . LYS B 1 84 ? -10.318 28.640 40.328 1.00 39.06 442 LYS A CA 1
ATOM 2373 C C . LYS B 1 84 ? -11.475 28.929 39.383 1.00 37.10 442 LYS A C 1
ATOM 2374 O O . LYS B 1 84 ? -12.105 29.986 39.496 1.00 40.55 442 LYS A O 1
ATOM 2378 N N . LEU B 1 85 ? -11.803 27.990 38.502 1.00 29.22 443 LEU A N 1
ATOM 2379 C CA . LEU B 1 85 ? -12.898 28.138 37.543 1.00 36.67 443 LEU A CA 1
ATOM 2380 C C . LEU B 1 85 ? -14.050 27.275 38.043 1.00 35.92 443 LEU A C 1
ATOM 2381 O O . LEU B 1 85 ? -14.041 26.057 37.851 1.00 33.02 443 LEU A O 1
ATOM 2386 N N . VAL B 1 86 ? -15.037 27.905 38.689 1.00 35.71 444 VAL A N 1
ATOM 2387 C CA . VAL B 1 86 ? -16.084 27.185 39.429 1.00 36.93 444 VAL A CA 1
ATOM 2388 C C . VAL B 1 86 ? -17.487 27.687 39.080 1.00 38.44 444 VAL A C 1
ATOM 2389 O O . VAL B 1 86 ? -17.628 28.758 38.468 1.00 34.67 444 VAL A O 1
ATOM 2393 N N . PRO B 1 87 ? -18.543 26.951 39.430 1.00 38.89 445 PRO A N 1
ATOM 2394 C CA . PRO B 1 87 ? -19.898 27.449 39.190 1.00 42.64 445 PRO A CA 1
ATOM 2395 C C . PRO B 1 87 ? -20.141 28.745 39.936 1.00 45.35 445 PRO A C 1
ATOM 2396 O O . PRO B 1 87 ? -19.559 28.983 41.014 1.00 44.98 445 PRO A O 1
ATOM 2400 N N . PRO B 1 88 ? -21.045 29.604 39.429 1.00 42.60 446 PRO A N 1
ATOM 2401 C CA . PRO B 1 88 ? -21.919 29.357 38.272 1.00 44.11 446 PRO A CA 1
ATOM 2402 C C . PRO B 1 88 ? -21.325 29.668 36.895 1.00 44.26 446 PRO A C 1
ATOM 2403 O O . PRO B 1 88 ? -21.917 29.279 35.885 1.00 43.26 446 PRO A O 1
ATOM 2407 N N . ARG B 1 89 ? -20.175 30.342 36.847 1.00 37.19 447 ARG A N 1
ATOM 2408 C CA . ARG B 1 89 ? -19.624 30.750 35.555 1.00 39.61 447 ARG A CA 1
ATOM 2409 C C . ARG B 1 89 ? -18.974 29.604 34.792 1.00 32.10 447 ARG A C 1
ATOM 2410 O O . ARG B 1 89 ? -18.959 29.625 33.557 1.00 33.81 447 ARG A O 1
ATOM 2418 N N . TYR B 1 90 ? -18.430 28.611 35.491 1.00 33.75 448 TYR A N 1
ATOM 2419 C CA . TYR B 1 90 ? -17.713 27.503 34.867 1.00 30.16 448 TYR A CA 1
ATOM 2420 C C . TYR B 1 90 ? -18.159 26.198 35.504 1.00 33.01 448 TYR A C 1
ATOM 2421 O O . TYR B 1 90 ? -18.355 26.140 36.725 1.00 31.99 448 TYR A O 1
ATOM 2430 N N . PRO B 1 91 ? -18.298 25.135 34.724 1.00 27.37 449 PRO A N 1
ATOM 2431 C CA . PRO B 1 91 ? -18.749 23.867 35.302 1.00 33.21 449 PRO A CA 1
ATOM 2432 C C . PRO B 1 91 ? -17.655 23.196 36.119 1.00 30.85 449 PRO A C 1
ATOM 2433 O O . PRO B 1 91 ? -16.460 23.310 35.828 1.00 26.56 449 PRO A O 1
ATOM 2437 N N . LYS B 1 92 ? -18.085 22.501 37.168 1.00 33.99 450 LYS A N 1
ATOM 2438 C CA . LYS B 1 92 ? -17.193 21.602 37.886 1.00 38.30 450 LYS A CA 1
ATOM 2439 C C . LYS B 1 92 ? -16.950 20.358 37.041 1.00 34.79 450 LYS A C 1
ATOM 2440 O O . LYS B 1 92 ? -17.891 19.784 36.479 1.00 38.86 450 LYS A O 1
ATOM 2442 N N . LEU B 1 93 ? -15.684 19.959 36.921 1.00 30.23 451 LEU A N 1
ATOM 2443 C CA . LEU B 1 93 ? -15.305 18.796 36.128 1.00 30.07 451 LEU A CA 1
ATOM 2444 C C . LEU B 1 93 ? -14.820 17.624 36.964 1.00 26.60 451 LEU A C 1
ATOM 2445 O O . LEU B 1 93 ? -14.569 16.555 36.411 1.00 25.77 451 LEU A O 1
ATOM 2450 N N . GLY B 1 94 ? -14.697 17.783 38.279 1.00 28.16 452 GLY A N 1
ATOM 2451 C CA . GLY B 1 94 ? -14.220 16.685 39.104 1.00 29.28 452 GLY A CA 1
ATOM 2452 C C . GLY B 1 94 ? -15.164 15.496 39.075 1.00 29.65 452 GLY A C 1
ATOM 2453 O O . GLY B 1 94 ? -16.370 15.630 38.865 1.00 27.45 452 GLY A O 1
ATOM 2454 N N . THR B 1 95 ? -14.603 14.310 39.295 1.00 30.58 453 THR A N 1
ATOM 2455 C CA . THR B 1 95 ? -15.411 13.100 39.252 1.00 35.65 453 THR A CA 1
ATOM 2456 C C . THR B 1 95 ? -16.190 12.911 40.548 1.00 33.97 453 THR A C 1
ATOM 2457 O O . THR B 1 95 ? -15.733 13.275 41.635 1.00 35.49 453 THR A O 1
ATOM 2461 N N . GLN B 1 96 ? -17.359 12.284 40.431 1.00 35.08 454 GLN A N 1
ATOM 2462 C CA . GLN B 1 96 ? -18.148 11.917 41.601 1.00 40.28 454 GLN A CA 1
ATOM 2463 C C . GLN B 1 96 ? -17.885 10.497 42.082 1.00 41.72 454 GLN A C 1
ATOM 2464 O O . GLN B 1 96 ? -18.116 10.204 43.255 1.00 43.03 454 GLN A O 1
ATOM 2470 N N . HIS B 1 97 ? -17.447 9.603 41.195 1.00 36.47 455 HIS A N 1
ATOM 2471 C CA . HIS B 1 97 ? -17.209 8.200 41.508 1.00 36.05 455 HIS A CA 1
ATOM 2472 C C . HIS B 1 97 ? -15.725 7.888 41.390 1.00 37.52 455 HIS A C 1
ATOM 2473 O O . HIS B 1 97 ? -15.182 7.954 40.276 1.00 38.03 455 HIS A O 1
ATOM 2480 N N . PRO B 1 98 ? -15.034 7.520 42.472 1.00 38.21 456 PRO A N 1
ATOM 2481 C CA . PRO B 1 98 ? -13.580 7.297 42.367 1.00 37.01 456 PRO A CA 1
ATOM 2482 C C . PRO B 1 98 ? -13.183 6.231 41.368 1.00 37.60 456 PRO A C 1
ATOM 2483 O O . PRO B 1 98 ? -12.117 6.357 40.750 1.00 41.11 456 PRO A O 1
ATOM 2487 N N . GLU B 1 99 ? -14.015 5.207 41.157 1.00 30.76 457 GLU A N 1
ATOM 2488 C CA . GLU B 1 99 ? -13.692 4.198 40.158 1.00 34.83 457 GLU A CA 1
ATOM 2489 C C . GLU B 1 99 ? -13.526 4.796 38.765 1.00 33.65 457 GLU A C 1
ATOM 2490 O O . GLU B 1 99 ? -12.905 4.167 37.904 1.00 37.42 457 GLU A O 1
ATOM 2496 N N . SER B 1 100 ? -14.098 5.973 38.506 1.00 29.71 458 SER A N 1
ATOM 2497 C CA . SER B 1 100 ? -13.868 6.615 37.220 1.00 32.62 458 SER A CA 1
ATOM 2498 C C . SER B 1 100 ? -12.388 6.895 37.007 1.00 33.55 458 SER A C 1
ATOM 2499 O O . SER B 1 100 ? -11.919 6.906 35.864 1.00 29.14 458 SER A O 1
ATOM 2502 N N . ASN B 1 101 ? -11.639 7.126 38.093 1.00 32.41 459 ASN A N 1
ATOM 2503 C CA . ASN B 1 101 ? -10.221 7.454 37.976 1.00 33.53 459 ASN A CA 1
ATOM 2504 C C . ASN B 1 101 ? -9.326 6.225 37.870 1.00 42.86 459 ASN A C 1
ATOM 2505 O O . ASN B 1 101 ? -8.194 6.346 37.395 1.00 51.14 459 ASN A O 1
ATOM 2510 N N . SER B 1 102 ? -9.805 5.042 38.269 1.00 38.22 460 SER A N 1
ATOM 2511 C CA . SER B 1 102 ? -8.974 3.846 38.248 1.00 38.37 460 SER A CA 1
ATOM 2512 C C . SER B 1 102 ? -9.356 2.832 37.177 1.00 42.27 460 SER A C 1
ATOM 2513 O O . SER B 1 102 ? -8.561 1.931 36.897 1.00 39.59 460 SER A O 1
ATOM 2516 N N . ALA B 1 103 ? -10.529 2.953 36.558 1.00 41.59 461 ALA A N 1
ATOM 2517 C CA . ALA B 1 103 ? -10.969 1.908 35.636 1.00 39.09 461 ALA A CA 1
ATOM 2518 C C . ALA B 1 103 ? -10.016 1.769 34.457 1.00 35.23 461 ALA A C 1
ATOM 2519 O O . ALA B 1 103 ? -9.793 0.660 33.957 1.00 32.27 461 ALA A O 1
ATOM 2521 N N . GLY B 1 104 ? -9.433 2.872 34.005 1.00 34.68 462 GLY A N 1
ATOM 2522 C CA . GLY B 1 104 ? -8.533 2.788 32.870 1.00 39.60 462 GLY A CA 1
ATOM 2523 C C . GLY B 1 104 ? -7.085 3.011 33.244 1.00 38.18 462 GLY A C 1
ATOM 2524 O O . GLY B 1 104 ? -6.267 3.366 32.387 1.00 30.87 462 GLY A O 1
ATOM 2525 N N . ASN B 1 105 ? -6.746 2.808 34.524 1.00 33.35 463 ASN A N 1
ATOM 2526 C CA . ASN B 1 105 ? -5.407 3.183 34.966 1.00 32.38 463 ASN A CA 1
ATOM 2527 C C . ASN B 1 105 ? -4.325 2.222 34.480 1.00 37.42 463 ASN A C 1
ATOM 2528 O O . ASN B 1 105 ? -3.141 2.518 34.663 1.00 37.67 463 ASN A O 1
ATOM 2533 N N . ASP B 1 106 ? -4.682 1.086 33.876 1.00 37.48 464 ASP A N 1
ATOM 2534 C CA . ASP B 1 106 ? -3.663 0.168 33.388 1.00 38.51 464 ASP A CA 1
ATOM 2535 C C . ASP B 1 106 ? -3.435 0.235 31.884 1.00 32.42 464 ASP A C 1
ATOM 2536 O O . ASP B 1 106 ? -2.395 -0.243 31.420 1.00 35.78 464 ASP A O 1
ATOM 2541 N N . VAL B 1 107 ? -4.343 0.842 31.122 1.00 29.73 465 VAL A N 1
ATOM 2542 C CA . VAL B 1 107 ? -4.305 0.643 29.674 1.00 30.05 465 VAL A CA 1
ATOM 2543 C C . VAL B 1 107 ? -3.063 1.280 29.050 1.00 28.94 465 VAL A C 1
ATOM 2544 O O . VAL B 1 107 ? -2.417 0.674 28.184 1.00 29.33 465 VAL A O 1
ATOM 2548 N N . PHE B 1 108 ? -2.707 2.507 29.447 1.00 27.98 466 PHE A N 1
ATOM 2549 C CA . PHE B 1 108 ? -1.598 3.160 28.752 1.00 25.69 466 PHE A CA 1
ATOM 2550 C C . PHE B 1 108 ? -0.264 2.470 29.041 1.00 27.33 466 PHE A C 1
ATOM 2551 O O . PHE B 1 108 ? 0.553 2.285 28.130 1.00 29.23 466 PHE A O 1
ATOM 2559 N N . ALA B 1 109 ? -0.021 2.071 30.289 1.00 29.46 467 ALA A N 1
ATOM 2560 C CA . ALA B 1 109 ? 1.215 1.350 30.590 1.00 27.60 467 ALA A CA 1
ATOM 2561 C C . ALA B 1 109 ? 1.272 -0.003 29.873 1.00 30.91 467 ALA A C 1
ATOM 2562 O O . ALA B 1 109 ? 2.327 -0.411 29.366 1.00 29.90 467 ALA A O 1
ATOM 2564 N N . LYS B 1 110 ? 0.160 -0.740 29.855 1.00 34.14 468 LYS A N 1
ATOM 2565 C CA . LYS B 1 110 ? 0.185 -2.024 29.165 1.00 34.90 468 LYS A CA 1
ATOM 2566 C C . LYS B 1 110 ? 0.367 -1.830 27.666 1.00 27.92 468 LYS A C 1
ATOM 2567 O O . LYS B 1 110 ? 1.009 -2.653 27.010 1.00 34.40 468 LYS A O 1
ATOM 2573 N N . PHE B 1 111 ? -0.194 -0.758 27.110 1.00 27.06 469 PHE A N 1
ATOM 2574 C CA . PHE B 1 111 ? 0.066 -0.437 25.707 1.00 33.88 469 PHE A CA 1
ATOM 2575 C C . PHE B 1 111 ? 1.537 -0.130 25.470 1.00 33.96 469 PHE A C 1
ATOM 2576 O O . PHE B 1 111 ? 2.131 -0.605 24.490 1.00 32.41 469 PHE A O 1
ATOM 2584 N N . SER B 1 112 ? 2.139 0.674 26.354 1.00 31.23 470 SER A N 1
ATOM 2585 C CA . SER B 1 112 ? 3.547 1.042 26.202 1.00 31.39 470 SER A CA 1
ATOM 2586 C C . SER B 1 112 ? 4.436 -0.190 26.142 1.00 32.77 470 SER A C 1
ATOM 2587 O O . SER B 1 112 ? 5.327 -0.281 25.291 1.00 35.66 470 SER A O 1
ATOM 2590 N N . ALA B 1 113 ? 4.219 -1.149 27.043 1.00 42.67 471 ALA A N 1
ATOM 2591 C CA . ALA B 1 113 ? 5.037 -2.355 27.020 1.00 38.28 471 ALA A CA 1
ATOM 2592 C C . ALA B 1 113 ? 4.797 -3.137 25.739 1.00 39.56 471 ALA A C 1
ATOM 2593 O O . ALA B 1 113 ? 5.738 -3.659 25.130 1.00 37.08 471 ALA A O 1
ATOM 2595 N N . PHE B 1 114 ? 3.537 -3.179 25.306 1.00 34.19 472 PHE A N 1
ATOM 2596 C CA . PHE B 1 114 ? 3.146 -3.895 24.099 1.00 39.70 472 PHE A CA 1
ATOM 2597 C C . PHE B 1 114 ? 3.806 -3.290 22.869 1.00 37.67 472 PHE A C 1
ATOM 2598 O O . PHE B 1 114 ? 4.331 -4.009 22.013 1.00 38.00 472 PHE A O 1
ATOM 2606 N N . ILE B 1 115 ? 3.797 -1.963 22.770 1.00 34.58 473 ILE A N 1
ATOM 2607 C CA . ILE B 1 115 ? 4.305 -1.307 21.572 1.00 36.18 473 ILE A CA 1
ATOM 2608 C C . ILE B 1 115 ? 5.825 -1.211 21.583 1.00 44.30 473 ILE A C 1
ATOM 2609 O O . ILE B 1 115 ? 6.445 -1.124 20.515 1.00 40.40 473 ILE A O 1
ATOM 2614 N N . LYS B 1 116 ? 6.453 -1.238 22.754 1.00 45.92 474 LYS A N 1
ATOM 2615 C CA . LYS B 1 116 ? 7.903 -1.238 22.814 1.00 43.91 474 LYS A CA 1
ATOM 2616 C C . LYS B 1 116 ? 8.489 -2.642 22.768 1.00 48.84 474 LYS A C 1
ATOM 2617 O O . LYS B 1 116 ? 9.699 -2.782 22.571 1.00 48.38 474 LYS A O 1
ATOM 2623 N N . ASN B 1 117 ? 7.673 -3.682 22.926 1.00 53.59 475 ASN A N 1
ATOM 2624 C CA . ASN B 1 117 ? 8.214 -5.032 22.883 1.00 48.61 475 ASN A CA 1
ATOM 2625 C C . ASN B 1 117 ? 8.581 -5.410 21.460 1.00 58.50 475 ASN A C 1
ATOM 2626 O O . ASN B 1 117 ? 7.816 -5.182 20.518 1.00 57.61 475 ASN A O 1
ATOM 2631 N N . THR B 1 118 ? 9.754 -6.019 21.323 1.00 71.40 476 THR A N 1
ATOM 2632 C CA . THR B 1 118 ? 10.287 -6.444 20.042 1.00 74.71 476 THR A CA 1
ATOM 2633 C C . THR B 1 118 ? 10.028 -7.916 19.748 1.00 78.03 476 THR A C 1
ATOM 2634 O O . THR B 1 118 ? 9.836 -8.282 18.582 1.00 84.39 476 THR A O 1
ATOM 2638 N N . LYS B 1 119 ? 9.998 -8.759 20.778 1.00 70.42 477 LYS A N 1
ATOM 2639 C CA . LYS B 1 119 ? 9.990 -10.206 20.605 1.00 62.45 477 LYS A CA 1
ATOM 2640 C C . LYS B 1 119 ? 8.584 -10.728 20.314 1.00 57.75 477 LYS A C 1
ATOM 2641 O O . LYS B 1 119 ? 7.662 -10.555 21.122 1.00 50.28 477 LYS A O 1
ATOM 2643 N N . LYS B 1 120 ? 8.430 -11.419 19.180 1.00 55.82 478 LYS A N 1
ATOM 2644 C CA . LYS B 1 120 ? 7.135 -12.004 18.850 1.00 59.92 478 LYS A CA 1
ATOM 2645 C C . LYS B 1 120 ? 6.705 -13.031 19.892 1.00 65.33 478 LYS A C 1
ATOM 2646 O O . LYS B 1 120 ? 5.514 -13.129 20.211 1.00 64.27 478 LYS A O 1
ATOM 2648 N N . ASP B 1 121 ? 7.657 -13.785 20.452 1.00 66.84 479 ASP A N 1
ATOM 2649 C CA . ASP B 1 121 ? 7.302 -14.798 21.439 1.00 68.15 479 ASP A CA 1
ATOM 2650 C C . ASP B 1 121 ? 6.756 -14.170 22.713 1.00 77.41 479 ASP A C 1
ATOM 2651 O O . ASP B 1 121 ? 5.977 -14.807 23.430 1.00 90.37 479 ASP A O 1
ATOM 2653 N N . ALA B 1 122 ? 7.116 -12.921 22.995 1.00 66.60 480 ALA A N 1
ATOM 2654 C CA . ALA B 1 122 ? 6.601 -12.229 24.166 1.00 61.34 480 ALA A CA 1
ATOM 2655 C C . ALA B 1 122 ? 5.361 -11.413 23.857 1.00 59.78 480 ALA A C 1
ATOM 2656 O O . ALA B 1 122 ? 4.722 -10.906 24.787 1.00 57.26 480 ALA A O 1
ATOM 2658 N N . ASN B 1 123 ? 4.994 -11.289 22.581 1.00 62.05 481 ASN A N 1
ATOM 2659 C CA . ASN B 1 123 ? 3.843 -10.464 22.230 1.00 60.55 481 ASN A CA 1
ATOM 2660 C C . ASN B 1 123 ? 2.540 -11.048 22.767 1.00 61.85 481 ASN A C 1
ATOM 2661 O O . ASN B 1 123 ? 1.633 -10.300 23.137 1.00 58.72 481 ASN A O 1
ATOM 2666 N N . GLU B 1 124 ? 2.413 -12.379 22.764 1.00 67.01 482 GLU A N 1
ATOM 2667 C CA . GLU B 1 124 ? 1.197 -13.027 23.249 1.00 65.26 482 GLU A CA 1
ATOM 2668 C C . GLU B 1 124 ? 0.889 -12.591 24.671 1.00 60.36 482 GLU A C 1
ATOM 2669 O O . GLU B 1 124 ? -0.270 -12.284 25.004 1.00 59.59 482 GLU A O 1
ATOM 2671 N N . ILE B 1 125 ? 1.941 -12.501 25.506 1.00 56.97 483 ILE A N 1
ATOM 2672 C CA . ILE B 1 125 ? 1.832 -12.069 26.910 1.00 60.42 483 ILE A CA 1
ATOM 2673 C C . ILE B 1 125 ? 1.375 -10.623 26.967 1.00 58.26 483 ILE A C 1
ATOM 2674 O O . ILE B 1 125 ? 0.373 -10.287 27.602 1.00 54.70 483 ILE A O 1
ATOM 2679 N N . TYR B 1 126 ? 2.133 -9.753 26.279 1.00 50.57 484 TYR A N 1
ATOM 2680 C CA . TYR B 1 126 ? 1.910 -8.315 26.310 1.00 49.31 484 TYR A CA 1
ATOM 2681 C C . TYR B 1 126 ? 0.563 -7.946 25.719 1.00 44.55 484 TYR A C 1
ATOM 2682 O O . TYR B 1 126 ? -0.111 -7.036 26.216 1.00 40.98 484 TYR A O 1
ATOM 2691 N N . GLU B 1 127 ? 0.171 -8.617 24.633 1.00 47.64 485 GLU A N 1
ATOM 2692 C CA . GLU B 1 127 ? -1.124 -8.325 24.037 1.00 46.00 485 GLU A CA 1
ATOM 2693 C C . GLU B 1 127 ? -2.255 -8.777 24.953 1.00 46.57 485 GLU A C 1
ATOM 2694 O O . GLU B 1 127 ? -3.237 -8.052 25.136 1.00 37.43 485 GLU A O 1
ATOM 2700 N N . LYS B 1 128 ? -2.127 -9.954 25.571 1.00 42.09 486 LYS A N 1
ATOM 2701 C CA . LYS B 1 128 ? -3.187 -10.363 26.488 1.00 45.91 486 LYS A CA 1
ATOM 2702 C C . LYS B 1 128 ? -3.265 -9.439 27.701 1.00 45.25 486 LYS A C 1
ATOM 2703 O O . LYS B 1 128 ? -4.366 -9.150 28.178 1.00 47.72 486 LYS A O 1
ATOM 2706 N N . ASN B 1 129 ? -2.120 -8.935 28.186 1.00 42.08 487 ASN A N 1
ATOM 2707 C CA . ASN B 1 129 ? -2.138 -7.987 29.300 1.00 43.62 487 ASN A CA 1
ATOM 2708 C C . ASN B 1 129 ? -2.784 -6.666 28.899 1.00 38.18 487 ASN A C 1
ATOM 2709 O O . ASN B 1 129 ? -3.498 -6.049 29.703 1.00 38.04 487 ASN A O 1
ATOM 2714 N N . LEU B 1 130 ? -2.526 -6.196 27.674 1.00 32.70 488 LEU A N 1
ATOM 2715 C CA . LEU B 1 130 ? -3.242 -5.023 27.186 1.00 30.27 488 LEU A CA 1
ATOM 2716 C C . LEU B 1 130 ? -4.743 -5.303 27.110 1.00 38.09 488 LEU A C 1
ATOM 2717 O O . LEU B 1 130 ? -5.563 -4.486 27.553 1.00 30.35 488 LEU A O 1
ATOM 2722 N N . LEU B 1 131 ? -5.123 -6.469 26.571 1.00 34.73 489 LEU A N 1
ATOM 2723 C CA . LEU B 1 131 ? -6.541 -6.803 26.470 1.00 36.19 489 LEU A CA 1
ATOM 2724 C C . LEU B 1 131 ? -7.179 -6.922 27.856 1.00 38.05 489 LEU A C 1
ATOM 2725 O O . LEU B 1 131 ? -8.329 -6.517 28.056 1.00 43.48 489 LEU A O 1
ATOM 2730 N N . ARG B 1 132 ? -6.439 -7.449 28.833 1.00 36.30 490 ARG A N 1
ATOM 2731 C CA . ARG B 1 132 ? -6.983 -7.535 30.184 1.00 40.28 490 ARG A CA 1
ATOM 2732 C C . ARG B 1 132 ? -7.151 -6.143 30.784 1.00 37.54 490 ARG A C 1
ATOM 2733 O O . ARG B 1 132 ? -8.146 -5.872 31.465 1.00 36.06 490 ARG A O 1
ATOM 2735 N N . ALA B 1 133 ? -6.204 -5.237 30.523 1.00 36.64 491 ALA A N 1
ATOM 2736 C CA . ALA B 1 133 ? -6.373 -3.859 30.975 1.00 38.11 491 ALA A CA 1
ATOM 2737 C C . ALA B 1 133 ? -7.601 -3.222 30.341 1.00 37.05 491 ALA A C 1
ATOM 2738 O O . ALA B 1 133 ? -8.337 -2.473 31.000 1.00 28.79 491 ALA A O 1
ATOM 2740 N N . LEU B 1 134 ? -7.830 -3.494 29.052 1.00 33.96 492 LEU A N 1
ATOM 2741 C CA . LEU B 1 134 ? -8.989 -2.928 28.367 1.00 34.17 492 LEU A CA 1
ATOM 2742 C C . LEU B 1 134 ? -10.293 -3.540 28.875 1.00 33.38 492 LEU A C 1
ATOM 2743 O O . LEU B 1 134 ? -11.303 -2.835 29.020 1.00 34.80 492 LEU A O 1
ATOM 2748 N N . LYS B 1 135 ? -10.287 -4.851 29.142 1.00 37.64 493 LYS A N 1
ATOM 2749 C CA . LYS B 1 135 ? -11.467 -5.503 29.691 1.00 32.63 493 LYS A CA 1
ATOM 2750 C C . LYS B 1 135 ? -11.887 -4.848 31.000 1.00 35.02 493 LYS A C 1
ATOM 2751 O O . LYS B 1 135 ? -13.081 -4.645 31.245 1.00 38.65 493 LYS A O 1
ATOM 2755 N N . LYS B 1 136 ? -10.916 -4.511 31.854 1.00 37.59 494 LYS A N 1
ATOM 2756 C CA . LYS B 1 136 ? -11.227 -3.817 33.100 1.00 42.43 494 LYS A CA 1
ATOM 2757 C C . LYS B 1 136 ? -11.959 -2.506 32.828 1.00 39.93 494 LYS A C 1
ATOM 2758 O O . LYS B 1 136 ? -12.975 -2.206 33.465 1.00 28.65 494 LYS A O 1
ATOM 2764 N N . LEU B 1 137 ? -11.471 -1.724 31.857 1.00 28.27 495 LEU A N 1
ATOM 2765 C CA . LEU B 1 137 ? -12.130 -0.469 31.514 1.00 27.76 495 LEU A CA 1
ATOM 2766 C C . LEU B 1 137 ? -13.508 -0.707 30.903 1.00 30.90 495 LEU A C 1
ATOM 2767 O O . LEU B 1 137 ? -14.460 0.023 31.210 1.00 27.50 495 LEU A O 1
ATOM 2772 N N . ASP B 1 138 ? -13.616 -1.704 30.010 1.00 28.93 496 ASP A N 1
ATOM 2773 C CA . ASP B 1 138 ? -14.882 -2.010 29.344 1.00 29.89 496 ASP A CA 1
ATOM 2774 C C . ASP B 1 138 ? -15.958 -2.435 30.337 1.00 30.21 496 ASP A C 1
ATOM 2775 O O . ASP B 1 138 ? -17.115 -2.004 30.233 1.00 31.51 496 ASP A O 1
ATOM 2780 N N . SER B 1 139 ? -15.590 -3.271 31.314 1.00 30.62 497 SER A N 1
ATOM 2781 C CA . SER B 1 139 ? -16.541 -3.706 32.338 1.00 32.27 497 SER A CA 1
ATOM 2782 C C . SER B 1 139 ? -17.081 -2.530 33.136 1.00 30.35 497 SER A C 1
ATOM 2783 O O . SER B 1 139 ? -18.268 -2.501 33.480 1.00 35.27 497 SER A O 1
ATOM 2786 N N . TYR B 1 140 ? -16.217 -1.573 33.489 1.00 35.91 498 TYR A N 1
ATOM 2787 C CA . TYR B 1 140 ? -16.691 -0.406 34.229 1.00 39.00 498 TYR A CA 1
ATOM 2788 C C . TYR B 1 140 ? -17.653 0.425 33.394 1.00 39.28 498 TYR A C 1
ATOM 2789 O O . TYR B 1 140 ? -18.693 0.871 33.893 1.00 31.20 498 TYR A O 1
ATOM 2798 N N . LEU B 1 141 ? -17.337 0.621 32.113 1.00 28.14 499 LEU A N 1
ATOM 2799 C CA . LEU B 1 141 ? -18.188 1.443 31.264 1.00 30.21 499 LEU A CA 1
ATOM 2800 C C . LEU B 1 141 ? -19.556 0.808 31.039 1.00 31.11 499 LEU A C 1
ATOM 2801 O O . LEU B 1 141 ? -20.520 1.521 30.734 1.00 30.66 499 LEU A O 1
ATOM 2806 N N . ASN B 1 142 ? -19.654 -0.519 31.141 1.00 34.91 500 ASN A N 1
ATOM 2807 C CA . ASN B 1 142 ? -20.922 -1.194 30.932 1.00 34.23 500 ASN A CA 1
ATOM 2808 C C . ASN B 1 142 ? -21.687 -1.433 32.224 1.00 39.82 500 ASN A C 1
ATOM 2809 O O . ASN B 1 142 ? -22.844 -1.856 32.166 1.00 38.69 500 ASN A O 1
ATOM 2814 N N . SER B 1 143 ? -21.094 -1.159 33.379 1.00 41.05 501 SER A N 1
ATOM 2815 C CA . SER B 1 143 ? -21.778 -1.415 34.640 1.00 46.30 501 SER A CA 1
ATOM 2816 C C . SER B 1 143 ? -22.550 -0.177 35.072 1.00 39.16 501 SER A C 1
ATOM 2817 O O . SER B 1 143 ? -21.942 0.885 35.244 1.00 39.57 501 SER A O 1
ATOM 2820 N N . PRO B 1 144 ? -23.868 -0.273 35.278 1.00 39.48 502 PRO A N 1
ATOM 2821 C CA . PRO B 1 144 ? -24.667 0.917 35.614 1.00 49.48 502 PRO A CA 1
ATOM 2822 C C . PRO B 1 144 ? -24.196 1.621 36.880 1.00 48.66 502 PRO A C 1
ATOM 2823 O O . PRO B 1 144 ? -23.820 0.990 37.869 1.00 48.02 502 PRO A O 1
ATOM 2827 N N . LEU B 1 145 ? -24.190 2.946 36.823 1.00 34.79 503 LEU A N 1
ATOM 2828 C CA . LEU B 1 145 ? -23.929 3.767 37.996 1.00 45.76 503 LEU A CA 1
ATOM 2829 C C . LEU B 1 145 ? -25.177 3.884 38.877 1.00 47.03 503 LEU A C 1
ATOM 2830 O O . LEU B 1 145 ? -26.285 3.544 38.450 1.00 46.94 503 LEU A O 1
ATOM 2835 N N . PRO B 1 146 ? -25.019 4.346 40.130 1.00 52.14 504 PRO A N 1
ATOM 2836 C CA . PRO B 1 146 ? -26.172 4.381 41.052 1.00 47.75 504 PRO A CA 1
ATOM 2837 C C . PRO B 1 146 ? -27.394 5.131 40.528 1.00 46.68 504 PRO A C 1
ATOM 2838 O O . PRO B 1 146 ? -28.527 4.698 40.791 1.00 42.41 504 PRO A O 1
ATOM 2842 N N . ASP B 1 147 ? -27.216 6.232 39.788 1.00 51.88 505 ASP A N 1
ATOM 2843 C CA . ASP B 1 147 ? -28.398 6.991 39.388 1.00 60.14 505 ASP A CA 1
ATOM 2844 C C . ASP B 1 147 ? -29.187 6.297 38.284 1.00 62.20 505 ASP A C 1
ATOM 2845 O O . ASP B 1 147 ? -30.386 6.562 38.137 1.00 69.71 505 ASP A O 1
ATOM 2847 N N . GLU B 1 148 ? -28.557 5.401 37.524 1.00 48.93 506 GLU A N 1
ATOM 2848 C CA . GLU B 1 148 ? -29.305 4.624 36.543 1.00 41.71 506 GLU A CA 1
ATOM 2849 C C . GLU B 1 148 ? -30.097 3.529 37.238 1.00 47.23 506 GLU A C 1
ATOM 2850 O O . GLU B 1 148 ? -31.243 3.253 36.867 1.00 56.64 506 GLU A O 1
ATOM 2856 N N . ILE B 1 149 ? -29.496 2.915 38.263 1.00 49.17 507 ILE A N 1
ATOM 2857 C CA . ILE B 1 149 ? -30.161 1.896 39.082 1.00 48.97 507 ILE A CA 1
ATOM 2858 C C . ILE B 1 149 ? -31.322 2.478 39.886 1.00 52.54 507 ILE A C 1
ATOM 2859 O O . ILE B 1 149 ? -32.286 1.763 40.208 1.00 54.51 507 ILE A O 1
ATOM 2864 N N . ASP B 1 150 ? -31.299 3.785 40.153 1.00 59.81 508 ASP A N 1
ATOM 2865 C CA . ASP B 1 150 ? -32.384 4.427 40.883 1.00 65.19 508 ASP A CA 1
ATOM 2866 C C . ASP B 1 150 ? -33.504 4.899 39.970 1.00 66.08 508 ASP A C 1
ATOM 2867 O O . ASP B 1 150 ? -34.606 5.178 40.461 1.00 64.22 508 ASP A O 1
ATOM 2872 N N . ALA B 1 151 ? -33.246 4.991 38.664 1.00 58.75 509 ALA A N 1
ATOM 2873 C CA . ALA B 1 151 ? -34.276 5.350 37.702 1.00 62.97 509 ALA A CA 1
ATOM 2874 C C . ALA B 1 151 ? -35.448 4.368 37.794 1.00 75.05 509 ALA A C 1
ATOM 2875 O O . ALA B 1 151 ? -35.313 3.240 38.280 1.00 80.88 509 ALA A O 1
ATOM 2877 N N . ASP B 1 152 ? -36.606 4.791 37.294 1.00 76.11 510 ASP A N 1
ATOM 2878 C CA . ASP B 1 152 ? -37.806 3.986 37.451 1.00 71.88 510 ASP A CA 1
ATOM 2879 C C . ASP B 1 152 ? -37.818 2.876 36.406 1.00 77.36 510 ASP A C 1
ATOM 2880 O O . ASP B 1 152 ? -37.293 3.032 35.294 1.00 75.34 510 ASP A O 1
ATOM 2882 N N . SER B 1 153 ? -38.405 1.736 36.794 1.00 75.10 511 SER A N 1
ATOM 2883 C CA . SER B 1 153 ? -38.305 0.485 36.036 1.00 72.96 511 SER A CA 1
ATOM 2884 C C . SER B 1 153 ? -36.868 0.262 35.565 1.00 78.42 511 SER A C 1
ATOM 2885 O O . SER B 1 153 ? -36.606 -0.085 34.413 1.00 93.22 511 SER A O 1
ATOM 2888 N 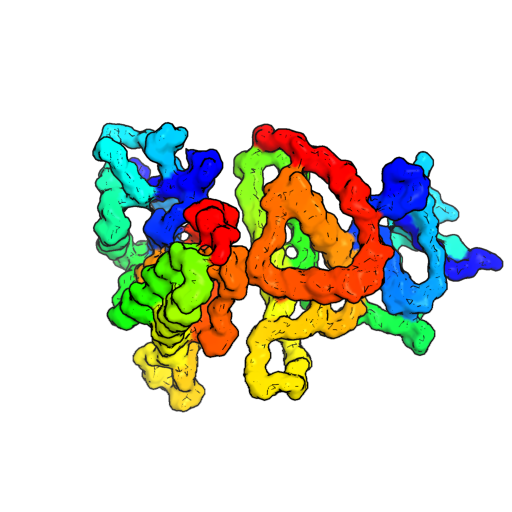N . SER B 1 154 ? -35.926 0.464 36.489 1.00 67.76 512 SER A N 1
ATOM 2889 C CA . SER B 1 154 ? -34.513 0.185 36.261 1.00 64.61 512 SER A CA 1
ATOM 2890 C C . SER B 1 154 ? -34.246 -1.293 36.007 1.00 63.49 512 SER A C 1
ATOM 2891 O O . SER B 1 154 ? -33.162 -1.639 35.516 1.00 62.51 512 SER A O 1
ATOM 2894 N N . GLU B 1 155 ? -35.208 -2.166 36.325 1.00 67.66 513 GLU A N 1
ATOM 2895 C CA . GLU B 1 155 ? -34.975 -3.604 36.318 1.00 72.77 513 GLU A CA 1
ATOM 2896 C C . GLU B 1 155 ? -34.719 -4.165 34.923 1.00 71.53 513 GLU A C 1
ATOM 2897 O O . GLU B 1 155 ? -34.151 -5.257 34.809 1.00 62.66 513 GLU A O 1
ATOM 2903 N N . ASP B 1 156 ? -35.163 -3.482 33.869 1.00 75.79 514 ASP A N 1
ATOM 2904 C CA . ASP B 1 156 ? -34.854 -3.916 32.514 1.00 73.75 514 ASP A CA 1
ATOM 2905 C C . ASP B 1 156 ? -33.533 -3.361 31.988 1.00 66.51 514 ASP A C 1
ATOM 2906 O O . ASP B 1 156 ? -33.113 -3.758 30.897 1.00 69.25 514 ASP A O 1
ATOM 2911 N N . VAL B 1 157 ? -32.871 -2.460 32.715 1.00 58.83 515 VAL A N 1
ATOM 2912 C CA . VAL B 1 157 ? -31.646 -1.815 32.242 1.00 64.06 515 VAL A CA 1
ATOM 2913 C C . VAL B 1 157 ? -30.475 -2.478 32.964 1.00 67.34 515 VAL A C 1
ATOM 2914 O O . VAL B 1 157 ? -30.125 -2.106 34.090 1.00 74.00 515 VAL A O 1
ATOM 2916 N N . THR B 1 158 ? -29.838 -3.439 32.295 1.00 59.11 516 THR A N 1
ATOM 2917 C CA . THR B 1 158 ? -28.721 -4.189 32.860 1.00 56.93 516 THR A CA 1
ATOM 2918 C C . THR B 1 158 ? -27.362 -3.672 32.411 1.00 49.45 516 THR A C 1
ATOM 2919 O O . THR B 1 158 ? -26.381 -3.810 33.149 1.00 44.25 516 THR A O 1
ATOM 2923 N N . VAL B 1 159 ? -27.277 -3.111 31.209 1.00 50.89 517 VAL A N 1
ATOM 2924 C CA . VAL B 1 159 ? -26.047 -2.556 30.659 1.00 50.13 517 VAL A CA 1
ATOM 2925 C C . VAL B 1 159 ? -26.139 -1.036 30.696 1.00 46.47 517 VAL A C 1
ATOM 2926 O O . VAL B 1 159 ? -27.128 -0.460 30.227 1.00 48.46 517 VAL A O 1
ATOM 2930 N N . SER B 1 160 ? -25.125 -0.389 31.273 1.00 39.92 518 SER A N 1
ATOM 2931 C CA . SER B 1 160 ? -25.151 1.064 31.410 1.00 35.11 518 SER A CA 1
ATOM 2932 C C . SER B 1 160 ? -25.196 1.728 30.038 1.00 36.84 518 SER A C 1
ATOM 2933 O O . SER B 1 160 ? -24.537 1.287 29.089 1.00 42.74 518 SER A O 1
ATOM 2936 N N . GLN B 1 161 ? -25.990 2.791 29.929 1.00 41.37 519 GLN A N 1
ATOM 2937 C CA . GLN B 1 161 ? -26.090 3.559 28.695 1.00 42.45 519 GLN A CA 1
ATOM 2938 C C . GLN B 1 161 ? -25.479 4.946 28.834 1.00 42.31 519 GLN A C 1
ATOM 2939 O O . GLN B 1 161 ? -25.694 5.803 27.971 1.00 42.04 519 GLN A O 1
ATOM 2941 N N . ARG B 1 162 ? -24.701 5.178 29.886 1.00 36.57 520 ARG A N 1
ATOM 2942 C CA . ARG B 1 162 ? -24.129 6.494 30.106 1.00 38.00 520 ARG A CA 1
ATOM 2943 C C . ARG B 1 162 ? -23.108 6.847 29.032 1.00 35.02 520 ARG A C 1
ATOM 2944 O O . ARG B 1 162 ? -22.484 5.975 28.419 1.00 32.94 520 ARG A O 1
ATOM 2952 N N . LYS B 1 163 ? -22.921 8.153 28.823 1.00 29.97 521 LYS A N 1
ATOM 2953 C CA . LYS B 1 163 ? -22.042 8.584 27.741 1.00 34.13 521 LYS A CA 1
ATOM 2954 C C . LYS B 1 163 ? -20.565 8.446 28.100 1.00 27.65 521 LYS A C 1
ATOM 2955 O O . LYS B 1 163 ? -19.771 7.998 27.264 1.00 22.45 521 LYS A O 1
ATOM 2959 N N . PHE B 1 164 ? -20.173 8.776 29.334 1.00 25.66 522 PHE A N 1
ATOM 2960 C CA . PHE B 1 164 ? -18.746 8.823 29.647 1.00 23.72 522 PHE A CA 1
ATOM 2961 C C . PHE B 1 164 ? -18.390 8.091 30.940 1.00 27.52 522 PHE A C 1
ATOM 2962 O O . PHE B 1 164 ? -19.249 7.437 31.542 1.00 25.19 522 PHE A O 1
ATOM 2970 N N . LEU B 1 165 ? -17.132 8.220 31.401 1.00 24.18 523 LEU A N 1
ATOM 2971 C CA . LEU B 1 165 ? -16.667 7.396 32.525 1.00 23.08 523 LEU A CA 1
ATOM 2972 C C . LEU B 1 165 ? -17.521 7.581 33.774 1.00 31.21 523 LEU A C 1
ATOM 2973 O O . LEU B 1 165 ? -17.863 6.606 34.453 1.00 32.51 523 LEU A O 1
ATOM 2978 N N . ASP B 1 166 ? -17.880 8.818 34.089 1.00 29.73 524 ASP A N 1
ATOM 2979 C CA . ASP B 1 166 ? -18.433 9.171 35.383 1.00 30.27 524 ASP A CA 1
ATOM 2980 C C . ASP B 1 166 ? -19.927 9.433 35.330 1.00 31.23 524 ASP A C 1
ATOM 2981 O O . ASP B 1 166 ? -20.532 9.696 36.374 1.00 30.63 524 ASP A O 1
ATOM 2986 N N . GLY B 1 167 ? -20.533 9.364 34.159 1.00 29.02 525 GLY A N 1
ATOM 2987 C CA . GLY B 1 167 ? -21.913 9.783 33.960 1.00 24.20 525 GLY A CA 1
ATOM 2988 C C . GLY B 1 167 ? -22.062 10.360 32.557 1.00 29.86 525 GLY A C 1
ATOM 2989 O O . GLY B 1 167 ? -21.337 9.982 31.644 1.00 28.95 525 GLY A O 1
ATOM 2990 N N . ASP B 1 168 ? -22.998 11.286 32.396 1.00 30.43 526 ASP A N 1
ATOM 2991 C CA . ASP B 1 168 ? -23.303 11.806 31.073 1.00 30.91 526 ASP A CA 1
ATOM 2992 C C . ASP B 1 168 ? -22.521 13.066 30.719 1.00 30.68 526 ASP A C 1
ATOM 2993 O O . ASP B 1 168 ? -22.660 13.565 29.599 1.00 31.53 526 ASP A O 1
ATOM 2998 N N . GLU B 1 169 ? -21.667 13.560 31.610 1.00 28.30 527 GLU A N 1
ATOM 2999 C CA . GLU B 1 169 ? -20.840 14.724 31.329 1.00 32.52 527 GLU A CA 1
ATOM 3000 C C . GLU B 1 169 ? -19.369 14.334 31.331 1.00 28.70 527 GLU A C 1
ATOM 3001 O O . GLU B 1 169 ? -18.943 13.467 32.111 1.00 24.01 527 GLU A O 1
ATOM 3007 N N . LEU B 1 170 ? -18.594 14.973 30.453 1.00 26.61 528 LEU A N 1
ATOM 3008 C CA . LEU B 1 170 ? -17.152 14.785 30.488 1.00 25.97 528 LEU A CA 1
ATOM 3009 C C . LEU B 1 170 ? -16.587 15.328 31.791 1.00 24.95 528 LEU A C 1
ATOM 3010 O O . LEU B 1 170 ? -16.955 16.416 32.240 1.00 30.08 528 LEU A O 1
ATOM 3015 N N . THR B 1 171 ? -15.691 14.557 32.402 1.00 25.64 529 THR A N 1
ATOM 3016 C CA . THR B 1 171 ? -15.065 14.930 33.666 1.00 25.73 529 THR A CA 1
ATOM 3017 C C . THR B 1 171 ? -13.548 14.921 33.501 1.00 24.49 529 THR A C 1
ATOM 3018 O O . THR B 1 171 ? -13.013 14.568 32.442 1.00 21.89 529 THR A O 1
ATOM 3022 N N . LEU B 1 172 ? -12.851 15.324 34.570 1.00 25.73 530 LEU A N 1
ATOM 3023 C CA . LEU B 1 172 ? -11.394 15.230 34.591 1.00 23.44 530 LEU A CA 1
ATOM 3024 C C . LEU B 1 172 ? -10.888 13.828 34.258 1.00 25.63 530 LEU A C 1
ATOM 3025 O O . LEU B 1 172 ? -9.806 13.691 33.681 1.00 22.98 530 LEU A O 1
ATOM 3030 N N . ALA B 1 173 ? -11.632 12.775 34.626 1.00 25.86 531 ALA A N 1
ATOM 3031 C CA . ALA B 1 173 ? -11.173 11.416 34.331 1.00 27.34 531 ALA A CA 1
ATOM 3032 C C . ALA B 1 173 ? -11.121 11.167 32.826 1.00 23.12 531 ALA A C 1
ATOM 3033 O O . ALA B 1 173 ? -10.201 10.517 32.324 1.00 20.83 531 ALA A O 1
ATOM 3035 N N . ASP B 1 174 ? -12.100 11.682 32.083 1.00 20.83 532 ASP A N 1
ATOM 3036 C CA . ASP B 1 174 ? -12.068 11.546 30.626 1.00 22.32 532 ASP A CA 1
ATOM 3037 C C . ASP B 1 174 ? -10.935 12.349 30.007 1.00 23.10 532 ASP A C 1
ATOM 3038 O O . ASP B 1 174 ? -10.321 11.906 29.023 1.00 20.55 532 ASP A O 1
ATOM 3043 N N . CYS B 1 175 ? -10.665 13.549 30.548 1.00 17.27 533 CYS A N 1
ATOM 3044 C CA . CYS B 1 175 ? -9.592 14.381 30.014 1.00 23.54 533 CYS A CA 1
ATOM 3045 C C . CYS B 1 175 ? -8.243 13.695 30.181 1.00 19.99 533 CYS A C 1
ATOM 3046 O O . CYS B 1 175 ? -7.343 13.883 29.357 1.00 23.34 533 CYS A O 1
ATOM 3049 N N . ASN B 1 176 ? -8.097 12.908 31.239 1.00 22.95 534 ASN A N 1
ATOM 3050 C CA . ASN B 1 176 ? -6.909 12.083 31.447 1.00 23.51 534 ASN A CA 1
ATOM 3051 C C . ASN B 1 176 ? -6.916 10.859 30.526 1.00 26.48 534 ASN A C 1
ATOM 3052 O O . ASN B 1 176 ? -5.941 10.616 29.800 1.00 26.41 534 ASN A O 1
ATOM 3057 N N . LEU B 1 177 ? -8.028 10.108 30.490 1.00 22.28 535 LEU A N 1
ATOM 3058 C CA . LEU B 1 177 ? -8.038 8.831 29.774 1.00 20.61 535 LEU A CA 1
ATOM 3059 C C . LEU B 1 177 ? -8.151 8.992 28.255 1.00 18.99 535 LEU A C 1
ATOM 3060 O O . LEU B 1 177 ? -7.450 8.303 27.507 1.00 24.49 535 LEU A O 1
ATOM 3065 N N . LEU B 1 178 ? -9.026 9.869 27.764 1.00 20.46 536 LEU A N 1
ATOM 3066 C CA . LEU B 1 178 ? -9.268 9.883 26.320 1.00 23.12 536 LEU A CA 1
ATOM 3067 C C . LEU B 1 178 ? -8.019 10.145 25.476 1.00 20.94 536 LEU A C 1
ATOM 3068 O O . LEU B 1 178 ? -7.837 9.440 24.464 1.00 22.57 536 LEU A O 1
ATOM 3073 N N . PRO B 1 179 ? -7.141 11.099 25.800 1.00 24.85 537 PRO A N 1
ATOM 3074 C CA . PRO B 1 179 ? -5.924 11.253 24.983 1.00 25.96 537 PRO A CA 1
ATOM 3075 C C . PRO B 1 179 ? -5.067 10.003 24.963 1.00 27.46 537 PRO A C 1
ATOM 3076 O O . PRO B 1 179 ? -4.468 9.701 23.923 1.00 22.99 537 PRO A O 1
ATOM 3080 N N . LYS B 1 180 ? -5.026 9.243 26.068 1.00 23.47 538 LYS A N 1
ATOM 3081 C CA . LYS B 1 180 ? -4.241 8.016 26.108 1.00 22.87 538 LYS A CA 1
ATOM 3082 C C . LYS B 1 180 ? -4.896 6.913 25.283 1.00 27.32 538 LYS A C 1
ATOM 3083 O O . LYS B 1 180 ? -4.212 6.209 24.526 1.00 25.26 538 LYS A O 1
ATOM 3089 N N . LEU B 1 181 ? -6.217 6.746 25.411 1.00 24.37 539 LEU A N 1
ATOM 3090 C CA . LEU B 1 181 ? -6.904 5.747 24.596 1.00 23.68 539 LEU A CA 1
ATOM 3091 C C . LEU B 1 181 ? -6.773 6.050 23.115 1.00 26.58 539 LEU A C 1
ATOM 3092 O O . LEU B 1 181 ? -6.687 5.130 22.298 1.00 29.36 539 LEU A O 1
ATOM 3097 N N . HIS B 1 182 ? -6.800 7.335 22.752 1.00 25.77 540 HIS A N 1
ATOM 3098 C CA . HIS B 1 182 ? -6.654 7.725 21.356 1.00 27.37 540 HIS A CA 1
ATOM 3099 C C . HIS B 1 182 ? -5.270 7.357 20.836 1.00 24.76 540 HIS A C 1
ATOM 3100 O O . HIS B 1 182 ? -5.136 6.834 19.730 1.00 23.81 540 HIS A O 1
ATOM 3107 N N . ILE B 1 183 ? -4.229 7.590 21.638 1.00 21.70 541 ILE A N 1
ATOM 3108 C CA . ILE B 1 183 ? -2.887 7.190 21.229 1.00 24.21 541 ILE A CA 1
ATOM 3109 C C . ILE B 1 183 ? -2.826 5.681 21.029 1.00 26.14 541 ILE A C 1
ATOM 3110 O O . ILE B 1 183 ? -2.340 5.197 20.002 1.00 26.79 541 ILE A O 1
ATOM 3115 N N . ILE B 1 184 ? -3.330 4.914 22.007 1.00 20.40 542 ILE A N 1
ATOM 3116 C CA . ILE B 1 184 ? -3.355 3.461 21.874 1.00 23.03 542 ILE A CA 1
ATOM 3117 C C . ILE B 1 184 ? -4.057 3.077 20.585 1.00 25.17 542 ILE A C 1
ATOM 3118 O O . ILE B 1 184 ? -3.572 2.247 19.810 1.00 30.49 542 ILE A O 1
ATOM 3123 N N . LYS B 1 185 ? -5.209 3.691 20.326 1.00 23.58 543 LYS A N 1
ATOM 3124 C CA . LYS B 1 185 ? -6.000 3.271 19.169 1.00 29.05 543 LYS A CA 1
ATOM 3125 C C . LYS B 1 185 ? -5.267 3.524 17.853 1.00 29.61 543 LYS A C 1
ATOM 3126 O O . LYS B 1 185 ? -5.177 2.632 16.999 1.00 34.06 543 LYS A O 1
ATOM 3132 N N . ILE B 1 186 ? -4.714 4.729 17.679 1.00 27.42 544 ILE A N 1
ATOM 3133 C CA . ILE B 1 186 ? -4.041 5.075 16.427 1.00 26.64 544 ILE A CA 1
ATOM 3134 C C . ILE B 1 186 ? -2.791 4.224 16.235 1.00 28.55 544 ILE A C 1
ATOM 3135 O O . ILE B 1 186 ? -2.542 3.704 15.141 1.00 28.44 544 ILE A O 1
ATOM 3140 N N . VAL B 1 187 ? -1.961 4.124 17.282 1.00 28.53 545 VAL A N 1
ATOM 3141 C CA . VAL B 1 187 ? -0.648 3.488 17.166 1.00 27.07 545 VAL A CA 1
ATOM 3142 C C . VAL B 1 187 ? -0.782 1.974 17.045 1.00 24.90 545 VAL A C 1
ATOM 3143 O O . VAL B 1 187 ? -0.122 1.345 16.213 1.00 28.46 545 VAL A O 1
ATOM 3147 N N . ALA B 1 188 ? -1.585 1.356 17.911 1.00 26.57 546 ALA A N 1
ATOM 3148 C CA . ALA B 1 188 ? -1.709 -0.098 17.861 1.00 30.25 546 ALA A CA 1
ATOM 3149 C C . ALA B 1 188 ? -2.304 -0.561 16.535 1.00 35.06 546 ALA A C 1
ATOM 3150 O O . ALA B 1 188 ? -1.969 -1.647 16.051 1.00 33.35 546 ALA A O 1
ATOM 3152 N N . LYS B 1 189 ? -3.184 0.248 15.937 1.00 26.72 547 LYS A N 1
ATOM 3153 C CA . LYS B 1 189 ? -3.740 -0.083 14.630 1.00 30.22 547 LYS A CA 1
ATOM 3154 C C . LYS B 1 189 ? -2.694 0.079 13.533 1.00 34.20 547 LYS A C 1
ATOM 3155 O O . LYS B 1 189 ? -2.512 -0.810 12.693 1.00 33.31 547 LYS A O 1
ATOM 3161 N N . LYS B 1 190 ? -2.031 1.236 13.503 1.00 38.45 548 LYS A N 1
ATOM 3162 C CA . LYS B 1 190 ? -1.076 1.534 12.438 1.00 39.71 548 LYS A CA 1
ATOM 3163 C C . LYS B 1 190 ? 0.043 0.504 12.384 1.00 37.95 548 LYS A C 1
ATOM 3164 O O . LYS B 1 190 ? 0.397 0.017 11.305 1.00 33.09 548 LYS A O 1
ATOM 3170 N N . TYR B 1 191 ? 0.617 0.153 13.536 1.00 39.34 549 TYR A N 1
ATOM 3171 C CA . TYR B 1 191 ? 1.867 -0.605 13.552 1.00 40.63 549 TYR A CA 1
ATOM 3172 C C . TYR B 1 191 ? 1.710 -2.082 13.911 1.00 42.26 549 TYR A C 1
ATOM 3173 O O . TYR B 1 191 ? 2.657 -2.846 13.705 1.00 45.07 549 TYR A O 1
ATOM 3182 N N . ARG B 1 192 ? 0.563 -2.502 14.445 1.00 44.70 550 ARG A N 1
ATOM 3183 C CA . ARG B 1 192 ? 0.350 -3.895 14.814 1.00 43.95 550 ARG A CA 1
ATOM 3184 C C . ARG B 1 192 ? -0.959 -4.468 14.298 1.00 46.28 550 ARG A C 1
ATOM 3185 O O . ARG B 1 192 ? -1.271 -5.623 14.614 1.00 48.50 550 ARG A O 1
ATOM 3193 N N . ASP B 1 193 ? -1.749 -3.685 13.556 1.00 41.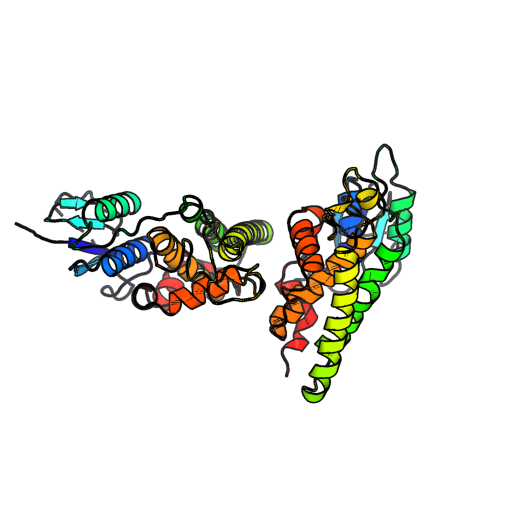10 551 ASP A N 1
ATOM 3194 C CA . ASP B 1 193 ? -3.066 -4.104 13.074 1.00 41.19 551 ASP A CA 1
ATOM 3195 C C . ASP B 1 193 ? -3.959 -4.554 14.224 1.00 44.60 551 ASP A C 1
ATOM 3196 O O . ASP B 1 193 ? -4.772 -5.474 14.077 1.00 40.26 551 ASP A O 1
ATOM 3201 N N . PHE B 1 194 ? -3.807 -3.904 15.372 1.00 39.03 552 PHE A N 1
ATOM 3202 C CA . PHE B 1 194 ? -4.553 -4.235 16.573 1.00 33.96 552 PHE A CA 1
ATOM 3203 C C . PHE B 1 194 ? 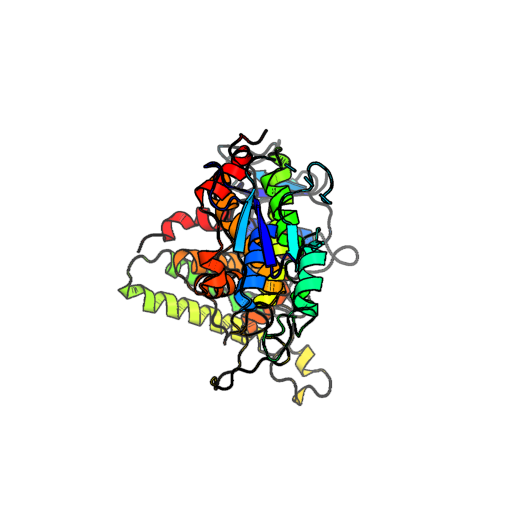-5.728 -3.273 16.714 1.00 33.20 552 PHE A C 1
ATOM 3204 O O . PHE B 1 194 ? -5.553 -2.054 16.622 1.00 32.91 552 PHE A O 1
ATOM 3212 N N . GLU B 1 195 ? -6.918 -3.819 16.965 1.00 35.63 553 GLU A N 1
ATOM 3213 C CA . GLU B 1 195 ? -8.107 -3.010 17.175 1.00 35.49 553 GLU A CA 1
ATOM 3214 C C . GLU B 1 195 ? -8.777 -3.436 18.470 1.00 32.45 553 GLU A C 1
ATOM 3215 O O . GLU B 1 195 ? -8.692 -4.598 18.873 1.00 32.79 553 GLU A O 1
ATOM 3221 N N . PHE B 1 196 ? -9.444 -2.494 19.121 1.00 31.76 554 PHE A N 1
ATOM 3222 C CA . PHE B 1 196 ? -10.234 -2.842 20.294 1.00 34.61 554 PHE A CA 1
ATOM 3223 C C . PHE B 1 196 ? -11.301 -3.844 19.866 1.00 36.57 554 PHE A C 1
ATOM 3224 O O . PHE B 1 196 ? -12.040 -3.566 18.907 1.00 33.18 554 PHE A O 1
ATOM 3232 N N . PRO B 1 197 ? -11.372 -5.033 20.472 1.00 35.34 555 PRO A N 1
ATOM 3233 C CA . PRO B 1 197 ? -12.338 -6.027 19.993 1.00 39.65 555 PRO A CA 1
ATOM 3234 C C . PRO B 1 197 ? -13.764 -5.512 20.067 1.00 48.14 555 PRO A C 1
ATOM 3235 O O . PRO B 1 197 ? -14.139 -4.752 20.968 1.00 41.49 555 PRO A O 1
ATOM 3239 N N . SER B 1 198 ? -14.557 -5.932 19.083 1.00 40.92 556 SER A N 1
ATOM 3240 C CA . SER B 1 198 ? -15.912 -5.429 18.976 1.00 37.95 556 SER A CA 1
ATOM 3241 C C . SER B 1 198 ? -16.743 -5.816 20.184 1.00 41.47 556 SER A C 1
ATOM 3242 O O . SER B 1 198 ? -17.615 -5.050 20.602 1.00 46.58 556 SER A O 1
ATOM 3245 N N . GLU B 1 199 ? -16.463 -6.972 20.786 1.00 39.20 557 GLU A N 1
ATOM 3246 C CA . GLU B 1 199 ? -17.233 -7.403 21.945 1.00 47.02 557 GLU A CA 1
ATOM 3247 C C . GLU B 1 199 ? -17.031 -6.507 23.159 1.00 41.71 557 GLU A C 1
ATOM 3248 O O . GLU B 1 199 ? -17.818 -6.588 24.110 1.00 44.52 557 GLU A O 1
ATOM 3254 N N . MET B 1 200 ? -16.028 -5.637 23.151 1.00 36.67 558 MET A N 1
ATOM 3255 C CA . MET B 1 200 ? -15.908 -4.646 24.222 1.00 32.99 558 MET A CA 1
ATOM 3256 C C . MET B 1 200 ? -16.783 -3.446 23.851 1.00 38.48 558 MET A C 1
ATOM 3257 O O . MET B 1 200 ? -16.311 -2.366 23.473 1.00 36.62 558 MET A O 1
ATOM 3262 N N . THR B 1 201 ? -18.097 -3.641 23.990 1.00 38.34 559 THR A N 1
ATOM 3263 C CA . THR B 1 201 ? -19.065 -2.632 23.582 1.00 42.61 559 THR A CA 1
ATOM 3264 C C . THR B 1 201 ? -19.086 -1.418 24.498 1.00 36.08 559 THR A C 1
ATOM 3265 O O . THR B 1 201 ? -19.616 -0.374 24.100 1.00 33.31 559 THR A O 1
ATOM 3269 N N . GLY B 1 202 ? -18.593 -1.544 25.731 1.00 30.58 560 GLY A N 1
ATOM 3270 C CA . GLY B 1 202 ? -18.485 -0.373 26.583 1.00 35.37 560 GLY A CA 1
ATOM 3271 C C . GLY B 1 202 ? -17.444 0.603 26.069 1.00 36.37 560 GLY A C 1
ATOM 3272 O O . GLY B 1 202 ? -17.704 1.808 25.961 1.00 25.52 560 GLY A O 1
ATOM 3273 N N . ILE B 1 203 ? -16.257 0.093 25.721 1.00 27.31 561 ILE A N 1
ATOM 3274 C CA . ILE B 1 203 ? -15.218 0.962 25.171 1.00 29.40 561 ILE A CA 1
ATOM 3275 C C . ILE B 1 203 ? -15.696 1.626 23.881 1.00 23.52 561 ILE A C 1
ATOM 3276 O O . ILE B 1 203 ? -15.444 2.818 23.645 1.00 25.93 561 ILE A O 1
ATOM 3281 N N . TRP B 1 204 ? -16.383 0.868 23.025 1.00 24.92 562 TRP A N 1
ATOM 3282 C CA . TRP B 1 204 ? -16.782 1.432 21.740 1.00 25.00 562 TRP A CA 1
ATOM 3283 C C . TRP B 1 204 ? -17.882 2.471 21.912 1.00 31.67 562 TRP A C 1
ATOM 3284 O O . TRP B 1 204 ? -17.847 3.515 21.258 1.00 32.14 562 TRP A O 1
ATOM 3295 N N . ARG B 1 205 ? -18.831 2.233 22.828 1.00 27.64 563 ARG A N 1
ATOM 3296 C CA . ARG B 1 205 ? -19.838 3.248 23.128 1.00 33.65 563 ARG A CA 1
ATOM 3297 C C . ARG B 1 205 ? -19.171 4.534 23.624 1.00 32.67 563 ARG A C 1
ATOM 3298 O O . ARG B 1 205 ? -19.479 5.633 23.144 1.00 28.83 563 ARG A O 1
ATOM 3306 N N . TYR B 1 206 ? -18.216 4.405 24.555 1.00 25.64 564 TYR A N 1
ATOM 3307 C CA . TYR B 1 206 ? -17.461 5.546 25.081 1.00 27.55 564 TYR A CA 1
ATOM 3308 C C . TYR B 1 206 ? -16.711 6.290 23.968 1.00 27.90 564 TYR A C 1
ATOM 3309 O O . TYR B 1 206 ? -16.753 7.522 23.882 1.00 27.06 564 TYR A O 1
ATOM 3318 N N . LEU B 1 207 ? -15.990 5.553 23.128 1.00 28.41 565 LEU A N 1
ATOM 3319 C CA . LEU B 1 207 ? -15.242 6.180 22.040 1.00 27.34 565 LEU A CA 1
ATOM 3320 C C . LEU B 1 207 ? -16.167 6.866 21.041 1.00 23.48 565 LEU A C 1
ATOM 3321 O O . LEU B 1 207 ? -15.865 7.968 20.567 1.00 24.50 565 LEU A O 1
ATOM 3326 N N . ASN B 1 208 ? -17.292 6.221 20.704 1.00 25.68 566 ASN A N 1
ATOM 3327 C CA . ASN B 1 208 ? -18.255 6.833 19.788 1.00 32.85 566 ASN A CA 1
ATOM 3328 C C . ASN B 1 208 ? -18.793 8.140 20.353 1.00 31.82 566 ASN A C 1
ATOM 3329 O O . ASN B 1 208 ? -18.943 9.127 19.621 1.00 30.16 566 ASN A O 1
ATOM 3334 N N . ASN B 1 209 ? -19.090 8.161 21.655 1.00 29.39 567 ASN A N 1
ATOM 3335 C CA . ASN B 1 209 ? -19.518 9.397 22.307 1.00 29.55 567 ASN A CA 1
ATOM 3336 C C . ASN B 1 209 ? -18.409 10.445 22.280 1.00 23.58 567 ASN A C 1
ATOM 3337 O O . ASN B 1 209 ? -18.656 11.618 21.970 1.00 27.38 567 ASN A O 1
ATOM 3342 N N . ALA B 1 210 ? -17.173 10.033 22.563 1.00 22.77 568 ALA A N 1
ATOM 3343 C CA . ALA B 1 210 ? -16.073 10.991 22.608 1.00 26.13 568 ALA A CA 1
ATOM 3344 C C . ALA B 1 210 ? -15.791 11.570 21.229 1.00 27.96 568 ALA A C 1
ATOM 3345 O O . ALA B 1 210 ? -15.521 12.773 21.098 1.00 28.24 568 ALA A O 1
ATOM 3347 N N . TYR B 1 211 ? -15.839 10.727 20.193 1.00 25.49 569 TYR A N 1
ATOM 3348 C CA . TYR B 1 211 ? -15.641 11.180 18.817 1.00 25.19 569 TYR A CA 1
ATOM 3349 C C . TYR B 1 211 ? -16.731 12.138 18.350 1.00 33.78 569 TYR A C 1
ATOM 3350 O O . TYR B 1 211 ? -16.563 12.776 17.307 1.00 40.62 569 TYR A O 1
ATOM 3359 N N . ALA B 1 212 ? -17.852 12.229 19.062 1.00 28.02 570 ALA A N 1
ATOM 3360 C CA . ALA B 1 212 ? -18.886 13.195 18.728 1.00 23.01 570 ALA A CA 1
ATOM 3361 C C . ALA B 1 212 ? -18.743 14.513 19.475 1.00 31.43 570 ALA A C 1
ATOM 3362 O O . ALA B 1 212 ? -19.572 15.409 19.277 1.00 30.56 570 ALA A O 1
ATOM 3364 N N . ARG B 1 213 ? -17.726 14.662 20.324 1.00 22.43 571 ARG A N 1
ATOM 3365 C CA . ARG B 1 213 ? -17.552 15.874 21.126 1.00 24.62 571 ARG A CA 1
ATOM 3366 C C . ARG B 1 213 ? -16.373 16.708 20.622 1.00 27.04 571 ARG A C 1
ATOM 3367 O O . ARG B 1 213 ? -15.243 16.206 20.536 1.00 22.08 571 ARG A O 1
ATOM 3375 N N . ASP B 1 214 ? -16.630 17.999 20.358 1.00 22.02 572 ASP A N 1
ATOM 3376 C CA . ASP B 1 214 ? -15.590 18.916 19.862 1.00 25.12 572 ASP A CA 1
ATOM 3377 C C . ASP B 1 214 ? -14.413 19.021 20.818 1.00 23.54 572 ASP A C 1
ATOM 3378 O O . ASP B 1 214 ? -13.268 19.171 20.377 1.00 24.81 572 ASP A O 1
ATOM 3383 N N . GLU B 1 215 ? -14.672 18.935 22.124 1.00 23.97 573 GLU A N 1
ATOM 3384 C CA . GLU B 1 215 ? -13.606 19.129 23.102 1.00 23.37 573 GLU A CA 1
ATOM 3385 C C . GLU B 1 215 ? -12.554 18.038 22.998 1.00 23.95 573 GLU A C 1
ATOM 3386 O O . GLU B 1 215 ? -11.386 18.263 23.341 1.00 26.34 573 GLU A O 1
ATOM 3392 N N . PHE B 1 216 ? -12.950 16.854 22.539 1.00 22.70 574 PHE A N 1
ATOM 3393 C CA . PHE B 1 216 ? -12.015 15.771 22.281 1.00 19.59 574 PHE A CA 1
ATOM 3394 C C . PHE B 1 216 ? -11.444 15.885 20.870 1.00 21.30 574 PHE A C 1
ATOM 3395 O O . PHE B 1 216 ? -10.227 15.977 20.689 1.00 22.64 574 PHE A O 1
ATOM 3403 N N . THR B 1 217 ? -12.325 15.898 19.863 1.00 21.41 575 THR A N 1
ATOM 3404 C CA . THR B 1 217 ? -11.884 15.836 18.474 1.00 23.57 575 THR A CA 1
ATOM 3405 C C . THR B 1 217 ? -10.994 17.018 18.099 1.00 29.36 575 THR A C 1
ATOM 3406 O O . THR B 1 217 ? -9.992 16.857 17.390 1.00 25.69 575 THR A O 1
ATOM 3410 N N . ASN B 1 218 ? -11.343 18.214 18.547 1.00 21.27 576 ASN A N 1
ATOM 3411 C CA . ASN B 1 218 ? -10.543 19.360 18.156 1.00 21.70 576 ASN A CA 1
ATOM 3412 C C . ASN B 1 218 ? -9.314 19.559 19.034 1.00 23.47 576 ASN A C 1
ATOM 3413 O O . ASN B 1 218 ? -8.543 20.490 18.779 1.00 27.03 576 ASN A O 1
ATOM 3418 N N . THR B 1 219 ? -9.051 18.684 19.999 1.00 19.93 577 THR A N 1
ATOM 3419 C CA . THR B 1 219 ? -7.774 18.747 20.698 1.00 18.55 577 THR A CA 1
ATOM 3420 C C . THR B 1 219 ? -6.839 17.607 20.314 1.00 27.92 577 THR A C 1
ATOM 3421 O O . THR B 1 219 ? -5.730 17.526 20.865 1.00 22.63 577 THR A O 1
ATOM 3425 N N . CYS B 1 220 ? -7.273 16.692 19.433 1.00 22.40 578 CYS A N 1
ATOM 3426 C CA . CYS B 1 220 ? -6.377 15.634 18.957 1.00 21.67 578 CYS A CA 1
ATOM 3427 C C . CYS B 1 220 ? -5.348 16.200 17.984 1.00 27.30 578 CYS A C 1
ATOM 3428 O O . CYS B 1 220 ? -5.718 16.845 16.996 1.00 26.08 578 CYS A O 1
ATOM 3431 N N . PRO B 1 221 ? -4.062 15.935 18.185 1.00 24.39 579 PRO A N 1
ATOM 3432 C CA . PRO B 1 221 ? -3.097 16.183 17.110 1.00 31.36 579 PRO A CA 1
ATOM 3433 C C . PRO B 1 221 ? -3.417 15.290 15.923 1.00 31.30 579 PRO A C 1
ATOM 3434 O O . PRO B 1 221 ? -4.137 14.294 16.040 1.00 30.69 579 PRO A O 1
ATOM 3438 N N . ALA B 1 222 ? -2.877 15.664 14.769 1.00 31.18 580 ALA A N 1
ATOM 3439 C CA . ALA B 1 222 ? -3.065 14.864 13.567 1.00 33.84 580 ALA A CA 1
ATOM 3440 C C . ALA B 1 222 ? -2.556 13.446 13.792 1.00 36.67 580 ALA A C 1
ATOM 3441 O O . ALA B 1 222 ? -1.601 13.226 14.543 1.00 28.43 580 ALA A O 1
ATOM 3443 N N . ASP B 1 223 ? -3.216 12.477 13.139 1.00 31.83 581 ASP A N 1
ATOM 3444 C CA . ASP B 1 223 ? -2.780 11.083 13.207 1.00 38.31 581 ASP A CA 1
ATOM 3445 C C . ASP B 1 223 ? -1.290 10.933 12.922 1.00 35.67 581 ASP A C 1
ATOM 3446 O O . ASP B 1 223 ? -0.594 10.207 13.637 1.00 35.88 581 ASP A O 1
ATOM 3451 N N . ARG B 1 224 ? -0.771 11.606 11.888 1.00 35.70 582 ARG A N 1
ATOM 3452 C CA . ARG B 1 224 ? 0.629 11.372 11.545 1.00 37.75 582 ARG A CA 1
ATOM 3453 C C . ARG B 1 224 ? 1.576 11.905 12.612 1.00 36.62 582 ARG A C 1
ATOM 3454 O O . ARG B 1 224 ? 2.706 11.420 12.702 1.00 34.68 582 ARG A O 1
ATOM 3462 N N . GLU B 1 225 ? 1.158 12.893 13.413 1.00 33.22 583 GLU A N 1
ATOM 3463 C CA . GLU B 1 225 ? 1.974 13.301 14.557 1.00 35.44 583 GLU A CA 1
ATOM 3464 C C . GLU B 1 225 ? 2.124 12.149 15.538 1.00 31.65 583 GLU A C 1
ATOM 3465 O O . GLU B 1 225 ? 3.231 11.861 16.011 1.00 30.99 583 GLU A O 1
ATOM 3471 N N . ILE B 1 226 ? 1.003 11.499 15.876 1.00 29.11 584 ILE A N 1
ATOM 3472 C CA . ILE B 1 226 ? 1.013 10.403 16.840 1.00 28.47 584 ILE A CA 1
ATOM 3473 C C . ILE B 1 226 ? 1.791 9.220 16.287 1.00 32.79 584 ILE A C 1
ATOM 3474 O O . ILE B 1 226 ? 2.609 8.623 16.989 1.00 28.15 584 ILE A O 1
ATOM 3479 N N . GLU B 1 227 ? 1.588 8.894 15.005 1.00 28.56 585 GLU A N 1
ATOM 3480 C CA . GLU B 1 227 ? 2.308 7.770 14.414 1.00 30.46 585 GLU A CA 1
ATOM 3481 C C . GLU B 1 227 ? 3.805 8.056 14.328 1.00 37.72 585 GLU A C 1
ATOM 3482 O O . GLU B 1 227 ? 4.628 7.176 14.610 1.00 37.47 585 GLU A O 1
ATOM 3488 N N . HIS B 1 228 ? 4.176 9.290 13.971 1.00 33.56 586 HIS A N 1
ATOM 3489 C CA . HIS B 1 228 ? 5.591 9.654 13.893 1.00 37.31 586 HIS A CA 1
ATOM 3490 C C . HIS B 1 228 ? 6.251 9.590 15.264 1.00 40.97 586 HIS A C 1
ATOM 3491 O O . HIS B 1 228 ? 7.399 9.147 15.384 1.00 42.49 586 HIS A O 1
ATOM 3498 N N . ALA B 1 229 ? 5.551 10.049 16.308 1.00 36.24 587 ALA A N 1
ATOM 3499 C CA . ALA B 1 229 ? 6.082 9.951 17.669 1.00 39.99 587 ALA A CA 1
ATOM 3500 C C . ALA B 1 229 ? 6.381 8.506 18.059 1.00 38.15 587 ALA A C 1
ATOM 3501 O O . ALA B 1 229 ? 7.218 8.257 18.937 1.00 41.12 587 ALA A O 1
ATOM 3503 N N . TYR B 1 230 ? 5.694 7.545 17.440 1.00 40.69 588 TYR A N 1
ATOM 3504 C CA . TYR B 1 230 ? 5.900 6.124 17.692 1.00 38.09 588 TYR A CA 1
ATOM 3505 C C . TYR B 1 230 ? 6.520 5.417 16.490 1.00 48.41 588 TYR A C 1
ATOM 3506 O O . TYR B 1 230 ? 6.234 4.246 16.244 1.00 54.54 588 TYR A O 1
ATOM 3515 N N . SER B 1 231 ? 7.339 6.131 15.713 1.00 44.42 589 SER A N 1
ATOM 3516 C CA . SER B 1 231 ? 7.845 5.603 14.449 1.00 50.10 589 SER A CA 1
ATOM 3517 C C . SER B 1 231 ? 8.733 4.372 14.610 1.00 54.33 589 SER A C 1
ATOM 3518 O O . SER B 1 231 ? 8.944 3.645 13.631 1.00 54.34 589 SER A O 1
ATOM 3521 N N . ASP B 1 232 ? 9.254 4.110 15.806 1.00 50.71 590 ASP A N 1
ATOM 3522 C CA . ASP B 1 232 ? 10.085 2.930 16.003 1.00 59.19 590 ASP A CA 1
ATOM 3523 C C . ASP B 1 232 ? 9.286 1.629 16.074 1.00 62.97 590 ASP A C 1
ATOM 3524 O O . ASP B 1 232 ? 9.884 0.551 15.988 1.00 61.41 590 ASP A O 1
ATOM 3529 N N . ALA B 1 233 ? 7.957 1.700 16.210 1.00 65.60 591 ALA A N 1
ATOM 3530 C CA . ALA B 1 233 ? 7.091 0.523 16.261 1.00 61.46 591 ALA A CA 1
ATOM 3531 C C . ALA B 1 233 ? 6.944 -0.187 14.912 1.00 69.92 591 ALA A C 1
ATOM 3532 O O . ALA B 1 233 ? 6.285 -1.235 14.861 1.00 72.34 591 ALA A O 1
ATOM 3534 N N . ALA B 1 234 ? 7.527 0.342 13.829 1.00 69.19 592 ALA A N 1
ATOM 3535 C CA . ALA B 1 234 ? 7.446 -0.287 12.512 1.00 68.12 592 ALA A CA 1
ATOM 3536 C C . ALA B 1 234 ? 8.339 -1.517 12.363 1.00 74.01 592 ALA A C 1
ATOM 3537 O O . ALA B 1 234 ? 8.257 -2.196 11.334 1.00 80.84 592 ALA A O 1
ATOM 3539 N N . LYS B 1 235 ? 9.189 -1.810 13.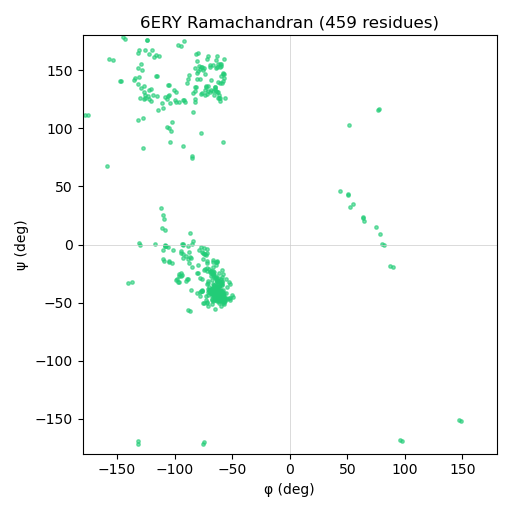344 1.00 74.92 593 LYS A N 1
ATOM 3540 C CA . LYS B 1 235 ? 10.036 -2.994 13.352 1.00 72.49 593 LYS A CA 1
ATOM 3541 C C . LYS B 1 235 ? 9.246 -4.226 13.803 1.00 69.46 593 LYS A C 1
ATOM 3542 O O . LYS B 1 235 ? 8.191 -4.123 14.434 1.00 65.28 593 LYS A O 1
ATOM 3544 N N . ARG B 1 236 ? 9.746 -5.401 13.432 1.00 72.22 594 ARG A N 1
ATOM 3545 C CA . ARG B 1 236 ? 9.139 -6.653 13.889 1.00 71.11 594 ARG A CA 1
ATOM 3546 C C . ARG B 1 236 ? 10.152 -7.795 13.909 1.00 87.77 594 ARG A C 1
ATOM 3547 O O . ARG B 1 236 ? 9.905 -8.856 14.493 1.00 95.25 594 ARG A O 1
#

Solvent-accessible surface area: 23176 Å² total; per-residue (Å²): 114,73,177,37,10,25,0,47,1,28,22,10,130,102,35,70,51,47,3,32,12,13,80,4,8,13,0,34,0,0,0,90,26,1,42,18,148,50,76,45,51,37,40,58,210,145,63,72,135,78,40,123,32,18,33,0,27,30,79,39,52,54,60,74,77,22,81,66,0,28,113,33,0,37,123,100,8,72,81,147,134,44,63,82,12,24,31,150,42,111,51,2,95,58,19,7,113,49,0,36,64,67,0,35,40,4,4,110,28,89,58,82,130,25,42,131,112,76,12,32,49,0,54,123,4,0,74,86,0,17,61,38,0,28,55,53,15,124,76,49,146,59,95,144,52,116,139,137,55,72,81,1,65,9,64,2,1,9,17,88,122,6,13,17,10,0,0,45,12,0,0,42,0,10,3,1,66,19,0,1,91,122,41,76,102,17,89,8,18,37,39,13,41,0,0,79,50,0,0,96,36,0,66,83,69,91,25,0,57,94,4,32,8,65,74,70,22,0,40,94,46,26,53,116,6,76,72,97,67,103,143,37,12,28,0,12,0,61,7,9,121,82,7,76,39,46,2,31,18,16,86,3,7,19,0,25,0,0,0,88,24,3,59,23,161,43,102,49,46,14,5,38,91,148,150,73,93,24,137,52,180,84,55,66,137,64,27,72,20,18,1,0,15,27,93,59,107,46,50,73,78,24,89,81,0,28,52,48,0,41,99,72,8,65,79,140,188,46,64,69,8,30,41,149,50,110,101,3,86,44,4,11,92,54,0,44,60,77,0,27,41,2,8,156,25,117,48,87,99,29,41,71,112,75,55,80,66,0,53,64,7,0,78,88,0,10,60,12,0,32,48,36,16,78,82,46,101,120,56,102,81,22,138,126,61,104,92,3,84,9,63,1,1,5,18,86,121,5,12,22,6,0,0,48,12,0,0,44,0,9,4,0,27,5,0,0,35,86,47,70,107,15,85,8,35,52,129,11,64,0,0,71,50,0,4,95,35,0,48,83,72,91,25,2,48,60,3,33,11,41,37,128,18,0,24,88,41,43,55,133,9,80,75,136

Nearest PDB structures (foldseek):
  6ery-assembly2_A  TM=1.004E+00  e=9.107E-45  Mus musculus
  3p90-assembly1_A  TM=9.602E-01  e=2.010E-31  Homo sapiens
  4k0g-assembly1_A  TM=9.608E-01  e=1.700E-31  Homo sapiens
  3p8w-assembly1_A  TM=9.604E-01  e=2.515E-31  Homo sapiens
  3o3t-assembly1_A  TM=9.603E-01  e=6.512E-31  Homo sapiens